Protein AF-0000000072890512 (afdb_homodimer)

Structure (mmCIF, N/CA/C/O backbone):
data_AF-0000000072890512-model_v1
#
loop_
_entity.id
_entity.type
_entity.pdbx_description
1 polymer EOG090X085T
#
loop_
_atom_site.group_PDB
_atom_site.id
_atom_site.type_symbol
_atom_site.label_atom_id
_atom_site.label_alt_id
_atom_site.label_comp_id
_atom_site.label_asym_id
_atom_site.label_entity_id
_atom_site.label_seq_id
_atom_site.pdbx_PDB_ins_code
_atom_site.Cartn_x
_atom_site.Cartn_y
_atom_site.Cartn_z
_atom_site.occupancy
_atom_site.B_iso_or_equiv
_atom_site.auth_seq_id
_atom_site.auth_comp_id
_atom_site.auth_asym_id
_atom_site.auth_atom_id
_atom_site.pdbx_PDB_model_num
ATOM 1 N N . MET A 1 1 ? 8.391 44.719 22.141 1 28.62 1 MET A N 1
ATOM 2 C CA . MET A 1 1 ? 7.797 43.406 21.891 1 28.62 1 MET A CA 1
ATOM 3 C C . MET A 1 1 ? 7.363 43.281 20.438 1 28.62 1 MET A C 1
ATOM 5 O O . MET A 1 1 ? 7.371 42.156 19.875 1 28.62 1 MET A O 1
ATOM 9 N N . LEU A 1 2 ? 6.91 44.281 19.875 1 37.56 2 LEU A N 1
ATOM 10 C CA . LEU A 1 2 ? 6.48 44.469 18.484 1 37.56 2 LEU A CA 1
ATOM 11 C C . LEU A 1 2 ? 7.68 44.438 17.547 1 37.56 2 LEU A C 1
ATOM 13 O O . LEU A 1 2 ? 7.535 44.156 16.359 1 37.56 2 LEU A O 1
ATOM 17 N N . LYS A 1 3 ? 8.727 45.094 17.844 1 46.22 3 LYS A N 1
ATOM 18 C CA . LYS A 1 3 ? 9.953 45.219 17.047 1 46.22 3 LYS A CA 1
ATOM 19 C C . LYS A 1 3 ? 10.586 43.844 16.812 1 46.22 3 LYS A C 1
ATOM 21 O O . LYS A 1 3 ? 11.336 43.656 15.844 1 46.22 3 LYS A O 1
ATOM 26 N N . LYS A 1 4 ? 10.516 42.875 17.703 1 45.88 4 LYS A N 1
ATOM 27 C CA . LYS A 1 4 ? 11.156 41.562 17.719 1 45.88 4 LYS A CA 1
ATOM 28 C C . LYS A 1 4 ? 10.383 40.562 16.844 1 45.88 4 LYS A C 1
ATOM 30 O O . LYS A 1 4 ? 10.945 39.562 16.375 1 45.88 4 LYS A O 1
ATOM 35 N N . VAL A 1 5 ? 9.133 40.656 16.656 1 45.19 5 VAL A N 1
ATOM 36 C CA . VAL A 1 5 ? 8.242 39.875 15.805 1 45.19 5 VAL A CA 1
ATOM 37 C C . VAL A 1 5 ? 8.5 40.219 14.336 1 45.19 5 VAL A C 1
ATOM 39 O O . VAL A 1 5 ? 8.508 39.344 13.477 1 45.19 5 VAL A O 1
ATOM 42 N N . GLY A 1 6 ? 8.672 41.469 14.008 1 45.41 6 GLY A N 1
ATOM 43 C CA . GLY A 1 6 ? 9.031 41.938 12.68 1 45.41 6 GLY A CA 1
ATOM 44 C C . GLY A 1 6 ? 10.336 41.312 12.172 1 45.41 6 GLY A C 1
ATOM 45 O O . GLY A 1 6 ? 10.461 41 10.992 1 45.41 6 GLY A O 1
ATOM 46 N N . ASP A 1 7 ? 11.227 41.25 13.086 1 51.03 7 ASP A N 1
ATOM 47 C CA . ASP A 1 7 ? 12.57 40.781 12.758 1 51.03 7 ASP A CA 1
ATOM 48 C C . ASP A 1 7 ? 12.562 39.312 12.438 1 51.03 7 ASP A C 1
ATOM 50 O O . ASP A 1 7 ? 13.25 38.844 11.516 1 51.03 7 ASP A O 1
ATOM 54 N N . ILE A 1 8 ? 11.742 38.594 13.141 1 49.69 8 ILE A N 1
ATOM 55 C CA . ILE A 1 8 ? 11.727 37.156 12.898 1 49.69 8 ILE A CA 1
ATOM 56 C C . ILE A 1 8 ? 11.047 36.875 11.562 1 49.69 8 ILE A C 1
ATOM 58 O O . ILE A 1 8 ? 11.469 35.969 10.82 1 49.69 8 ILE A O 1
ATOM 62 N N . ALA A 1 9 ? 9.984 37.625 11.352 1 51.22 9 ALA A N 1
ATOM 63 C CA . ALA A 1 9 ? 9.32 37.5 10.055 1 51.22 9 ALA A CA 1
ATOM 64 C C . ALA A 1 9 ? 10.266 37.875 8.914 1 51.22 9 ALA A C 1
ATOM 66 O O . ALA A 1 9 ? 10.289 37.188 7.879 1 51.22 9 ALA A O 1
ATOM 67 N N . TYR A 1 10 ? 10.938 38.938 9.141 1 48.09 10 TYR A N 1
ATOM 68 C CA . TYR A 1 10 ? 11.914 39.375 8.148 1 48.09 10 TYR A CA 1
ATOM 69 C C . TYR A 1 10 ? 12.992 38.312 7.941 1 48.09 10 TYR A C 1
ATOM 71 O O . TYR A 1 10 ? 13.367 38 6.805 1 48.09 10 TYR A O 1
ATOM 79 N N . LEU A 1 11 ? 13.484 37.719 8.953 1 51.34 11 LEU A N 1
ATOM 80 C CA . LEU A 1 11 ? 14.531 36.719 8.883 1 51.34 11 LEU A CA 1
ATOM 81 C C . LEU A 1 11 ? 14.016 35.438 8.211 1 51.34 11 LEU A C 1
ATOM 83 O O . LEU A 1 11 ? 14.727 34.812 7.418 1 51.34 11 LEU A O 1
ATOM 87 N N . ARG A 1 12 ? 12.812 35.219 8.508 1 55.56 12 ARG A N 1
ATOM 88 C CA . ARG A 1 12 ? 12.172 34.031 7.941 1 55.56 12 ARG A CA 1
ATOM 89 C C . ARG A 1 12 ? 12.008 34.156 6.43 1 55.56 12 ARG A C 1
ATOM 91 O O . ARG A 1 12 ? 12.266 33.219 5.691 1 55.56 12 ARG A O 1
ATOM 98 N N . THR A 1 13 ? 11.594 35.281 6.035 1 53.94 13 THR A N 1
ATOM 99 C CA . THR A 1 13 ? 11.414 35.562 4.617 1 53.94 13 THR A CA 1
ATOM 100 C C . THR A 1 13 ? 12.758 35.531 3.881 1 53.94 13 THR A C 1
ATOM 102 O O . THR A 1 13 ? 12.836 35 2.764 1 53.94 13 THR A O 1
ATOM 105 N N . GLU A 1 14 ? 13.719 35.969 4.598 1 53.22 14 GLU A N 1
ATOM 106 C CA . GLU A 1 14 ? 15.047 35.969 3.996 1 53.22 14 GLU A CA 1
ATOM 107 C C . GLU A 1 14 ? 15.586 34.562 3.811 1 53.22 14 GLU A C 1
ATOM 109 O O . GLU A 1 14 ? 16.203 34.25 2.789 1 53.22 14 GLU A O 1
ATOM 114 N N . MET A 1 15 ? 15.281 33.75 4.68 1 53.81 15 MET A N 1
ATOM 115 C CA . MET A 1 15 ? 15.773 32.375 4.602 1 53.81 15 MET A CA 1
ATOM 116 C C . MET A 1 15 ?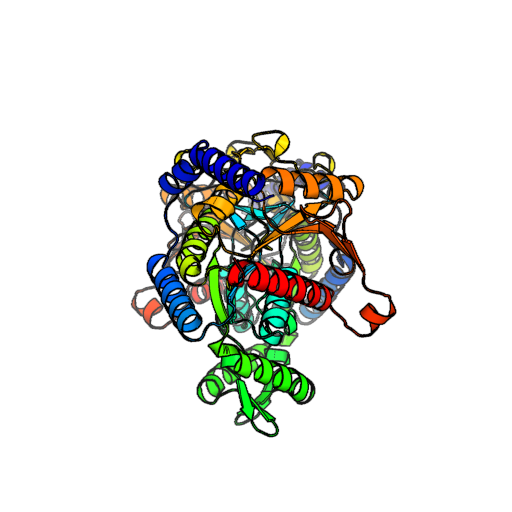 15.094 31.609 3.463 1 53.81 15 MET A C 1
ATOM 118 O O . MET A 1 15 ? 15.75 30.891 2.711 1 53.81 15 MET A O 1
ATOM 122 N N . ALA A 1 16 ? 13.844 31.734 3.377 1 54.09 16 ALA A N 1
ATOM 123 C CA . ALA A 1 16 ? 13.109 31.078 2.305 1 54.09 16 ALA A CA 1
ATOM 124 C C . ALA A 1 16 ? 13.492 31.641 0.942 1 54.09 16 ALA A C 1
ATOM 126 O O . ALA A 1 16 ? 13.5 30.922 -0.058 1 54.09 16 ALA A O 1
ATOM 127 N N . GLN A 1 17 ? 13.766 32.938 0.991 1 57.47 17 GLN A N 1
ATOM 128 C CA . GLN A 1 17 ? 14.148 33.594 -0.256 1 57.47 17 GLN A CA 1
ATOM 129 C C . GLN A 1 17 ? 15.57 33.219 -0.66 1 57.47 17 GLN A C 1
ATOM 131 O O . GLN A 1 17 ? 15.898 33.219 -1.848 1 57.47 17 GLN A O 1
ATOM 136 N N . GLU A 1 18 ? 16.297 32.781 0.351 1 59 18 GLU A N 1
ATOM 137 C CA . GLU A 1 18 ? 17.703 32.625 0.036 1 59 18 GLU A CA 1
ATOM 138 C C . GLU A 1 18 ? 18 31.203 -0.462 1 59 18 GLU A C 1
ATOM 140 O O . GLU A 1 18 ? 18.922 31 -1.259 1 59 18 GLU A O 1
ATOM 145 N N . ASP A 1 19 ? 17.156 30.281 -0.075 1 67.81 19 ASP A N 1
ATOM 146 C CA . ASP A 1 19 ? 17.5 28.953 -0.56 1 67.81 19 ASP A CA 1
ATOM 147 C C . ASP A 1 19 ? 16.672 28.594 -1.797 1 67.81 19 ASP A C 1
ATOM 149 O O . ASP A 1 19 ? 15.5 28.25 -1.688 1 67.81 19 ASP A O 1
ATOM 153 N N . PRO A 1 20 ? 17.266 28.797 -3.035 1 78.25 20 PRO A N 1
ATOM 154 C CA . PRO A 1 20 ? 16.547 28.562 -4.285 1 78.25 20 PRO A CA 1
ATOM 155 C C . PRO A 1 20 ? 16.297 27.078 -4.543 1 78.25 20 PRO A C 1
ATOM 157 O O . PRO A 1 20 ? 15.695 26.703 -5.555 1 78.25 20 PRO A O 1
ATOM 160 N N . SER A 1 21 ? 16.672 26.266 -3.576 1 84.38 21 SER A N 1
ATOM 161 C CA . SER A 1 21 ? 16.656 24.828 -3.842 1 84.38 21 SER A CA 1
ATOM 162 C C . SER A 1 21 ? 15.242 24.312 -4 1 84.38 21 SER A C 1
ATOM 164 O O . SER A 1 21 ? 14.984 23.438 -4.832 1 84.38 21 SER A O 1
ATOM 166 N N . TRP A 1 22 ? 14.352 24.891 -3.295 1 87.88 22 TRP A N 1
ATOM 167 C CA . TRP A 1 22 ? 12.984 24.375 -3.387 1 87.88 22 TRP A CA 1
ATOM 168 C C . TRP A 1 22 ? 12.352 24.75 -4.723 1 87.88 22 TRP A C 1
ATOM 170 O O . TRP A 1 22 ? 11.562 24 -5.281 1 87.88 22 TRP A O 1
ATOM 180 N N . LYS A 1 23 ? 12.727 25.875 -5.277 1 89.69 23 LYS A N 1
ATOM 181 C CA . LYS A 1 23 ? 12.227 26.281 -6.586 1 89.69 23 LYS A CA 1
ATOM 182 C C . LYS A 1 23 ? 12.75 25.344 -7.68 1 89.69 23 LYS A C 1
ATOM 184 O O . LYS A 1 23 ? 12.008 24.969 -8.594 1 89.69 23 LYS A O 1
ATOM 189 N N . ILE A 1 24 ? 14 25.047 -7.52 1 87.56 24 ILE A N 1
ATOM 190 C CA . ILE A 1 24 ? 14.641 24.156 -8.484 1 87.56 24 ILE A CA 1
ATOM 191 C C . ILE A 1 24 ? 13.945 22.797 -8.469 1 87.56 24 ILE A C 1
ATOM 193 O O . ILE A 1 24 ? 13.758 22.172 -9.523 1 87.56 24 ILE A O 1
ATOM 197 N N . PHE A 1 25 ? 13.523 22.344 -7.336 1 90.56 25 PHE A N 1
ATOM 198 C CA . PHE A 1 25 ? 12.82 21.078 -7.203 1 90.56 25 PHE A CA 1
ATOM 199 C C . PHE A 1 25 ? 11.562 21.062 -8.062 1 90.56 25 PHE A C 1
ATOM 201 O O . PHE A 1 25 ? 11.32 20.094 -8.797 1 90.56 25 PHE A O 1
ATOM 208 N N . PHE A 1 26 ? 10.812 22.141 -8.039 1 91.31 26 PHE A N 1
ATOM 209 C CA . PHE A 1 26 ? 9.539 22.188 -8.742 1 91.31 26 PHE A CA 1
ATOM 210 C C . PHE A 1 26 ? 9.75 22.359 -10.242 1 91.31 26 PHE A C 1
ATOM 212 O O . PHE A 1 26 ? 8.898 21.969 -11.047 1 91.31 26 PHE A O 1
ATOM 219 N N . GLU A 1 27 ? 10.883 22.922 -10.57 1 88.88 27 GLU A N 1
ATOM 220 C CA . GLU A 1 27 ? 11.227 23.031 -11.984 1 88.88 27 GLU A CA 1
ATOM 221 C C . GLU A 1 27 ? 11.625 21.688 -12.57 1 88.88 27 GLU A C 1
ATOM 223 O O . GLU A 1 27 ? 11.344 21.391 -13.734 1 88.88 27 GLU A O 1
ATOM 228 N N . GLU A 1 28 ? 12.203 20.906 -11.734 1 87.25 28 GLU A N 1
ATOM 229 C CA . GLU A 1 28 ? 12.797 19.656 -12.211 1 87.25 28 GLU A CA 1
ATOM 230 C C . GLU A 1 28 ? 11.805 18.5 -12.094 1 87.25 28 GLU A C 1
ATOM 232 O O . GLU A 1 28 ? 12.008 17.438 -12.695 1 87.25 28 GLU A O 1
ATOM 237 N N . ASN A 1 29 ? 10.828 18.641 -11.328 1 88.75 29 ASN A N 1
ATOM 238 C CA . ASN A 1 29 ? 9.852 17.578 -11.109 1 88.75 29 ASN A CA 1
ATOM 239 C C . ASN A 1 29 ? 8.469 17.984 -11.602 1 88.75 29 ASN A C 1
ATOM 241 O O . ASN A 1 29 ? 7.938 19.016 -11.203 1 88.75 29 ASN A O 1
ATOM 245 N N . PRO A 1 30 ? 7.949 17.188 -12.422 1 87.62 30 PRO A N 1
ATOM 246 C CA . PRO A 1 30 ? 6.684 17.562 -13.055 1 87.62 30 PRO A CA 1
ATOM 247 C C . PRO A 1 30 ? 5.508 17.531 -12.078 1 87.62 30 PRO A C 1
ATOM 249 O O . PRO A 1 30 ? 5.57 16.859 -11.047 1 87.62 30 PRO A O 1
ATOM 252 N N . LYS A 1 31 ? 4.434 18.219 -12.477 1 92.38 31 LYS A N 1
ATOM 253 C CA . LYS A 1 31 ? 3.172 18.219 -11.742 1 92.38 31 LYS A CA 1
ATOM 254 C C . LYS A 1 31 ? 2.518 16.828 -11.789 1 92.38 31 LYS A C 1
ATOM 256 O O . LYS A 1 31 ? 2.686 16.094 -12.758 1 92.38 31 LYS A O 1
ATOM 261 N N . PRO A 1 32 ? 1.845 16.562 -10.695 1 93.62 32 PRO A N 1
ATOM 262 C CA . PRO A 1 32 ? 1.118 15.281 -10.727 1 93.62 32 PRO A CA 1
ATOM 263 C C . PRO A 1 32 ? -0.076 15.305 -11.672 1 93.62 32 PRO A C 1
ATOM 265 O O . PRO A 1 32 ? -0.491 16.375 -12.125 1 93.62 32 PRO A O 1
ATOM 268 N N . ALA A 1 33 ? -0.542 14.086 -11.945 1 90.44 33 ALA A N 1
ATOM 269 C CA . ALA A 1 33 ? -1.762 13.953 -12.742 1 90.44 33 ALA A CA 1
ATOM 270 C C . ALA A 1 33 ? -2.936 14.656 -12.055 1 90.44 33 ALA A C 1
ATOM 272 O O . ALA A 1 33 ? -3.037 14.656 -10.828 1 90.44 33 ALA A O 1
ATOM 273 N N . HIS A 1 34 ? -3.816 15.328 -12.766 1 94 34 HIS A N 1
ATOM 274 C CA . HIS A 1 34 ? -5.039 15.977 -12.305 1 94 34 HIS A CA 1
ATOM 275 C C . HIS A 1 34 ? -4.727 17.125 -11.344 1 94 34 HIS A C 1
ATOM 277 O O . HIS A 1 34 ? -5.516 17.406 -10.445 1 94 34 HIS A O 1
ATOM 283 N N . PHE A 1 35 ? -3.508 17.641 -11.438 1 97.12 35 PHE A N 1
ATOM 284 C CA . PHE A 1 35 ? -3.059 18.719 -10.547 1 97.12 35 PHE A CA 1
ATOM 285 C C . PHE A 1 35 ? -4.023 19.891 -10.586 1 97.12 35 PHE A C 1
ATOM 287 O O . PHE A 1 35 ? -4.523 20.328 -9.547 1 97.12 35 PHE A O 1
ATOM 294 N N . ASP A 1 36 ? -4.352 20.312 -11.75 1 97.25 36 ASP A N 1
ATOM 295 C CA . ASP A 1 36 ? -5.168 21.516 -11.906 1 97.25 36 ASP A CA 1
ATOM 296 C C . ASP A 1 36 ? -6.59 21.281 -11.398 1 97.25 36 ASP A C 1
ATOM 298 O O . ASP A 1 36 ? -7.195 22.172 -10.797 1 97.25 36 ASP A O 1
ATOM 302 N N . GLU A 1 37 ? -7.062 20.156 -11.625 1 97.81 37 GLU A N 1
ATOM 303 C CA . GLU A 1 37 ? -8.391 19.797 -11.125 1 97.81 37 GLU A CA 1
ATOM 304 C C . GLU A 1 37 ? -8.422 19.812 -9.602 1 97.81 37 GLU A C 1
ATOM 306 O O . GLU A 1 37 ? -9.359 20.328 -8.992 1 97.81 37 GLU A O 1
ATOM 311 N N . ASN A 1 38 ? -7.461 19.219 -9.016 1 97.75 38 ASN A N 1
ATOM 312 C CA . ASN A 1 38 ? -7.367 19.172 -7.559 1 97.75 38 ASN A CA 1
ATOM 313 C C . ASN A 1 38 ? -7.219 20.562 -6.957 1 97.75 38 ASN A C 1
ATOM 315 O O . ASN A 1 38 ? -7.84 20.875 -5.938 1 97.75 38 ASN A O 1
ATOM 319 N N . VAL A 1 39 ? -6.43 21.391 -7.629 1 98.06 39 VAL A N 1
ATOM 320 C CA . VAL A 1 39 ? -6.207 22.75 -7.141 1 98.06 39 VAL A CA 1
ATOM 321 C C . VAL A 1 39 ? -7.516 23.531 -7.188 1 98.06 39 VAL A C 1
ATOM 323 O O . VAL A 1 39 ? -7.816 24.312 -6.27 1 98.06 39 VAL A O 1
ATOM 326 N N . LYS A 1 40 ? -8.258 23.297 -8.195 1 98.31 40 LYS A N 1
ATOM 327 C CA . LYS A 1 40 ? -9.547 23.969 -8.312 1 98.31 40 LYS A CA 1
ATOM 328 C C . LYS A 1 40 ? -10.492 23.531 -7.191 1 98.31 40 LYS A C 1
ATOM 330 O O . LYS A 1 40 ? -11.203 24.359 -6.621 1 98.31 40 LYS A O 1
ATOM 335 N N . LEU A 1 41 ? -10.5 22.328 -6.879 1 98.12 41 LEU A N 1
ATOM 336 C CA . LEU A 1 41 ? -11.32 21.812 -5.785 1 98.12 41 LEU A CA 1
ATOM 337 C C . LEU A 1 41 ? -10.938 22.469 -4.465 1 98.12 41 LEU A C 1
ATOM 339 O O . LEU A 1 41 ? -11.805 22.891 -3.697 1 98.12 41 LEU A O 1
ATOM 343 N N . VAL A 1 42 ? -9.656 22.578 -4.258 1 98.62 42 VAL A N 1
ATOM 344 C CA . VAL A 1 42 ? -9.148 23.188 -3.033 1 98.62 42 VAL A CA 1
ATOM 345 C C . VAL A 1 42 ? -9.547 24.656 -2.986 1 98.62 42 VAL A C 1
ATOM 347 O O . VAL A 1 42 ? -9.992 25.156 -1.951 1 98.62 42 VAL A O 1
ATOM 350 N N . GLN A 1 43 ? -9.367 25.281 -4.102 1 98.5 43 GLN A N 1
ATOM 351 C CA . GLN A 1 43 ? -9.711 26.703 -4.195 1 98.5 43 GLN A CA 1
ATOM 352 C C . GLN A 1 43 ? -11.18 26.922 -3.85 1 98.5 43 GLN A C 1
ATOM 354 O O . GLN A 1 43 ? -11.5 27.812 -3.055 1 98.5 43 GLN A O 1
ATOM 359 N N . ASP A 1 44 ? -12.039 26.156 -4.438 1 98.56 44 ASP A N 1
ATOM 360 C CA . ASP A 1 44 ? -13.469 26.281 -4.191 1 98.56 44 ASP A CA 1
ATOM 361 C C . ASP A 1 44 ? -13.805 26 -2.73 1 98.56 44 ASP A C 1
ATOM 363 O O . ASP A 1 44 ? -14.617 26.703 -2.123 1 98.56 44 ASP A O 1
ATOM 367 N N . PHE A 1 45 ? -13.219 25.078 -2.207 1 98.5 45 PHE A N 1
ATOM 368 C CA . PHE A 1 45 ? -13.43 24.672 -0.821 1 98.5 45 PHE A CA 1
ATOM 369 C C . PHE A 1 45 ? -13.031 25.797 0.134 1 98.5 45 PHE A C 1
ATOM 371 O O . PHE A 1 45 ? -13.773 26.125 1.057 1 98.5 45 PHE A O 1
ATOM 378 N N . CYS A 1 46 ? -11.883 26.359 -0.136 1 98.44 46 CYS A N 1
ATOM 379 C CA . CYS A 1 46 ? -11.359 27.422 0.717 1 98.44 46 CYS A CA 1
ATOM 380 C C . CYS A 1 46 ? -12.172 28.703 0.57 1 98.44 46 CYS A C 1
ATOM 382 O O . CYS A 1 46 ? -12.406 29.406 1.55 1 98.44 46 CYS A O 1
ATOM 384 N N . GLN A 1 47 ? -12.602 28.953 -0.625 1 98.19 47 GLN A N 1
ATOM 385 C CA . GLN A 1 47 ? -13.414 30.141 -0.859 1 98.19 47 GLN A CA 1
ATOM 386 C C . GLN A 1 47 ? -14.734 30.062 -0.094 1 98.19 47 GLN A C 1
ATOM 388 O O . GLN A 1 47 ? -15.148 31.031 0.543 1 98.19 47 GLN A O 1
ATOM 393 N N . GLN A 1 48 ? -15.336 28.969 -0.156 1 98 48 GLN A N 1
ATOM 394 C CA . GLN A 1 48 ? -16.594 28.766 0.556 1 98 48 GLN A CA 1
ATOM 395 C C . GLN A 1 48 ? -16.391 28.875 2.066 1 98 48 GLN A C 1
ATOM 397 O O . GLN A 1 48 ? -17.219 29.469 2.768 1 98 48 GLN A O 1
ATOM 402 N N . ALA A 1 49 ? -15.352 28.297 2.525 1 98.06 49 ALA A N 1
ATOM 403 C CA . ALA A 1 49 ? -15.047 28.359 3.953 1 98.06 49 ALA A CA 1
ATOM 404 C C . ALA A 1 49 ? -14.781 29.781 4.402 1 98.06 49 ALA A C 1
ATOM 406 O O . ALA A 1 49 ? -15.195 30.188 5.492 1 98.06 49 ALA A O 1
ATOM 407 N N . ALA A 1 50 ? -14.078 30.5 3.553 1 97.44 50 ALA A N 1
ATOM 408 C CA . ALA A 1 50 ? -13.758 31.875 3.871 1 97.44 50 ALA A CA 1
ATOM 409 C C . ALA A 1 50 ? -15.023 32.719 4.012 1 97.44 50 ALA A C 1
ATOM 411 O O . ALA A 1 50 ? -15.133 33.562 4.918 1 97.44 50 ALA A O 1
ATOM 412 N N . ILE A 1 51 ? -15.945 32.438 3.143 1 97.38 51 ILE A N 1
ATOM 413 C CA . ILE A 1 51 ? -17.203 33.188 3.16 1 97.38 51 ILE A CA 1
ATOM 414 C C . ILE A 1 51 ? -17.938 32.906 4.473 1 97.38 51 ILE A C 1
ATOM 416 O O . ILE A 1 51 ? -18.484 33.812 5.09 1 97.38 51 ILE A O 1
ATOM 420 N N . LYS A 1 52 ? -17.859 31.75 4.938 1 97.19 52 LYS A N 1
ATOM 421 C CA . LYS A 1 52 ? -18.578 31.328 6.133 1 97.19 52 LYS A CA 1
ATOM 422 C C . LYS A 1 52 ? -17.734 31.531 7.391 1 97.19 52 LYS A C 1
ATOM 424 O O . LYS A 1 52 ? -18.219 31.281 8.5 1 97.19 52 LYS A O 1
ATOM 429 N N . LYS A 1 53 ? -16.453 31.906 7.238 1 96.25 53 LYS A N 1
ATOM 430 C CA . LYS A 1 53 ? -15.508 32.094 8.328 1 96.25 53 LYS A CA 1
ATOM 431 C C . LYS A 1 53 ? -15.32 30.781 9.109 1 96.25 53 LYS A C 1
ATOM 433 O O . LYS A 1 53 ? -15.32 30.781 10.336 1 96.25 53 LYS A O 1
ATOM 438 N N . ASN A 1 54 ? -15.297 29.719 8.336 1 97.5 54 ASN A N 1
ATOM 439 C CA . ASN A 1 54 ? -15.023 28.406 8.914 1 97.5 54 ASN A CA 1
ATOM 440 C C . ASN A 1 54 ? -13.523 28.172 9.07 1 97.5 54 ASN A C 1
ATOM 442 O O . ASN A 1 54 ? -12.727 28.609 8.25 1 97.5 54 ASN A O 1
ATOM 446 N N . ARG A 1 55 ? -13.203 27.453 10.133 1 98.12 55 ARG A N 1
ATOM 447 C CA . ARG A 1 55 ? -11.836 26.969 10.266 1 98.12 55 ARG A CA 1
ATOM 448 C C . ARG A 1 55 ? -11.586 25.766 9.359 1 98.12 55 ARG A C 1
ATOM 450 O O . ARG A 1 55 ? -12.445 24.891 9.227 1 98.12 55 ARG A O 1
ATOM 457 N N . VAL A 1 56 ? -10.453 25.781 8.688 1 98.69 56 VAL A N 1
ATOM 458 C CA . VAL A 1 56 ? -10.109 24.688 7.789 1 98.69 56 VAL A CA 1
ATOM 459 C C . VAL A 1 56 ? -8.758 24.094 8.18 1 98.69 56 VAL A C 1
ATOM 461 O O . VAL A 1 56 ? -7.785 24.828 8.367 1 98.69 56 VAL A O 1
ATOM 464 N N . ALA A 1 57 ? -8.742 22.812 8.375 1 98.88 57 ALA A N 1
ATOM 465 C CA . ALA A 1 57 ? -7.492 22.094 8.648 1 98.88 57 ALA A CA 1
ATOM 466 C C . ALA A 1 57 ? -7.016 21.328 7.418 1 98.88 57 ALA A C 1
ATOM 468 O O . ALA A 1 57 ? -7.75 20.516 6.867 1 98.88 57 ALA A O 1
ATOM 469 N N . LEU A 1 58 ? -5.84 21.625 6.953 1 98.88 58 LEU A N 1
ATOM 470 C CA . LEU A 1 58 ? -5.133 20.734 6.039 1 98.88 58 LEU A CA 1
ATOM 471 C C . LEU A 1 58 ? -4.398 19.641 6.809 1 98.88 58 LEU A C 1
ATOM 473 O O . LEU A 1 58 ? -3.543 19.938 7.645 1 98.88 58 LEU A O 1
ATOM 477 N N . ILE A 1 59 ? -4.762 18.453 6.555 1 98.88 59 ILE A N 1
ATOM 478 C CA . ILE A 1 59 ? -4.098 17.328 7.18 1 98.88 59 ILE A CA 1
ATOM 479 C C . ILE A 1 59 ? -3.379 16.5 6.117 1 98.88 59 ILE A C 1
ATOM 481 O O . ILE A 1 59 ? -4.012 15.977 5.195 1 98.88 59 ILE A O 1
ATOM 485 N N . THR A 1 60 ? -2.076 16.438 6.199 1 98.69 60 THR A N 1
ATOM 486 C CA . THR A 1 60 ? -1.345 15.531 5.324 1 98.69 60 THR A CA 1
ATOM 487 C C . THR A 1 60 ? -1.146 14.172 6.004 1 98.69 60 THR A C 1
ATOM 489 O O . THR A 1 60 ? -0.935 14.109 7.215 1 98.69 60 THR A O 1
ATOM 492 N N . SER A 1 61 ? -1.271 13.109 5.227 1 98.62 61 SER A N 1
ATOM 493 C CA . SER A 1 61 ? -1.292 11.781 5.84 1 98.62 61 SER A CA 1
ATOM 494 C C . SER A 1 61 ? -0.722 10.727 4.895 1 98.62 61 SER A C 1
ATOM 496 O O . SER A 1 61 ? -0.848 10.844 3.676 1 98.62 61 SER A O 1
ATOM 498 N N . GLY A 1 62 ? -0.131 9.711 5.535 1 97.25 62 GLY A N 1
ATOM 499 C CA . GLY A 1 62 ? 0.461 8.648 4.742 1 97.25 62 GLY A CA 1
ATOM 500 C C . GLY A 1 62 ? 1.919 8.891 4.402 1 97.25 62 GLY A C 1
ATOM 501 O O . GLY A 1 62 ? 2.498 9.898 4.828 1 97.25 62 GLY A O 1
ATOM 502 N N . GLY A 1 63 ? 2.496 7.996 3.67 1 96.06 63 GLY A N 1
ATOM 503 C CA . GLY A 1 63 ? 3.891 8.125 3.283 1 96.06 63 GLY A CA 1
ATOM 504 C C . GLY A 1 63 ? 4.074 8.602 1.856 1 96.06 63 GLY A C 1
ATOM 505 O O . GLY A 1 63 ? 3.104 8.719 1.104 1 96.06 63 GLY A O 1
ATOM 506 N N . THR A 1 64 ? 5.289 8.945 1.523 1 96.5 64 THR A N 1
ATOM 507 C CA . THR A 1 64 ? 5.629 9.32 0.157 1 96.5 64 THR A CA 1
ATOM 508 C C . THR A 1 64 ? 6.59 8.312 -0.462 1 96.5 64 THR A C 1
ATOM 510 O O . THR A 1 64 ? 7.414 7.723 0.24 1 96.5 64 THR A O 1
ATOM 513 N N . THR A 1 65 ? 6.453 8.148 -1.712 1 94.62 65 THR A N 1
ATOM 514 C CA . THR A 1 65 ? 7.355 7.25 -2.426 1 94.62 65 THR A CA 1
ATOM 515 C C . THR A 1 65 ? 8.305 8.039 -3.322 1 94.62 65 THR A C 1
ATOM 517 O O . THR A 1 65 ? 8 9.164 -3.725 1 94.62 65 THR A O 1
ATOM 520 N N . VAL A 1 66 ? 9.414 7.484 -3.553 1 93.31 66 VAL A N 1
ATOM 521 C CA . VAL A 1 66 ? 10.414 8.031 -4.465 1 93.31 66 VAL A CA 1
ATOM 522 C C . VAL A 1 66 ? 10.758 6.996 -5.531 1 93.31 66 VAL A C 1
ATOM 524 O O . VAL A 1 66 ? 11.43 6 -5.246 1 93.31 66 VAL A O 1
ATOM 527 N N . PRO A 1 67 ? 10.336 7.25 -6.73 1 90.44 67 PRO A N 1
ATOM 528 C CA . PRO A 1 67 ? 10.664 6.297 -7.797 1 90.44 67 PRO A CA 1
ATOM 529 C C . PRO A 1 67 ? 12.172 6.172 -8.031 1 90.44 67 PRO A C 1
ATOM 531 O O . PRO A 1 67 ? 12.898 7.16 -7.93 1 90.44 67 PRO A O 1
ATOM 534 N N . LEU A 1 68 ? 12.586 4.977 -8.352 1 88.25 68 LEU A N 1
ATOM 535 C CA . LEU A 1 68 ? 13.992 4.738 -8.664 1 88.25 68 LEU A CA 1
ATOM 536 C C . LEU A 1 68 ? 14.227 4.75 -10.172 1 88.25 68 LEU A C 1
ATOM 538 O O . LEU A 1 68 ? 15.359 4.859 -10.625 1 88.25 68 LEU A O 1
ATOM 542 N N . GLU A 1 69 ? 13.141 4.539 -10.891 1 85.81 69 GLU A N 1
ATOM 543 C CA . GLU A 1 69 ? 13.148 4.57 -12.352 1 85.81 69 GLU A CA 1
ATOM 544 C C . GLU A 1 69 ? 12 5.426 -12.891 1 85.81 69 GLU A C 1
ATOM 546 O O . GLU A 1 69 ? 10.984 5.602 -12.211 1 85.81 69 GLU A O 1
ATOM 551 N N . GLN A 1 70 ? 12.266 5.879 -14.133 1 79.19 70 GLN A N 1
ATOM 552 C CA . GLN A 1 70 ? 11.195 6.656 -14.742 1 79.19 70 GLN A CA 1
ATOM 553 C C . GLN A 1 70 ? 9.961 5.797 -14.992 1 79.19 70 GLN A C 1
ATOM 555 O O . GLN A 1 70 ? 8.844 6.188 -14.664 1 79.19 70 GLN A O 1
ATOM 560 N N . ASN A 1 71 ? 10.219 4.676 -15.711 1 78.75 71 ASN A N 1
ATOM 561 C CA . ASN A 1 71 ? 9.188 3.643 -15.734 1 78.75 71 ASN A CA 1
ATOM 562 C C . ASN A 1 71 ? 9.219 2.787 -14.477 1 78.75 71 ASN A C 1
ATOM 564 O O . ASN A 1 71 ? 9.93 1.777 -14.422 1 78.75 71 ASN A O 1
ATOM 568 N N . THR A 1 72 ? 8.477 3.289 -13.523 1 79.88 72 THR A N 1
ATOM 569 C CA . THR A 1 72 ? 8.711 2.914 -12.133 1 79.88 72 THR A CA 1
ATOM 570 C C . THR A 1 72 ? 8.328 1.454 -11.898 1 79.88 72 THR A C 1
ATOM 572 O O . THR A 1 72 ? 7.152 1.093 -11.984 1 79.88 72 THR A O 1
ATOM 575 N N . VAL A 1 73 ? 9.312 0.751 -11.648 1 84.88 73 VAL A N 1
ATOM 576 C CA . VAL A 1 73 ? 9.156 -0.629 -11.195 1 84.88 73 VAL A CA 1
ATOM 577 C C . VAL A 1 73 ? 9.531 -0.739 -9.719 1 84.88 73 VAL A C 1
ATOM 579 O O . VAL A 1 73 ? 8.938 -1.525 -8.984 1 84.88 73 VAL A O 1
ATOM 582 N N . ARG A 1 74 ? 10.422 0.129 -9.383 1 88.06 74 ARG A N 1
ATOM 583 C CA . ARG A 1 74 ? 10.875 0.146 -7.996 1 88.06 74 ARG A CA 1
ATOM 584 C C . ARG A 1 74 ? 10.797 1.551 -7.41 1 88.06 74 ARG A C 1
ATOM 586 O O . ARG A 1 74 ? 10.977 2.539 -8.125 1 88.06 74 ARG A O 1
ATOM 593 N N . PHE A 1 75 ? 10.57 1.609 -6.129 1 91.94 75 PHE A N 1
ATOM 594 C CA . PHE A 1 75 ? 10.594 2.896 -5.441 1 91.94 75 PHE A CA 1
ATOM 595 C C . PHE A 1 75 ? 10.977 2.721 -3.977 1 91.94 75 PHE A C 1
ATOM 597 O O . PHE A 1 75 ? 10.883 1.617 -3.434 1 91.94 75 PHE A O 1
ATOM 604 N N . ILE A 1 76 ? 11.438 3.773 -3.412 1 91.19 76 ILE A N 1
ATOM 605 C CA . ILE A 1 76 ? 11.641 3.844 -1.971 1 91.19 76 ILE A CA 1
ATOM 606 C C . ILE A 1 76 ? 10.398 4.41 -1.297 1 91.19 76 ILE A C 1
ATOM 608 O O . ILE A 1 76 ? 9.82 5.395 -1.771 1 91.19 76 ILE A O 1
ATOM 612 N N . ASP A 1 77 ? 10.031 3.742 -0.32 1 92.69 77 ASP A N 1
ATOM 613 C CA . ASP A 1 77 ? 8.805 4.141 0.366 1 92.69 77 ASP A CA 1
ATOM 614 C C . ASP A 1 77 ? 9.078 4.477 1.83 1 92.69 77 ASP A C 1
ATOM 616 O O . ASP A 1 77 ? 9.805 3.75 2.514 1 92.69 77 ASP A O 1
ATOM 620 N N . ASN A 1 78 ? 8.578 5.605 2.25 1 91.62 78 ASN A N 1
ATOM 621 C CA . ASN A 1 78 ? 8.484 5.91 3.674 1 91.62 78 ASN A CA 1
ATOM 622 C C . ASN A 1 78 ? 7.188 5.371 4.277 1 91.62 78 ASN A C 1
ATOM 624 O O . ASN A 1 78 ? 6.105 5.871 3.973 1 91.62 78 ASN A O 1
ATOM 628 N N . PHE A 1 79 ? 7.438 4.535 5.172 1 86.56 79 PHE A N 1
ATOM 629 C CA . PHE A 1 79 ? 6.273 3.799 5.656 1 86.56 79 PHE A CA 1
ATOM 630 C C . PHE A 1 79 ? 5.41 4.68 6.555 1 86.56 79 PHE A C 1
ATOM 632 O O . PHE A 1 79 ? 5.914 5.301 7.492 1 86.56 79 PHE A O 1
ATOM 639 N N . SER A 1 80 ? 4.117 4.652 6.234 1 93.25 80 SER A N 1
ATOM 640 C CA . SER A 1 80 ? 3.064 5.195 7.082 1 93.25 80 SER A CA 1
ATOM 641 C C . SER A 1 80 ? 1.7 4.637 6.699 1 93.25 80 SER A C 1
ATOM 643 O O . SER A 1 80 ? 1.271 4.77 5.551 1 93.25 80 SER A O 1
ATOM 645 N N . ALA A 1 81 ? 1.104 4.055 7.652 1 92.5 81 ALA A N 1
ATOM 646 C CA . ALA A 1 81 ? -0.245 3.562 7.391 1 92.5 81 ALA A CA 1
ATOM 647 C C . ALA A 1 81 ? -1.245 4.711 7.32 1 92.5 81 ALA A C 1
ATOM 649 O O . ALA A 1 81 ? -2.354 4.547 6.805 1 92.5 81 ALA A O 1
ATOM 650 N N . GLY A 1 82 ? -0.864 5.855 7.84 1 96.12 82 GLY A N 1
ATOM 651 C CA . GLY A 1 82 ? -1.763 6.996 7.84 1 96.12 82 GLY A CA 1
ATOM 652 C C . GLY A 1 82 ? -2.713 7.012 9.023 1 96.12 82 GLY A C 1
ATOM 653 O O . GLY A 1 82 ? -3.785 7.613 8.953 1 96.12 82 GLY A O 1
ATOM 654 N N . THR A 1 83 ? -2.312 6.332 10.102 1 95.94 83 THR A N 1
ATOM 655 C CA . THR A 1 83 ? -3.178 6.23 11.266 1 95.94 83 THR A CA 1
ATOM 656 C C . THR A 1 83 ? -3.336 7.59 11.945 1 95.94 83 THR A C 1
ATOM 658 O O . THR A 1 83 ? -4.457 8.047 12.172 1 95.94 83 THR A O 1
ATOM 661 N N . ARG A 1 84 ? -2.279 8.234 12.188 1 96.88 84 ARG A N 1
ATOM 662 C CA . ARG A 1 84 ? -2.307 9.547 12.828 1 96.88 84 ARG A CA 1
ATOM 663 C C . ARG A 1 84 ? -3.125 10.539 12.016 1 96.88 84 ARG A C 1
ATOM 665 O O . ARG A 1 84 ? -3.984 11.242 12.555 1 96.88 84 ARG A O 1
ATOM 672 N N . GLY A 1 85 ? -2.863 10.609 10.773 1 98.25 85 GLY A N 1
ATOM 673 C CA . GLY A 1 85 ? -3.561 11.555 9.914 1 98.25 85 GLY A CA 1
ATOM 674 C C . GLY A 1 85 ? -5.047 11.273 9.797 1 98.25 85 GLY A C 1
ATOM 675 O O . GLY A 1 85 ? -5.871 12.18 9.961 1 98.25 85 GLY A O 1
ATOM 676 N N . SER A 1 86 ? -5.434 10.023 9.586 1 98.38 86 SER A N 1
ATOM 677 C CA . SER A 1 86 ? -6.832 9.664 9.375 1 98.38 86 SER A CA 1
ATOM 678 C C . SER A 1 86 ? -7.652 9.859 10.648 1 98.38 86 SER A C 1
ATOM 680 O O . SER A 1 86 ? -8.766 10.383 10.602 1 98.38 86 SER A O 1
ATOM 682 N N . ALA A 1 87 ? -7.094 9.492 11.766 1 98.25 87 ALA A N 1
ATOM 683 C CA . ALA A 1 87 ? -7.773 9.688 13.039 1 98.25 87 ALA A CA 1
ATOM 684 C C . ALA A 1 87 ? -7.934 11.18 13.352 1 98.25 87 ALA A C 1
ATOM 686 O O . ALA A 1 87 ? -9.008 11.617 13.766 1 98.25 87 ALA A O 1
ATOM 687 N N . SER A 1 88 ? -6.895 11.906 13.117 1 98.75 88 SER A N 1
ATOM 688 C CA . SER A 1 88 ? -6.93 13.336 13.406 1 98.75 88 SER A CA 1
ATOM 689 C C . SER A 1 88 ? -7.973 14.047 12.547 1 98.75 88 SER A C 1
ATOM 691 O O . SER A 1 88 ? -8.625 14.984 13 1 98.75 88 SER A O 1
ATOM 693 N N . ALA A 1 89 ? -8.086 13.578 11.312 1 98.81 89 ALA A N 1
ATOM 694 C CA . ALA A 1 89 ? -9.102 14.156 10.438 1 98.81 89 ALA A CA 1
ATOM 695 C C . ALA A 1 89 ? -10.492 14.023 11.055 1 98.81 89 ALA A C 1
ATOM 697 O O . ALA A 1 89 ? -11.273 14.977 11.047 1 98.81 89 ALA A O 1
ATOM 698 N N . GLU A 1 90 ? -10.766 12.891 11.617 1 98.5 90 GLU A N 1
ATOM 699 C CA . GLU A 1 90 ? -12.055 12.664 12.258 1 98.5 90 GLU A CA 1
ATOM 700 C C . GLU A 1 90 ? -12.258 13.594 13.453 1 98.5 90 GLU A C 1
ATOM 702 O O . GLU A 1 90 ? -13.312 14.203 13.602 1 98.5 90 GLU A O 1
ATOM 707 N N . TYR A 1 91 ? -11.258 13.719 14.211 1 98.56 91 TYR A N 1
ATOM 708 C CA . TYR A 1 91 ? -11.383 14.516 15.422 1 98.56 91 TYR A CA 1
ATOM 709 C C . TYR A 1 91 ? -11.438 16 15.102 1 98.56 91 TYR A C 1
ATOM 711 O O . TYR A 1 91 ? -12.117 16.766 15.789 1 98.56 91 TYR A O 1
ATOM 719 N N . PHE A 1 92 ? -10.734 16.5 14.055 1 98.75 92 PHE A N 1
ATOM 720 C CA . PHE A 1 92 ? -10.875 17.875 13.617 1 98.75 92 PHE A CA 1
ATOM 721 C C . PHE A 1 92 ? -12.297 18.156 13.141 1 98.75 92 PHE A C 1
ATOM 723 O O . PHE A 1 92 ? -12.883 19.188 13.469 1 98.75 92 PHE A O 1
ATOM 730 N N . LEU A 1 93 ? -12.812 17.172 12.367 1 98.56 93 LEU A N 1
ATOM 731 C CA . LEU A 1 93 ? -14.188 17.312 11.898 1 98.56 93 LEU A CA 1
ATOM 732 C C . LEU A 1 93 ? -15.156 17.406 13.078 1 98.56 93 LEU A C 1
ATOM 734 O O . LEU A 1 93 ? -16.047 18.266 13.086 1 98.56 93 LEU A O 1
ATOM 738 N N . GLU A 1 94 ? -14.969 16.594 14.023 1 97.38 94 GLU A N 1
ATOM 739 C CA . GLU A 1 94 ? -15.805 16.594 15.219 1 97.38 94 GLU A CA 1
ATOM 740 C C . GLU A 1 94 ? -15.664 17.891 16 1 97.38 94 GLU A C 1
ATOM 742 O O . GLU A 1 94 ? -16.609 18.344 16.656 1 97.38 94 GLU A O 1
ATOM 747 N N . ALA A 1 95 ? -14.508 18.469 15.898 1 97.88 95 ALA A N 1
ATOM 748 C CA . ALA A 1 95 ? -14.234 19.719 16.594 1 97.88 95 ALA A CA 1
ATOM 749 C C . ALA A 1 95 ? -14.766 20.922 15.82 1 97.88 95 ALA A C 1
ATOM 751 O O . ALA A 1 95 ? -14.586 22.062 16.234 1 97.88 95 ALA A O 1
ATOM 752 N N . GLY A 1 96 ? -15.336 20.688 14.664 1 97.38 96 GLY A N 1
ATOM 753 C CA . GLY A 1 96 ? -16.016 21.75 13.93 1 97.38 96 GLY A CA 1
ATOM 754 C C . GLY A 1 96 ? -15.203 22.297 12.781 1 97.38 96 GLY A C 1
ATOM 755 O O . GLY A 1 96 ? -15.594 23.281 12.141 1 97.38 96 GLY A O 1
ATOM 756 N N . TYR A 1 97 ? -14.055 21.719 12.523 1 98.69 97 TYR A N 1
ATOM 757 C CA . TYR A 1 97 ? -13.242 22.141 11.383 1 98.69 97 TYR A CA 1
ATOM 758 C C . TYR A 1 97 ? -13.773 21.547 10.086 1 98.69 97 TYR A C 1
ATOM 760 O O . TYR A 1 97 ? -14.352 20.453 10.086 1 98.69 97 TYR A O 1
ATOM 768 N N . GLN A 1 98 ? -13.648 22.25 9.008 1 98.81 98 GLN A N 1
ATOM 769 C CA . GLN A 1 98 ? -13.578 21.578 7.719 1 98.81 98 GLN A CA 1
ATOM 770 C C . GLN A 1 98 ? -12.172 21.031 7.465 1 98.81 98 GLN A C 1
ATOM 772 O O . GLN A 1 98 ? -11.195 21.547 8.008 1 98.81 98 GLN A O 1
ATOM 777 N N . VAL A 1 99 ? -12.141 19.953 6.656 1 98.88 99 VAL A N 1
ATOM 778 C CA . VAL A 1 99 ? -10.852 19.281 6.547 1 98.88 99 VAL A CA 1
ATOM 779 C C . VAL A 1 99 ? -10.508 19.047 5.074 1 98.88 99 VAL A C 1
ATOM 781 O O . VAL A 1 99 ? -11.344 18.562 4.305 1 98.88 99 VAL A O 1
ATOM 784 N N . ILE A 1 100 ? -9.375 19.5 4.668 1 98.88 100 ILE A N 1
ATOM 785 C CA . ILE A 1 100 ? -8.719 19.031 3.457 1 98.88 100 ILE A CA 1
ATOM 786 C C . ILE A 1 100 ? -7.734 17.906 3.803 1 98.88 100 ILE A C 1
ATOM 788 O O . ILE A 1 100 ? -6.715 18.156 4.453 1 98.88 100 ILE A O 1
ATOM 792 N N . PHE A 1 101 ? -8.094 16.719 3.416 1 98.81 101 PHE A N 1
ATOM 793 C CA . PHE A 1 101 ? -7.289 15.539 3.723 1 98.81 101 PHE A CA 1
ATOM 794 C C . PHE A 1 101 ? -6.398 15.172 2.541 1 98.81 101 PHE A C 1
ATOM 796 O O . PHE A 1 101 ? -6.848 14.508 1.604 1 98.81 101 PHE A O 1
ATOM 803 N N . LEU A 1 102 ? -5.16 15.625 2.559 1 98.75 102 LEU A N 1
ATOM 804 C CA . LEU A 1 102 ? -4.141 15.312 1.567 1 98.75 102 LEU A CA 1
ATOM 805 C C . LEU A 1 102 ? -3.389 14.039 1.947 1 98.75 102 LEU A C 1
ATOM 807 O O . LEU A 1 102 ? -2.566 14.047 2.865 1 98.75 102 LEU A O 1
ATOM 811 N N . HIS A 1 103 ? -3.691 12.945 1.183 1 98.44 103 HIS A N 1
ATOM 812 C CA . HIS A 1 103 ? -3.244 11.664 1.725 1 98.44 103 HIS A CA 1
ATOM 813 C C . HIS A 1 103 ? -2.67 10.773 0.63 1 98.44 103 HIS A C 1
ATOM 815 O O . HIS A 1 103 ? -3.006 10.93 -0.546 1 98.44 103 HIS A O 1
ATOM 821 N N . ARG A 1 104 ? -1.777 9.859 1.067 1 97.25 104 ARG A N 1
ATOM 822 C CA . ARG A 1 104 ? -1.231 8.836 0.183 1 97.25 104 ARG A CA 1
ATOM 823 C C . ARG A 1 104 ? -2.33 7.906 -0.32 1 97.25 104 ARG A C 1
ATOM 825 O O . ARG A 1 104 ? -3.176 7.461 0.458 1 97.25 104 ARG A O 1
ATOM 832 N N . SER A 1 105 ? -2.236 7.617 -1.574 1 93 105 SER A N 1
ATOM 833 C CA . SER A 1 105 ? -3.164 6.641 -2.135 1 93 105 SER A CA 1
ATOM 834 C C . SER A 1 105 ? -3.074 5.309 -1.4 1 93 105 SER A C 1
ATOM 836 O O . SER A 1 105 ? -1.978 4.84 -1.084 1 93 105 SER A O 1
ATOM 838 N N . LYS A 1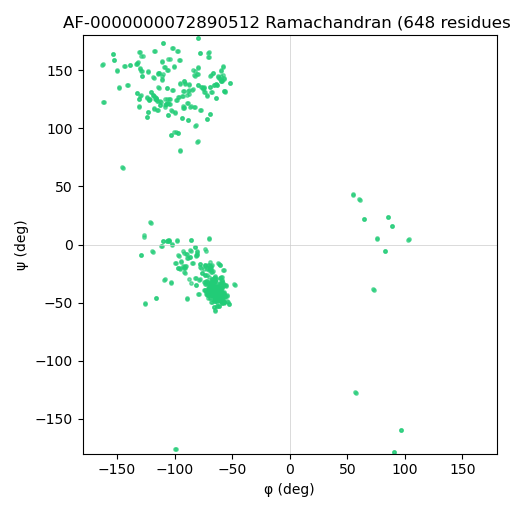 106 ? -4.242 4.746 -1.021 1 88.06 106 LYS A N 1
ATOM 839 C CA . LYS A 1 106 ? -4.41 3.43 -0.416 1 88.06 106 LYS A CA 1
ATOM 840 C C . LYS A 1 106 ? -4 3.443 1.053 1 88.06 106 LYS A C 1
ATOM 842 O O . LYS A 1 106 ? -3.816 2.387 1.661 1 88.06 106 LYS A O 1
ATOM 847 N N . SER A 1 107 ? -3.656 4.66 1.584 1 94.06 107 SER A N 1
ATOM 848 C CA . SER A 1 107 ? -3.471 4.754 3.029 1 94.06 107 SER A CA 1
ATOM 849 C C . SER A 1 107 ? -4.809 4.863 3.752 1 94.06 107 SER A C 1
ATOM 851 O O . SER A 1 107 ? -5.863 4.887 3.115 1 94.06 107 SER A O 1
ATOM 853 N N . LEU A 1 108 ? -4.727 4.898 5.039 1 95.62 108 LEU A N 1
ATOM 854 C CA . LEU A 1 108 ? -5.945 4.941 5.836 1 95.62 108 LEU A CA 1
ATOM 855 C C . LEU A 1 108 ? -6.699 6.246 5.609 1 95.62 108 LEU A C 1
ATOM 857 O O . LEU A 1 108 ? -6.086 7.312 5.504 1 95.62 108 LEU A O 1
ATOM 861 N N . GLU A 1 109 ? -7.996 6.105 5.477 1 95.69 109 GLU A N 1
ATOM 862 C CA . GLU A 1 109 ? -8.883 7.25 5.297 1 95.69 109 GLU A CA 1
ATOM 863 C C . GLU A 1 109 ? -9.805 7.43 6.5 1 95.69 109 GLU A C 1
ATOM 865 O O . GLU A 1 109 ? -10.141 6.461 7.18 1 95.69 109 GLU A O 1
ATOM 870 N N . PRO A 1 110 ? -10.148 8.711 6.781 1 97.12 110 PRO A N 1
ATOM 871 C CA . PRO A 1 110 ? -11.094 8.914 7.887 1 97.12 110 PRO A CA 1
ATOM 872 C C . PRO A 1 110 ? -12.352 8.062 7.75 1 97.12 110 PRO A C 1
ATOM 874 O O . PRO A 1 110 ? -12.859 7.879 6.641 1 97.12 110 PRO A O 1
ATOM 877 N N . TYR A 1 111 ? -12.812 7.496 8.914 1 94.69 111 TYR A N 1
ATOM 878 C CA . TYR A 1 111 ? -14 6.66 9.055 1 94.69 111 TYR A CA 1
ATOM 879 C C . TYR A 1 111 ? -13.773 5.285 8.445 1 94.69 111 TYR A C 1
ATOM 881 O O . TYR A 1 111 ? -14.07 4.266 9.07 1 94.69 111 TYR A O 1
ATOM 889 N N . PHE A 1 112 ? -13.094 5.234 7.352 1 91.31 112 PHE A N 1
ATOM 890 C CA . PHE A 1 112 ? -12.82 3.953 6.707 1 91.31 112 PHE A CA 1
ATOM 891 C C . PHE A 1 112 ? -11.758 3.176 7.48 1 91.31 112 PHE A C 1
ATOM 893 O O . PHE A 1 112 ? -11.711 1.946 7.406 1 91.31 112 PHE A O 1
ATOM 900 N N . ARG A 1 113 ? -10.953 3.891 8.164 1 93.94 113 ARG A N 1
ATOM 901 C CA . ARG A 1 113 ? -9.883 3.277 8.945 1 93.94 113 ARG A CA 1
ATOM 902 C C . ARG A 1 113 ? -10.445 2.279 9.953 1 93.94 113 ARG A C 1
ATOM 904 O O . ARG A 1 113 ? -9.742 1.361 10.383 1 93.94 113 ARG A O 1
ATOM 911 N N . HIS A 1 114 ? -11.688 2.406 10.305 1 93.31 114 HIS A N 1
ATOM 912 C CA . HIS A 1 114 ? -12.305 1.553 11.312 1 93.31 114 HIS A CA 1
ATOM 913 C C . HIS A 1 114 ? -12.719 0.209 10.719 1 93.31 114 HIS A C 1
ATOM 915 O O . HIS A 1 114 ? -13.055 -0.721 11.453 1 93.31 114 HIS A O 1
ATOM 921 N N . LEU A 1 115 ? -12.617 0.118 9.43 1 88.12 115 LEU A N 1
ATOM 922 C CA . LEU A 1 115 ? -13.047 -1.101 8.75 1 88.12 115 LEU A CA 1
ATOM 923 C C . LEU A 1 115 ? -11.844 -1.859 8.195 1 88.12 115 LEU A C 1
ATOM 925 O O . LEU A 1 115 ? -12.008 -2.855 7.484 1 88.12 115 LEU A O 1
ATOM 929 N N . VAL A 1 116 ? -10.734 -1.361 8.453 1 82.25 116 VAL A N 1
ATOM 930 C CA . VAL A 1 116 ? -9.523 -1.992 7.941 1 82.25 116 VAL A CA 1
ATOM 931 C C . VAL A 1 116 ? -9.43 -3.428 8.453 1 82.25 116 VAL A C 1
ATOM 933 O O . VAL A 1 116 ? -9.664 -3.686 9.641 1 82.25 116 VAL A O 1
ATOM 936 N N . GLY A 1 117 ? -8.969 -4.348 7.609 1 74.56 117 GLY A N 1
ATOM 937 C CA . GLY A 1 117 ? -8.836 -5.746 7.992 1 74.56 117 GLY A CA 1
ATOM 938 C C . GLY A 1 117 ? -10.133 -6.52 7.875 1 74.56 117 GLY A C 1
ATOM 939 O O . GLY A 1 117 ? -10.156 -7.738 8.047 1 74.56 117 GLY A O 1
ATOM 940 N N . ARG A 1 118 ? -11.227 -5.754 7.539 1 79.06 118 ARG A N 1
ATOM 941 C CA . ARG A 1 118 ? -12.516 -6.422 7.402 1 79.06 118 ARG A CA 1
ATOM 942 C C . ARG A 1 118 ? -12.797 -6.781 5.949 1 79.06 118 ARG A C 1
ATOM 944 O O . ARG A 1 118 ? -12.422 -6.039 5.039 1 79.06 118 ARG A O 1
ATOM 951 N N . ASN A 1 119 ? -13.289 -7.914 5.77 1 77 119 ASN A N 1
ATOM 952 C CA . ASN A 1 119 ? -13.719 -8.383 4.457 1 77 119 ASN A CA 1
ATOM 953 C C . ASN A 1 119 ? -15.195 -8.078 4.211 1 77 119 ASN A C 1
ATOM 955 O O . ASN A 1 119 ? -16.062 -8.555 4.945 1 77 119 ASN A O 1
ATOM 959 N N . ILE A 1 120 ? -15.477 -7.309 3.225 1 82.62 120 ILE A N 1
ATOM 960 C CA . ILE A 1 120 ? -16.844 -6.887 2.941 1 82.62 120 ILE A CA 1
ATOM 961 C C . ILE A 1 120 ? -17.734 -8.109 2.768 1 82.62 120 ILE A C 1
ATOM 963 O O . ILE A 1 120 ? -18.906 -8.102 3.164 1 82.62 120 ILE A O 1
ATOM 967 N N . PHE A 1 121 ? -17.156 -9.133 2.199 1 84 121 PHE A N 1
ATOM 968 C CA . PHE A 1 121 ? -17.953 -10.328 1.928 1 84 121 PHE A CA 1
ATOM 969 C C . PHE A 1 121 ? -18.328 -11.039 3.225 1 84 121 PHE A C 1
ATOM 971 O O . PHE A 1 121 ? -19.297 -11.781 3.271 1 84 121 PHE A O 1
ATOM 978 N N . ASP A 1 122 ? -17.531 -10.711 4.203 1 82.81 122 ASP A N 1
ATOM 979 C CA . ASP A 1 122 ? -17.859 -11.242 5.52 1 82.81 122 ASP A CA 1
ATOM 980 C C . ASP A 1 122 ? -18.875 -10.352 6.238 1 82.81 122 ASP A C 1
ATOM 982 O O . ASP A 1 122 ? -19.484 -10.773 7.227 1 82.81 122 ASP A O 1
ATOM 986 N N . MET A 1 123 ? -19 -9.164 5.703 1 85.81 123 MET A N 1
ATOM 987 C CA . MET A 1 123 ? -19.859 -8.195 6.375 1 85.81 123 MET A CA 1
ATOM 988 C C . MET A 1 123 ? -21.266 -8.219 5.785 1 85.81 123 MET A C 1
ATOM 990 O O . MET A 1 123 ? -22.203 -7.691 6.387 1 85.81 123 MET A O 1
ATOM 994 N N . ILE A 1 124 ? -21.312 -8.859 4.605 1 85.88 124 ILE A N 1
ATOM 995 C CA . ILE A 1 124 ? -22.625 -8.836 3.943 1 85.88 124 ILE A CA 1
ATOM 996 C C . ILE A 1 124 ? -23.219 -10.242 3.951 1 85.88 124 ILE A C 1
ATOM 998 O O . ILE A 1 124 ? -22.516 -11.227 4.184 1 85.88 124 ILE A O 1
ATOM 1002 N N . GLU A 1 125 ? -24.453 -10.305 3.83 1 86.88 125 GLU A N 1
ATOM 1003 C CA . GLU A 1 125 ? -25.234 -11.523 3.705 1 86.88 125 GLU A CA 1
ATOM 1004 C C . GLU A 1 125 ? -26.047 -11.531 2.416 1 86.88 125 GLU A C 1
ATOM 1006 O O . GLU A 1 125 ? -26.75 -10.562 2.117 1 86.88 125 GLU A O 1
ATOM 1011 N N . VAL A 1 126 ? -25.797 -12.602 1.713 1 85.94 126 VAL A N 1
ATOM 1012 C CA . VAL A 1 126 ? -26.547 -12.719 0.463 1 85.94 126 VAL A CA 1
ATOM 1013 C C . VAL A 1 126 ? -27.844 -13.492 0.703 1 85.94 126 VAL A C 1
ATOM 1015 O O . VAL A 1 126 ? -27.812 -14.648 1.136 1 85.94 126 VAL A O 1
ATOM 1018 N N . LEU A 1 127 ? -28.844 -12.867 0.501 1 83.12 127 LEU A N 1
ATOM 1019 C CA . LEU A 1 127 ? -30.188 -13.445 0.585 1 83.12 127 LEU A CA 1
ATOM 1020 C C . LEU A 1 127 ? -30.766 -13.68 -0.807 1 83.12 127 LEU A C 1
ATOM 1022 O O . LEU A 1 127 ? -30.219 -13.188 -1.8 1 83.12 127 LEU A O 1
ATOM 1026 N N . PRO A 1 128 ? -31.75 -14.539 -0.907 1 80.69 128 PRO A N 1
ATOM 1027 C CA . PRO A 1 128 ? -32.312 -14.898 -2.215 1 80.69 128 PRO A CA 1
ATOM 1028 C C . PRO A 1 128 ? -32.625 -13.672 -3.076 1 80.69 128 PRO A C 1
ATOM 1030 O O . PRO A 1 128 ? -32.375 -13.688 -4.285 1 80.69 128 PRO A O 1
ATOM 1033 N N . ASP A 1 129 ? -33.031 -12.594 -2.445 1 80.06 129 ASP A N 1
ATOM 1034 C CA . ASP A 1 129 ? -33.469 -11.477 -3.293 1 80.06 129 ASP A CA 1
ATOM 1035 C C . ASP A 1 129 ? -32.719 -10.195 -2.908 1 80.06 129 ASP A C 1
ATOM 1037 O O . ASP A 1 129 ? -33.125 -9.102 -3.338 1 80.06 129 ASP A O 1
ATOM 1041 N N . SER A 1 130 ? -31.812 -10.383 -2.053 1 83.94 130 SER A N 1
ATOM 1042 C CA . SER A 1 130 ? -31.172 -9.141 -1.633 1 83.94 130 SER A CA 1
ATOM 1043 C C . SER A 1 130 ? -29.844 -9.398 -0.951 1 83.94 130 SER A C 1
ATOM 1045 O O . SER A 1 130 ? -29.562 -10.523 -0.518 1 83.94 130 SER A O 1
ATOM 1047 N N . VAL A 1 131 ? -29.016 -8.383 -1.031 1 87.62 131 VAL A N 1
ATOM 1048 C CA . VAL A 1 131 ? -27.781 -8.391 -0.255 1 87.62 131 VAL A CA 1
ATOM 1049 C C . VAL A 1 131 ? -27.906 -7.402 0.906 1 87.62 131 VAL A C 1
ATOM 1051 O O . VAL A 1 131 ? -28.281 -6.242 0.709 1 87.62 131 VAL A O 1
ATOM 1054 N N . THR A 1 132 ? -27.688 -7.848 2.088 1 86.81 132 THR A N 1
ATOM 1055 C CA . THR A 1 132 ? -27.797 -7 3.268 1 86.81 132 THR A CA 1
ATOM 1056 C C . THR A 1 132 ? -26.531 -7.09 4.117 1 86.81 132 THR A C 1
ATOM 1058 O O . THR A 1 132 ? -25.656 -7.91 3.848 1 86.81 132 THR A O 1
ATOM 1061 N N . VAL A 1 133 ? -26.438 -6.078 4.965 1 88.81 133 VAL A N 1
ATOM 1062 C CA . VAL A 1 133 ? -25.359 -6.152 5.938 1 88.81 133 VAL A CA 1
ATOM 1063 C C . VAL A 1 133 ? -25.719 -7.156 7.035 1 88.81 133 VAL A C 1
ATOM 1065 O O . VAL A 1 133 ? -26.844 -7.188 7.508 1 88.81 133 VAL A O 1
ATOM 1068 N N . GLY A 1 134 ? -24.766 -7.969 7.34 1 88.25 134 GLY A N 1
ATOM 1069 C CA . GLY A 1 134 ? -25 -8.953 8.383 1 88.25 134 GLY A CA 1
ATOM 1070 C C . GLY A 1 134 ? -25.391 -8.336 9.711 1 88.25 134 GLY A C 1
ATOM 1071 O O . GLY A 1 134 ? -24.953 -7.238 10.047 1 88.25 134 GLY A O 1
ATOM 1072 N N . LYS A 1 135 ? -26.141 -9.078 10.523 1 86.25 135 LYS A N 1
ATOM 1073 C CA . LYS A 1 135 ? -26.703 -8.602 11.789 1 86.25 135 LYS A CA 1
ATOM 1074 C C . LYS A 1 135 ? -25.594 -8.148 12.734 1 86.25 135 LYS A C 1
ATOM 1076 O O . LYS A 1 135 ? -25.719 -7.125 13.414 1 86.25 135 LYS A O 1
ATOM 1081 N N . LYS A 1 136 ? -24.516 -8.852 12.695 1 88.12 136 LYS A N 1
ATOM 1082 C CA . LYS A 1 136 ? -23.406 -8.594 13.617 1 88.12 136 LYS A CA 1
ATOM 1083 C C . LYS A 1 136 ? -22.719 -7.266 13.297 1 88.12 136 LYS A C 1
ATOM 1085 O O . LYS A 1 136 ? -22.047 -6.688 14.148 1 88.12 136 LYS A O 1
ATOM 1090 N N . HIS A 1 137 ? -22.922 -6.789 12.039 1 88.75 137 HIS A N 1
ATOM 1091 C CA . HIS A 1 137 ? -22.188 -5.609 11.602 1 88.75 137 HIS A CA 1
ATOM 1092 C C . HIS A 1 137 ? -23.109 -4.41 11.43 1 88.75 137 HIS A C 1
ATOM 1094 O O . HIS A 1 137 ? -22.656 -3.303 11.141 1 88.75 137 HIS A O 1
ATOM 1100 N N . GLN A 1 138 ? -24.359 -4.578 11.656 1 89.5 138 GLN A N 1
ATOM 1101 C CA . GLN A 1 138 ? -25.375 -3.549 11.414 1 89.5 138 GLN A CA 1
ATOM 1102 C C . GLN A 1 138 ? -25.109 -2.312 12.273 1 89.5 138 GLN A C 1
ATOM 1104 O O . GLN A 1 138 ? -25.016 -1.197 11.758 1 89.5 138 GLN A O 1
ATOM 1109 N N . ALA A 1 139 ? -24.969 -2.529 13.539 1 87.88 139 ALA A N 1
ATOM 1110 C CA . ALA A 1 139 ? -24.844 -1.406 14.461 1 87.88 139 ALA A CA 1
ATOM 1111 C C . ALA A 1 139 ? -23.578 -0.605 14.18 1 87.88 139 ALA A C 1
ATOM 1113 O O . ALA A 1 139 ? -23.625 0.618 14.031 1 87.88 139 ALA A O 1
ATOM 1114 N N . GLU A 1 140 ? -22.516 -1.255 14.062 1 87.88 140 GLU A N 1
ATOM 1115 C CA . GLU A 1 140 ? -21.234 -0.6 13.867 1 87.88 140 GLU A CA 1
ATOM 1116 C C . GLU A 1 140 ? -21.172 0.13 12.531 1 87.88 140 GLU A C 1
ATOM 1118 O O . GLU A 1 140 ? -20.797 1.299 12.469 1 87.88 140 GLU A O 1
ATOM 1123 N N . LEU A 1 141 ? -21.562 -0.546 11.508 1 88.75 141 LEU A N 1
ATOM 1124 C CA . LEU A 1 141 ? -21.516 0.046 10.18 1 88.75 141 LEU A CA 1
ATOM 1125 C C . LEU A 1 141 ? -22.5 1.197 10.062 1 88.75 141 LEU A C 1
ATOM 1127 O O . LEU A 1 141 ? -22.234 2.189 9.383 1 88.75 141 LEU A O 1
ATOM 1131 N N . GLY A 1 142 ? -23.625 1.001 10.734 1 88.75 142 GLY A N 1
ATOM 1132 C CA . GLY A 1 142 ? -24.609 2.068 10.734 1 88.75 142 GLY A CA 1
ATOM 1133 C C . GLY A 1 142 ? -24.109 3.346 11.375 1 88.75 142 GLY A C 1
ATOM 1134 O O . GLY A 1 142 ? -24.266 4.434 10.812 1 88.75 142 GLY A O 1
ATOM 1135 N N . LYS A 1 143 ? -23.516 3.195 12.5 1 90.75 143 LYS A N 1
ATOM 1136 C CA . LYS A 1 143 ? -22.984 4.348 13.227 1 90.75 143 LYS A CA 1
ATOM 1137 C C . LYS A 1 143 ? -21.875 5.031 12.43 1 90.75 143 LYS A C 1
ATOM 1139 O O . LYS A 1 143 ? -21.844 6.258 12.328 1 90.75 143 LYS A O 1
ATOM 1144 N N . LEU A 1 144 ? -21.047 4.266 11.898 1 91.81 144 LEU A N 1
ATOM 1145 C CA . LEU A 1 144 ? -19.922 4.789 11.125 1 91.81 144 LEU A CA 1
ATOM 1146 C C . LEU A 1 144 ? -20.406 5.496 9.859 1 91.81 144 LEU A C 1
ATOM 1148 O O . LEU A 1 144 ? -19.922 6.578 9.523 1 91.81 144 LEU A O 1
ATOM 1152 N N . ALA A 1 145 ? -21.328 4.906 9.234 1 89.75 145 ALA A N 1
ATOM 1153 C CA . ALA A 1 145 ? -21.891 5.484 8.016 1 89.75 145 ALA A CA 1
ATOM 1154 C C . ALA A 1 145 ? -22.562 6.816 8.305 1 89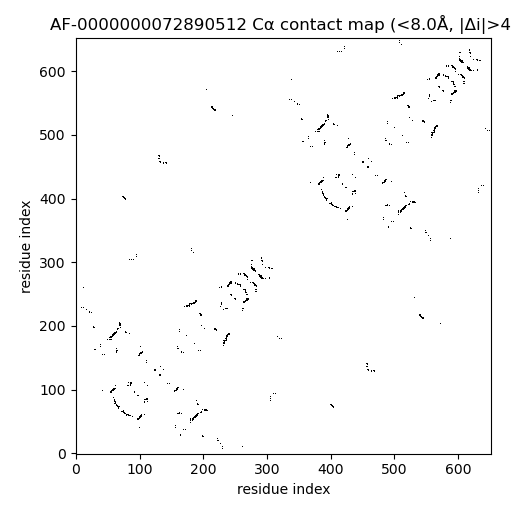.75 145 ALA A C 1
ATOM 1156 O O . ALA A 1 145 ? -22.469 7.762 7.516 1 89.75 145 ALA A O 1
ATOM 1157 N N . GLU A 1 146 ? -23.25 6.883 9.344 1 90.44 146 GLU A N 1
ATOM 1158 C CA . GLU A 1 146 ? -23.922 8.117 9.742 1 90.44 146 GLU A CA 1
ATOM 1159 C C . GLU A 1 146 ? -22.922 9.227 10.023 1 90.44 146 GLU A C 1
ATOM 1161 O O . GLU A 1 146 ? -23.109 10.367 9.594 1 90.44 146 GLU A O 1
ATOM 1166 N N . LYS A 1 147 ? -21.938 8.875 10.766 1 92.06 147 LYS A N 1
ATOM 1167 C CA . LYS A 1 147 ? -20.891 9.852 11.062 1 92.06 147 LYS A CA 1
ATOM 1168 C C . LYS A 1 147 ? -20.234 10.367 9.781 1 92.06 147 LYS A C 1
ATOM 1170 O O . LYS A 1 147 ? -20.047 11.578 9.625 1 92.06 147 LYS A O 1
ATOM 1175 N N . PHE A 1 148 ? -20 9.508 8.883 1 92.56 148 PHE A N 1
ATOM 1176 C CA . PHE A 1 148 ? -19.375 9.883 7.617 1 92.56 148 PHE A CA 1
ATOM 1177 C C . PHE A 1 148 ? -20.297 10.797 6.812 1 92.56 148 PHE A C 1
ATOM 1179 O O . PHE A 1 148 ? -19.859 11.828 6.293 1 92.56 148 PHE A O 1
ATOM 1186 N N . GLN A 1 149 ? -21.484 10.391 6.758 1 88.88 149 GLN A N 1
ATOM 1187 C CA . GLN A 1 149 ? -22.438 11.156 5.965 1 88.88 149 GLN A CA 1
ATOM 1188 C C . GLN A 1 149 ? -22.594 12.57 6.512 1 88.88 149 GLN A C 1
ATOM 1190 O O . GLN A 1 149 ? -22.719 13.531 5.746 1 88.88 149 GLN A O 1
ATOM 1195 N N . ARG A 1 150 ? -22.562 12.641 7.785 1 92.38 150 ARG A N 1
ATOM 1196 C CA . ARG A 1 150 ? -22.734 13.938 8.438 1 92.38 150 ARG A CA 1
ATOM 1197 C C . ARG A 1 150 ? -21.578 14.867 8.109 1 92.38 150 ARG A C 1
ATOM 1199 O O . ARG A 1 150 ? -21.734 16.094 8.055 1 92.38 150 ARG A O 1
ATOM 1206 N N . GLN A 1 151 ? -20.391 14.289 7.855 1 95.19 151 GLN A N 1
ATOM 1207 C CA . GLN A 1 151 ? -19.188 15.102 7.703 1 95.19 151 GLN A CA 1
ATOM 1208 C C . GLN A 1 151 ? -18.75 15.164 6.242 1 95.19 151 GLN A C 1
ATOM 1210 O O . GLN A 1 151 ? -17.75 15.797 5.918 1 95.19 151 GLN A O 1
ATOM 1215 N N . ARG A 1 152 ? -19.484 14.586 5.367 1 91.5 152 ARG A N 1
ATOM 1216 C CA . ARG A 1 152 ? -19.094 14.414 3.975 1 91.5 152 ARG A CA 1
ATOM 1217 C C . ARG A 1 152 ? -18.828 15.766 3.311 1 91.5 152 ARG A C 1
ATOM 1219 O O . ARG A 1 152 ? -17.859 15.93 2.584 1 91.5 152 ARG A O 1
ATOM 1226 N N . CYS A 1 153 ? -19.625 16.75 3.582 1 94.69 153 CYS A N 1
ATOM 1227 C CA . CYS A 1 153 ? -19.516 18.047 2.936 1 94.69 153 CYS A CA 1
ATOM 1228 C C . CYS A 1 153 ? -18.375 18.859 3.537 1 94.69 153 CYS A C 1
ATOM 1230 O O . CYS A 1 153 ? -17.938 19.859 2.953 1 94.69 153 CYS A O 1
ATOM 1232 N N . ASN A 1 154 ? -17.891 18.484 4.688 1 97.94 154 ASN A N 1
ATOM 1233 C CA . ASN A 1 154 ? -16.812 19.203 5.375 1 97.94 154 ASN A CA 1
ATOM 1234 C C . ASN A 1 154 ? -15.461 18.547 5.129 1 97.94 154 ASN A C 1
ATOM 1236 O O . ASN A 1 154 ? -14.445 19 5.676 1 97.94 154 ASN A O 1
ATOM 1240 N N . LEU A 1 155 ? -15.469 17.516 4.305 1 98.12 155 LEU A N 1
ATOM 1241 C CA . LEU A 1 155 ? -14.25 16.734 4.09 1 98.12 155 LEU A CA 1
ATOM 1242 C C . LEU A 1 155 ? -13.891 16.703 2.607 1 98.12 155 LEU A C 1
ATOM 1244 O O . LEU A 1 155 ? -14.672 16.203 1.79 1 98.12 155 LEU A O 1
ATOM 1248 N N . LEU A 1 156 ? -12.797 17.297 2.238 1 98.5 156 LEU A N 1
ATOM 1249 C CA . LEU A 1 156 ? -12.258 17.203 0.887 1 98.5 156 LEU A CA 1
ATOM 1250 C C . LEU A 1 156 ? -11.031 16.297 0.849 1 98.5 156 LEU A C 1
ATOM 1252 O O . LEU A 1 156 ? -10.055 16.531 1.559 1 98.5 156 LEU A O 1
ATOM 1256 N N . MET A 1 157 ? -11.102 15.281 0.066 1 97.25 157 MET A N 1
ATOM 1257 C CA . MET A 1 157 ? -10.031 14.297 -0.015 1 97.25 157 MET A CA 1
ATOM 1258 C C . MET A 1 157 ? -9.211 14.477 -1.29 1 97.25 157 MET A C 1
ATOM 1260 O O . MET A 1 157 ? -9.766 14.508 -2.389 1 97.25 157 MET A O 1
ATOM 1264 N N . ILE A 1 158 ? -7.93 14.633 -1.189 1 98.12 158 ILE A N 1
ATOM 1265 C CA . ILE A 1 158 ? -7 14.719 -2.309 1 98.12 158 ILE A CA 1
ATOM 1266 C C . ILE A 1 158 ? -5.848 13.734 -2.102 1 98.12 158 ILE A C 1
ATOM 1268 O O . ILE A 1 158 ? -5.215 13.727 -1.043 1 98.12 158 ILE A O 1
ATOM 1272 N N . SER A 1 159 ? -5.594 12.93 -3.088 1 96.94 159 SER A N 1
ATOM 1273 C CA . SER A 1 159 ? -4.594 11.883 -2.895 1 96.94 159 SER A CA 1
ATOM 1274 C C . SER A 1 159 ? -3.301 12.211 -3.635 1 96.94 159 SER A C 1
ATOM 1276 O O . SER A 1 159 ? -3.311 12.961 -4.613 1 96.94 159 SER A O 1
ATOM 1278 N N . PHE A 1 160 ? -2.172 11.75 -3.133 1 97.06 160 PHE A N 1
ATOM 1279 C CA . PHE A 1 160 ? -0.856 11.766 -3.758 1 97.06 160 PHE A CA 1
ATOM 1280 C C . PHE A 1 160 ? -0.207 10.391 -3.686 1 97.06 160 PHE A C 1
ATOM 1282 O O . PHE A 1 160 ? -0.701 9.5 -2.986 1 97.06 160 PHE A O 1
ATOM 1289 N N . ASN A 1 161 ? 0.816 10.203 -4.438 1 94 161 ASN A N 1
ATOM 1290 C CA . ASN A 1 161 ? 1.565 8.953 -4.352 1 94 161 ASN A CA 1
ATOM 1291 C C . ASN A 1 161 ? 3.049 9.211 -4.098 1 94 161 ASN A C 1
ATOM 1293 O O . ASN A 1 161 ? 3.604 8.734 -3.105 1 94 161 ASN A O 1
ATOM 1297 N N . THR A 1 162 ? 3.605 10.062 -4.902 1 95 162 THR A N 1
ATOM 1298 C CA . THR A 1 162 ? 5.047 10.266 -4.824 1 95 162 THR A CA 1
ATOM 1299 C C . THR A 1 162 ? 5.371 11.5 -3.98 1 95 162 THR A C 1
ATOM 1301 O O . THR A 1 162 ? 4.492 12.312 -3.699 1 95 162 THR A O 1
ATOM 1304 N N . LEU A 1 163 ? 6.625 11.602 -3.633 1 95.75 163 LEU A N 1
ATOM 1305 C CA . LEU A 1 163 ? 7.137 12.797 -2.975 1 95.75 163 LEU A CA 1
ATOM 1306 C C . LEU A 1 163 ? 6.828 14.039 -3.797 1 95.75 163 LEU A C 1
ATOM 1308 O O . LEU A 1 163 ? 6.371 15.047 -3.254 1 95.75 163 LEU A O 1
ATOM 1312 N N . SER A 1 164 ? 7.023 13.953 -5.086 1 94.38 164 SER A N 1
ATOM 1313 C CA . SER A 1 164 ? 6.77 15.086 -5.965 1 94.38 164 SER A CA 1
ATOM 1314 C C . SER A 1 164 ? 5.293 15.469 -5.957 1 94.38 164 SER A C 1
ATOM 1316 O O . SER A 1 164 ? 4.953 16.641 -5.848 1 94.38 164 SER A O 1
ATOM 1318 N N . ASP A 1 165 ? 4.406 14.438 -6.059 1 96.75 165 ASP A N 1
ATOM 1319 C CA . ASP A 1 165 ? 2.973 14.695 -5.957 1 96.75 165 ASP A CA 1
ATOM 1320 C C . ASP A 1 165 ? 2.645 15.477 -4.684 1 96.75 165 ASP A C 1
ATOM 1322 O O . ASP A 1 165 ? 1.948 16.484 -4.738 1 96.75 165 ASP A O 1
ATOM 1326 N N . TYR A 1 166 ? 3.154 14.945 -3.654 1 97.62 166 TYR A N 1
ATOM 1327 C CA . TYR A 1 166 ? 2.883 15.492 -2.33 1 97.62 166 TYR A CA 1
ATOM 1328 C C . TYR A 1 166 ? 3.297 16.953 -2.254 1 97.62 166 TYR A C 1
ATOM 1330 O O . TYR A 1 166 ? 2.516 17.812 -1.822 1 97.62 166 TYR A O 1
ATOM 1338 N N . LEU A 1 167 ? 4.488 17.281 -2.662 1 97.38 167 LEU A N 1
ATOM 1339 C CA . LEU A 1 167 ? 5.027 18.625 -2.506 1 97.38 167 LEU A CA 1
ATOM 1340 C C . LEU A 1 167 ? 4.297 19.609 -3.412 1 97.38 167 LEU A C 1
ATOM 1342 O O . LEU A 1 167 ? 4.027 20.75 -3.01 1 97.38 167 LEU A O 1
ATOM 1346 N N . TRP A 1 168 ? 3.988 19.219 -4.582 1 97.5 168 TRP A N 1
ATOM 1347 C CA . TRP A 1 168 ? 3.205 20.062 -5.484 1 97.5 168 TRP A CA 1
ATOM 1348 C C . TRP A 1 168 ? 1.849 20.391 -4.871 1 97.5 168 TRP A C 1
ATOM 1350 O O . TRP A 1 168 ? 1.444 21.562 -4.848 1 97.5 168 TRP A O 1
ATOM 1360 N N . LEU A 1 169 ? 1.217 19.391 -4.414 1 98.44 169 LEU A N 1
ATOM 1361 C CA . LEU A 1 169 ? -0.126 19.578 -3.875 1 98.44 169 LEU A CA 1
ATOM 1362 C C . LEU A 1 169 ? -0.084 20.344 -2.559 1 98.44 169 LEU A C 1
ATOM 1364 O O . LEU A 1 169 ? -0.972 21.156 -2.277 1 98.44 169 LEU A O 1
ATOM 1368 N N . LEU A 1 170 ? 0.895 20.047 -1.744 1 98.31 170 LEU A N 1
ATOM 1369 C CA . LEU A 1 170 ? 1.064 20.781 -0.496 1 98.31 170 LEU A CA 1
ATOM 1370 C C . LEU A 1 170 ? 1.229 22.281 -0.762 1 98.31 170 LEU A C 1
ATOM 1372 O O . LEU A 1 170 ? 0.539 23.094 -0.155 1 98.31 170 LEU A O 1
ATOM 1376 N N . ARG A 1 171 ? 2.115 22.641 -1.678 1 97.62 171 ARG A N 1
ATOM 1377 C CA . ARG A 1 171 ? 2.361 24.031 -2.029 1 97.62 171 ARG A CA 1
ATOM 1378 C C . ARG A 1 171 ? 1.085 24.703 -2.521 1 97.62 171 ARG A C 1
ATOM 1380 O O . ARG A 1 171 ? 0.709 25.766 -2.025 1 97.62 171 ARG A O 1
ATOM 1387 N N . ALA A 1 172 ? 0.467 24.047 -3.434 1 98.31 172 ALA A N 1
ATOM 1388 C CA . ALA A 1 172 ? -0.735 24.641 -4.027 1 98.31 172 ALA A CA 1
ATOM 1389 C C . ALA A 1 172 ? -1.837 24.797 -2.982 1 98.31 172 ALA A C 1
ATOM 1391 O O . ALA A 1 172 ? -2.494 25.844 -2.92 1 98.31 172 ALA A O 1
ATOM 1392 N N . THR A 1 173 ? -2.045 23.781 -2.156 1 98.56 173 THR A N 1
ATOM 1393 C CA . THR A 1 173 ? -3.092 23.828 -1.144 1 98.56 173 THR A CA 1
ATOM 1394 C C . THR A 1 173 ? -2.809 24.922 -0.115 1 98.56 173 THR A C 1
ATOM 1396 O O . THR A 1 173 ? -3.699 25.703 0.23 1 98.56 173 THR A O 1
ATOM 1399 N N . ALA A 1 174 ? -1.593 24.938 0.345 1 98 174 ALA A N 1
ATOM 1400 C CA . ALA A 1 174 ? -1.196 25.969 1.306 1 98 174 ALA A CA 1
ATOM 1401 C C . ALA A 1 174 ? -1.451 27.375 0.751 1 98 174 ALA A C 1
ATOM 1403 O O . ALA A 1 174 ? -1.988 28.234 1.449 1 98 174 ALA A O 1
ATOM 1404 N N . GLN A 1 175 ? -1.093 27.562 -0.486 1 97.94 175 GLN A N 1
ATOM 1405 C CA . GLN A 1 175 ? -1.273 28.859 -1.117 1 97.94 175 GLN A CA 1
ATOM 1406 C C . GLN A 1 175 ? -2.752 29.219 -1.232 1 97.94 175 GLN A C 1
ATOM 1408 O O . GLN A 1 175 ? -3.143 30.359 -0.986 1 97.94 175 GLN A O 1
ATOM 1413 N N . LYS A 1 176 ? -3.553 28.234 -1.604 1 98.44 176 LYS A N 1
ATOM 1414 C CA . LYS A 1 176 ? -4.984 28.5 -1.73 1 98.44 176 LYS A CA 1
ATOM 1415 C C . LYS A 1 176 ? -5.617 28.75 -0.367 1 98.44 176 LYS A C 1
ATOM 1417 O O . LYS A 1 176 ? -6.617 29.469 -0.265 1 98.44 176 LYS A O 1
ATOM 1422 N N . MET A 1 177 ? -5.039 28.281 0.679 1 98.25 177 MET A N 1
ATOM 1423 C CA . MET A 1 177 ? -5.586 28.438 2.025 1 98.25 177 MET A CA 1
ATOM 1424 C C . MET A 1 177 ? -5.258 29.812 2.59 1 98.25 177 MET A C 1
ATOM 1426 O O . MET A 1 177 ? -5.77 30.203 3.645 1 98.25 177 MET A O 1
ATOM 1430 N N . GLN A 1 178 ? -4.469 30.578 1.882 1 97.31 178 GLN A N 1
ATOM 1431 C CA . GLN A 1 178 ? -4.102 31.906 2.355 1 97.31 178 GLN A CA 1
ATOM 1432 C C . GLN A 1 178 ? -5.336 32.781 2.574 1 97.31 178 GLN A C 1
ATOM 1434 O O . GLN A 1 178 ? -5.352 33.625 3.467 1 97.31 178 GLN A O 1
ATOM 1439 N N . ILE A 1 179 ? -6.32 32.531 1.794 1 97.56 179 ILE A N 1
ATOM 1440 C CA . ILE A 1 179 ? -7.539 33.312 1.866 1 97.56 179 ILE A CA 1
ATOM 1441 C C . ILE A 1 179 ? -8.172 33.156 3.246 1 97.56 179 ILE A C 1
ATOM 1443 O O . ILE A 1 179 ? -8.961 34.031 3.67 1 97.56 179 ILE A O 1
ATOM 1447 N N . LEU A 1 180 ? -7.797 32.156 4.012 1 97.62 180 LEU A N 1
ATOM 1448 C CA . LEU A 1 180 ? -8.391 31.875 5.312 1 97.62 180 LEU A CA 1
ATOM 1449 C C . LEU A 1 180 ? -7.625 32.594 6.43 1 97.62 180 LEU A C 1
ATOM 1451 O O . LEU A 1 180 ? -8.125 32.688 7.551 1 97.62 180 LEU A O 1
ATOM 1455 N N . GLY A 1 181 ? -6.387 32.969 6.109 1 95.56 181 GLY A N 1
ATOM 1456 C CA . GLY A 1 181 ? -5.562 33.594 7.121 1 95.56 181 GLY A CA 1
ATOM 1457 C C . GLY A 1 181 ? -5.391 32.75 8.367 1 95.56 181 GLY A C 1
ATOM 1458 O O . GLY A 1 181 ? -5.023 31.578 8.281 1 95.56 181 GLY A O 1
ATOM 1459 N N . PRO A 1 182 ? -5.695 33.375 9.531 1 96.38 182 PRO A N 1
ATOM 1460 C CA . PRO A 1 182 ? -5.469 32.656 10.797 1 96.38 182 PRO A CA 1
ATOM 1461 C C . PRO A 1 182 ? -6.496 31.562 11.047 1 96.38 182 PRO A C 1
ATOM 1463 O O . PRO A 1 182 ? -6.387 30.828 12.031 1 96.38 182 PRO A O 1
ATOM 1466 N N . LEU A 1 183 ? -7.465 31.438 10.195 1 97.69 183 LEU A N 1
ATOM 1467 C CA . LEU A 1 183 ? -8.445 30.359 10.312 1 97.69 183 LEU A CA 1
ATOM 1468 C C . LEU A 1 183 ? -7.91 29.062 9.727 1 97.69 183 LEU A C 1
ATOM 1470 O O . LEU A 1 183 ? -8.492 28 9.93 1 97.69 183 LEU A O 1
ATOM 1474 N N . ALA A 1 184 ? -6.789 29.172 9.07 1 98.25 184 ALA A N 1
ATOM 1475 C CA . ALA A 1 184 ? -6.156 28.016 8.453 1 98.25 184 ALA A CA 1
ATOM 1476 C C . ALA A 1 184 ? -5.223 27.312 9.43 1 98.25 184 ALA A C 1
ATOM 1478 O O . ALA A 1 184 ? -4.457 27.953 10.148 1 98.25 184 ALA A O 1
ATOM 1479 N N . LEU A 1 185 ? -5.359 26.031 9.508 1 98.44 185 LEU A N 1
ATOM 1480 C CA . LEU A 1 185 ? -4.473 25.172 10.281 1 98.44 185 LEU A CA 1
ATOM 1481 C C . LEU A 1 185 ? -3.83 24.109 9.406 1 98.44 185 LEU A C 1
ATOM 1483 O O . LEU A 1 185 ? -4.523 23.438 8.641 1 98.44 185 LEU A O 1
ATOM 1487 N N . LEU A 1 186 ? -2.531 24.031 9.383 1 98.44 186 LEU A N 1
ATOM 1488 C CA . LEU A 1 186 ? -1.809 23 8.648 1 98.44 186 LEU A CA 1
ATOM 1489 C C . LEU A 1 186 ? -1.24 21.953 9.602 1 98.44 186 LEU A C 1
ATOM 1491 O O . LEU A 1 186 ? -0.398 22.266 10.445 1 98.44 186 LEU A O 1
ATOM 1495 N N . TYR A 1 187 ? -1.791 20.766 9.531 1 98.44 187 TYR A N 1
ATOM 1496 C CA . TYR A 1 187 ? -1.408 19.594 10.297 1 98.44 187 TYR A CA 1
ATOM 1497 C C . TYR A 1 187 ? -0.608 18.625 9.438 1 98.44 187 TYR A C 1
ATOM 1499 O O . TYR A 1 187 ? -1.182 17.766 8.75 1 98.44 187 TYR A O 1
ATOM 1507 N N . LEU A 1 188 ? 0.743 18.703 9.469 1 97.69 188 LEU A N 1
ATOM 1508 C CA . LEU A 1 188 ? 1.616 18.031 8.508 1 97.69 188 LEU A CA 1
ATOM 1509 C C . LEU A 1 188 ? 2.098 16.703 9.055 1 97.69 188 LEU A C 1
ATOM 1511 O O . LEU A 1 188 ? 3.27 16.547 9.406 1 97.69 188 LEU A O 1
ATOM 1515 N N . ALA A 1 189 ? 1.245 15.672 8.945 1 97.31 189 ALA A N 1
ATOM 1516 C CA . ALA A 1 189 ? 1.49 14.391 9.602 1 97.31 189 ALA A CA 1
ATOM 1517 C C . ALA A 1 189 ? 2 13.352 8.609 1 97.31 189 ALA A C 1
ATOM 1519 O O . ALA A 1 189 ? 2.285 12.211 8.992 1 97.31 189 ALA A O 1
ATOM 1520 N N . ALA A 1 190 ? 2.16 13.664 7.359 1 97.19 190 ALA A N 1
ATOM 1521 C CA . ALA A 1 190 ? 2.637 12.695 6.371 1 97.19 190 ALA A CA 1
ATOM 1522 C C . ALA A 1 190 ? 4.094 12.328 6.625 1 97.19 190 ALA A C 1
ATOM 1524 O O . ALA A 1 190 ? 4.883 13.156 7.074 1 97.19 190 ALA A O 1
ATOM 1525 N N . ALA A 1 191 ? 4.422 11.086 6.344 1 95.12 191 ALA A N 1
ATOM 1526 C CA . ALA A 1 191 ? 5.812 10.648 6.324 1 95.12 191 ALA A CA 1
ATOM 1527 C C . ALA A 1 191 ? 6.48 11 4.996 1 95.12 191 ALA A C 1
ATOM 1529 O O . ALA A 1 191 ? 6.301 10.297 4 1 95.12 191 ALA A O 1
ATOM 1530 N N . VAL A 1 192 ? 7.254 12.031 5.043 1 94.31 192 VAL A N 1
ATOM 1531 C CA . VAL A 1 192 ? 7.824 12.586 3.82 1 94.31 192 VAL A CA 1
ATOM 1532 C C . VAL A 1 192 ? 9.281 12.148 3.678 1 94.31 192 VAL A C 1
ATOM 1534 O O . VAL A 1 192 ? 10.055 12.234 4.629 1 94.31 192 VAL A O 1
ATOM 1537 N N . SER A 1 193 ? 9.562 11.719 2.502 1 92.69 193 SER A N 1
ATOM 1538 C CA . SER A 1 193 ? 10.938 11.297 2.252 1 92.69 193 SER A CA 1
ATOM 1539 C C . SER A 1 193 ? 11.906 12.469 2.393 1 92.69 193 SER A C 1
ATOM 1541 O O . SER A 1 193 ? 11.625 13.578 1.933 1 92.69 193 SER A O 1
ATOM 1543 N N . ASP A 1 194 ? 13.039 12.156 3.041 1 89 194 ASP A N 1
ATOM 1544 C CA . ASP A 1 194 ? 14.094 13.148 3.162 1 89 194 ASP A CA 1
ATOM 1545 C C . ASP A 1 194 ? 15.016 13.125 1.947 1 89 194 ASP A C 1
ATOM 1547 O O . ASP A 1 194 ? 15.836 14.023 1.763 1 89 194 ASP A O 1
ATOM 1551 N N . PHE A 1 195 ? 14.836 12.047 1.1 1 88.81 195 PHE A N 1
ATOM 1552 C CA . PHE A 1 195 ? 15.727 11.852 -0.038 1 88.81 195 PHE A CA 1
ATOM 1553 C C . PHE A 1 195 ? 14.93 11.625 -1.317 1 88.81 195 PHE A C 1
ATOM 1555 O O . PHE A 1 195 ? 13.781 11.18 -1.271 1 88.81 195 PHE A O 1
ATOM 1562 N N . TYR A 1 196 ? 15.516 12 -2.373 1 86.5 196 TYR A N 1
ATOM 1563 C CA . TYR A 1 196 ? 14.883 11.734 -3.66 1 86.5 196 TYR A CA 1
ATOM 1564 C C . TYR A 1 196 ? 15.922 11.633 -4.77 1 86.5 196 TYR A C 1
ATOM 1566 O O . TYR A 1 196 ? 17.109 11.867 -4.539 1 86.5 196 TYR A O 1
ATOM 1574 N N . ILE A 1 197 ? 15.562 11.109 -5.879 1 84.38 197 ILE A N 1
ATOM 1575 C CA . ILE A 1 197 ? 16.391 11.086 -7.086 1 84.38 197 ILE A CA 1
ATOM 1576 C C . ILE A 1 197 ? 15.828 12.078 -8.109 1 84.38 197 ILE A C 1
ATOM 1578 O O . ILE A 1 197 ? 14.68 11.953 -8.539 1 84.38 197 ILE A O 1
ATOM 1582 N N . PRO A 1 198 ? 16.734 13.008 -8.422 1 79.81 198 PRO A N 1
ATOM 1583 C CA . PRO A 1 198 ? 16.281 13.914 -9.477 1 79.81 198 PRO A CA 1
ATOM 1584 C C . PRO A 1 198 ? 15.898 13.18 -10.758 1 79.81 198 PRO A C 1
ATOM 1586 O O . PRO A 1 198 ? 16.547 12.195 -11.133 1 79.81 198 PRO A O 1
ATOM 1589 N N . ALA A 1 199 ? 14.867 13.656 -11.438 1 77.12 199 ALA A N 1
ATOM 1590 C CA . ALA A 1 199 ? 14.344 13 -12.633 1 77.12 199 ALA A CA 1
ATOM 1591 C C . ALA A 1 199 ? 15.438 12.805 -13.68 1 77.12 199 ALA A C 1
ATOM 1593 O O . ALA A 1 199 ? 15.469 11.781 -14.367 1 77.12 199 ALA A O 1
ATOM 1594 N N . SER A 1 200 ? 16.297 13.75 -13.719 1 76.25 200 SER A N 1
ATOM 1595 C CA . SER A 1 200 ? 17.375 13.719 -14.711 1 76.25 200 SER A CA 1
ATOM 1596 C C . SER A 1 200 ? 18.391 12.625 -14.391 1 76.25 200 SER A C 1
ATOM 1598 O O . SER A 1 200 ? 19.156 12.211 -15.266 1 76.25 200 SER A O 1
ATOM 1600 N N . GLN A 1 201 ? 18.422 12.117 -13.195 1 76.62 201 GLN A N 1
ATOM 1601 C CA . GLN A 1 201 ? 19.391 11.117 -12.781 1 76.62 201 GLN A CA 1
ATOM 1602 C C . GLN A 1 201 ? 18.766 9.734 -12.695 1 76.62 201 GLN A C 1
ATOM 1604 O O . GLN A 1 201 ? 19.438 8.75 -12.383 1 76.62 201 GLN A O 1
ATOM 1609 N N . MET A 1 202 ? 17.516 9.641 -13.055 1 76.12 202 MET A N 1
ATOM 1610 C CA . MET A 1 202 ? 16.812 8.359 -12.984 1 76.12 202 MET A CA 1
ATOM 1611 C C . MET A 1 202 ? 17 7.566 -14.273 1 76.12 202 MET A C 1
ATOM 1613 O O . MET A 1 202 ? 16.844 8.109 -15.367 1 76.12 202 MET A O 1
ATOM 1617 N N . PRO A 1 203 ? 17.406 6.273 -14.094 1 74.69 203 PRO A N 1
ATOM 1618 C CA . PRO A 1 203 ? 17.375 5.449 -15.305 1 74.69 203 PRO A CA 1
ATOM 1619 C C . PRO A 1 203 ? 15.969 5.359 -15.914 1 74.69 203 PRO A C 1
ATOM 1621 O O . PRO A 1 203 ? 14.977 5.387 -15.188 1 74.69 203 PRO A O 1
ATOM 1624 N N . CYS A 1 204 ? 15.938 5.305 -17.234 1 70.38 204 CYS A N 1
ATOM 1625 C CA . CYS A 1 204 ? 14.656 5.281 -17.938 1 70.38 204 CYS A CA 1
ATOM 1626 C C . CYS A 1 204 ? 13.945 3.949 -17.734 1 70.38 204 CYS A C 1
ATOM 1628 O O . CYS A 1 204 ? 12.734 3.912 -17.516 1 70.38 204 CYS A O 1
ATOM 1630 N N . HIS A 1 205 ? 14.805 2.938 -17.859 1 75.44 205 HIS A N 1
ATOM 1631 C CA . HIS A 1 205 ? 14.227 1.602 -17.812 1 75.44 205 HIS A CA 1
ATOM 1632 C C . HIS A 1 205 ? 14.625 0.874 -16.531 1 75.44 205 HIS A C 1
ATOM 1634 O O . HIS A 1 205 ? 15.445 1.372 -15.766 1 75.44 205 HIS A O 1
ATOM 1640 N N . LYS A 1 206 ? 13.984 -0.319 -16.375 1 74.19 206 LYS A N 1
ATOM 1641 C CA . LYS A 1 206 ? 14.18 -1.124 -15.18 1 74.19 206 LYS A CA 1
ATOM 1642 C C . LYS A 1 206 ? 15.656 -1.447 -14.969 1 74.19 206 LYS A C 1
ATOM 1644 O O . LYS A 1 206 ? 16.375 -1.771 -15.922 1 74.19 206 LYS A O 1
ATOM 1649 N N . ILE A 1 207 ? 16.156 -1.235 -13.703 1 74.25 207 ILE A N 1
ATOM 1650 C CA . ILE A 1 207 ? 17.531 -1.582 -13.344 1 74.25 207 ILE A CA 1
ATOM 1651 C C . ILE A 1 207 ? 17.734 -3.092 -13.445 1 74.25 207 ILE A C 1
ATOM 1653 O O . ILE A 1 207 ? 16.938 -3.865 -12.906 1 74.25 207 ILE A O 1
ATOM 1657 N N . GLN A 1 208 ? 18.734 -3.443 -14.188 1 73 208 GLN A N 1
ATOM 1658 C CA . GLN A 1 208 ? 18.984 -4.859 -14.43 1 73 208 GLN A CA 1
ATOM 1659 C C . GLN A 1 208 ? 19.875 -5.453 -13.336 1 73 208 GLN A C 1
ATOM 1661 O O . GLN A 1 208 ? 20.797 -4.805 -12.859 1 73 208 GLN A O 1
ATOM 1666 N N . SER A 1 209 ? 19.609 -6.613 -12.859 1 72.69 209 SER A N 1
ATOM 1667 C CA . SER A 1 209 ? 20.375 -7.297 -11.828 1 72.69 209 SER A CA 1
ATOM 1668 C C . SER A 1 209 ? 21.656 -7.898 -12.398 1 72.69 209 SER A C 1
ATOM 1670 O O . SER A 1 209 ? 22.578 -8.242 -11.656 1 72.69 209 SER A O 1
ATOM 1672 N N . SER A 1 210 ? 21.672 -8.062 -13.609 1 68.62 210 SER A N 1
ATOM 1673 C CA . SER A 1 210 ? 22.844 -8.68 -14.234 1 68.62 210 SER A CA 1
ATOM 1674 C C . SER A 1 210 ? 24.109 -7.863 -14 1 68.62 210 SER A C 1
ATOM 1676 O O . SER A 1 210 ? 25.219 -8.391 -14.07 1 68.62 210 SER A O 1
ATOM 1678 N N . GLY A 1 211 ? 23.922 -6.617 -13.625 1 66.62 211 GLY A N 1
ATOM 1679 C CA . GLY A 1 211 ? 25.078 -5.738 -13.438 1 66.62 211 GLY A CA 1
ATOM 1680 C C . GLY A 1 211 ? 25.688 -5.84 -12.055 1 66.62 211 GLY A C 1
ATOM 1681 O O . GLY A 1 211 ? 26.703 -5.191 -11.773 1 66.62 211 GLY A O 1
ATOM 1682 N N . GLY A 1 212 ? 25.203 -6.723 -11.211 1 73 212 GLY A N 1
ATOM 1683 C CA . GLY A 1 212 ? 25.75 -6.855 -9.867 1 73 212 GLY A CA 1
ATOM 1684 C C . GLY A 1 212 ? 24.969 -6.082 -8.82 1 73 212 GLY A C 1
ATOM 1685 O O . GLY A 1 212 ? 23.781 -5.805 -9.008 1 73 212 GLY A O 1
ATOM 1686 N N . PRO A 1 213 ? 25.703 -5.836 -7.703 1 77 213 PRO A N 1
ATOM 1687 C CA . PRO A 1 213 ? 25.047 -5.125 -6.605 1 77 213 PRO A CA 1
ATOM 1688 C C . PRO A 1 213 ? 24.578 -3.729 -7.008 1 77 213 PRO A C 1
ATOM 1690 O O . PRO A 1 213 ? 25.156 -3.111 -7.906 1 77 213 PRO A O 1
ATOM 1693 N N . LEU A 1 214 ? 23.5 -3.314 -6.543 1 80.06 214 LEU A N 1
ATOM 1694 C CA . LEU A 1 214 ? 22.891 -2.031 -6.875 1 80.06 214 LEU A CA 1
ATOM 1695 C C . LEU A 1 214 ? 23.375 -0.938 -5.93 1 80.06 214 LEU A C 1
ATOM 1697 O O . LEU A 1 214 ? 23.344 -1.106 -4.707 1 80.06 214 LEU A O 1
ATOM 1701 N N . SER A 1 215 ? 23.953 0.055 -6.566 1 80.62 215 SER A N 1
ATOM 1702 C CA . SER A 1 215 ? 24.359 1.241 -5.816 1 80.62 215 SER A CA 1
ATOM 1703 C C . SER A 1 215 ? 23.453 2.43 -6.145 1 80.62 215 SER A C 1
ATOM 1705 O O . SER A 1 215 ? 23.328 2.816 -7.309 1 80.62 215 SER A O 1
ATOM 1707 N N . LEU A 1 216 ? 22.797 2.926 -5.113 1 83.12 216 LEU A N 1
ATOM 1708 C CA . LEU A 1 216 ? 21.891 4.051 -5.297 1 83.12 216 LEU A CA 1
ATOM 1709 C C . LEU A 1 216 ? 22.406 5.285 -4.562 1 83.12 216 LEU A C 1
ATOM 1711 O O . LEU A 1 216 ? 22.938 5.18 -3.455 1 83.12 216 LEU A O 1
ATOM 1715 N N . SER A 1 217 ? 22.328 6.379 -5.277 1 82.56 217 SER A N 1
ATOM 1716 C CA . SER A 1 217 ? 22.641 7.676 -4.684 1 82.56 217 SER A CA 1
ATOM 1717 C C . SER A 1 217 ? 21.438 8.602 -4.707 1 82.56 217 SER A C 1
ATOM 1719 O O . SER A 1 217 ? 20.906 8.922 -5.777 1 82.56 217 SER A O 1
ATOM 1721 N N . LEU A 1 218 ? 20.984 8.961 -3.525 1 85.88 218 LEU A N 1
ATOM 1722 C CA . LEU A 1 218 ? 19.812 9.828 -3.404 1 85.88 218 LEU A CA 1
ATOM 1723 C C . LEU A 1 218 ? 20.203 11.203 -2.889 1 85.88 218 LEU A C 1
ATOM 1725 O O . LEU A 1 218 ? 21.141 11.328 -2.088 1 85.88 218 LEU A O 1
ATOM 1729 N N . GLN A 1 219 ? 19.516 12.219 -3.334 1 85.81 219 GLN A N 1
ATOM 1730 C CA . GLN A 1 219 ? 19.75 13.594 -2.912 1 85.81 219 GLN A CA 1
ATOM 1731 C C . GLN A 1 219 ? 18.797 13.992 -1.79 1 85.81 219 GLN A C 1
ATOM 1733 O O . GLN A 1 219 ? 17.75 13.383 -1.619 1 85.81 219 GLN A O 1
ATOM 1738 N N . LEU A 1 220 ? 19.203 15.008 -1.07 1 87.94 220 LEU A N 1
ATOM 1739 C CA . LEU A 1 220 ? 18.344 15.531 -0.009 1 87.94 220 LEU A CA 1
ATOM 1740 C C . LEU A 1 220 ? 17.188 16.328 -0.59 1 87.94 220 LEU A C 1
ATOM 1742 O O . LEU A 1 220 ? 17.359 17.078 -1.553 1 87.94 220 LEU A O 1
ATOM 1746 N N . VAL A 1 221 ? 16.047 16.094 -0.081 1 88.38 221 VAL A N 1
ATOM 1747 C CA . VAL A 1 221 ? 14.898 16.922 -0.433 1 88.38 221 VAL A CA 1
ATOM 1748 C C . VAL A 1 221 ? 15.07 18.312 0.162 1 88.38 221 VAL A C 1
ATOM 1750 O O . VAL A 1 221 ? 15.469 18.453 1.321 1 88.38 221 VAL A O 1
ATOM 1753 N N . PRO A 1 222 ? 14.773 19.297 -0.679 1 85.75 222 PRO A N 1
ATOM 1754 C CA . PRO A 1 222 ? 14.859 20.656 -0.12 1 85.75 222 PRO A CA 1
ATOM 1755 C C . PRO A 1 222 ? 13.914 20.859 1.067 1 85.75 222 PRO A C 1
ATOM 1757 O O . PRO A 1 222 ? 12.883 20.188 1.159 1 85.75 222 PRO A O 1
ATOM 1760 N N . LYS A 1 223 ? 14.375 21.703 1.894 1 82.5 223 LYS A N 1
ATOM 1761 C CA . LYS A 1 223 ? 13.547 22 3.061 1 82.5 223 LYS A CA 1
ATOM 1762 C C . LYS A 1 223 ? 12.32 22.828 2.668 1 82.5 223 LYS A C 1
ATOM 1764 O O . LYS A 1 223 ? 12.414 24.031 2.477 1 82.5 223 LYS A O 1
ATOM 1769 N N . MET A 1 224 ? 11.25 22.219 2.703 1 89 224 MET A N 1
ATOM 1770 C CA . MET A 1 224 ? 10.031 22.844 2.201 1 89 224 MET A CA 1
ATOM 1771 C C . MET A 1 224 ? 9.305 23.594 3.312 1 89 224 MET A C 1
ATOM 1773 O O . MET A 1 224 ? 8.445 24.422 3.041 1 89 224 MET A O 1
ATOM 1777 N N . LEU A 1 225 ? 9.641 23.266 4.551 1 87.94 225 LEU A N 1
ATOM 1778 C CA . LEU A 1 225 ? 8.938 23.875 5.668 1 87.94 225 LEU A CA 1
ATOM 1779 C C . LEU A 1 225 ? 9.195 25.375 5.715 1 87.94 225 LEU A C 1
ATOM 1781 O O . LEU A 1 225 ? 8.312 26.156 6.082 1 87.94 225 LEU A O 1
ATOM 1785 N N . ALA A 1 226 ? 10.328 25.781 5.285 1 86.12 226 ALA A N 1
ATOM 1786 C CA . ALA A 1 226 ? 10.688 27.203 5.336 1 86.12 226 ALA A CA 1
ATOM 1787 C C . ALA A 1 226 ? 9.781 28.031 4.422 1 86.12 226 ALA A C 1
ATOM 1789 O O . ALA A 1 226 ? 9.109 28.953 4.875 1 86.12 226 ALA A O 1
ATOM 1790 N N . PRO A 1 227 ? 9.773 27.641 3.152 1 90.12 227 PRO A N 1
ATOM 1791 C CA . PRO A 1 227 ? 8.867 28.406 2.301 1 90.12 227 PRO A CA 1
ATOM 1792 C C . PRO A 1 227 ? 7.398 28.219 2.68 1 90.12 227 PRO A C 1
ATOM 1794 O O . PRO A 1 227 ? 6.586 29.141 2.492 1 90.12 227 PRO A O 1
ATOM 1797 N N . LEU A 1 228 ? 7.016 27.125 3.242 1 93 228 LEU A N 1
ATOM 1798 C CA . LEU A 1 228 ? 5.637 26.891 3.658 1 93 228 LEU A CA 1
ATOM 1799 C C . LEU A 1 228 ? 5.207 27.891 4.719 1 93 228 LEU A C 1
ATOM 1801 O O . LEU A 1 228 ? 4.137 28.5 4.605 1 93 228 LEU A O 1
ATOM 1805 N N . VAL A 1 229 ? 6.035 28.141 5.664 1 89.56 229 VAL A N 1
ATOM 1806 C CA . VAL A 1 229 ? 5.719 28.969 6.816 1 89.56 229 VAL A CA 1
ATOM 1807 C C . VAL A 1 229 ? 5.812 30.453 6.422 1 89.56 229 VAL A C 1
ATOM 1809 O O . VAL A 1 229 ? 5.027 31.266 6.898 1 89.56 229 VAL A O 1
ATOM 1812 N N . THR A 1 230 ? 6.715 30.75 5.445 1 89.19 230 THR A N 1
ATOM 1813 C CA . THR A 1 230 ? 7.02 32.156 5.211 1 89.19 230 THR A CA 1
ATOM 1814 C C . THR A 1 230 ? 6.305 32.656 3.967 1 89.19 230 THR A C 1
ATOM 1816 O O . THR A 1 230 ? 5.934 33.844 3.893 1 89.19 230 THR A O 1
ATOM 1819 N N . LEU A 1 231 ? 6.125 31.797 2.994 1 91.12 231 LEU A N 1
ATOM 1820 C CA . LEU A 1 231 ? 5.641 32.25 1.697 1 91.12 231 LEU A CA 1
ATOM 1821 C C . LEU A 1 231 ? 4.281 31.641 1.372 1 91.12 231 LEU A C 1
ATOM 1823 O O . LEU A 1 231 ? 3.355 32.344 0.971 1 91.12 231 LEU A O 1
ATOM 1827 N N . TRP A 1 232 ? 4.145 30.391 1.57 1 93.88 232 TRP A N 1
ATOM 1828 C CA . TRP A 1 232 ? 2.963 29.688 1.08 1 93.88 232 TRP A CA 1
ATOM 1829 C C . TRP A 1 232 ? 1.771 29.906 2.004 1 93.88 232 TRP A C 1
ATOM 1831 O O . TRP A 1 232 ? 0.643 30.094 1.538 1 93.88 232 TRP A O 1
ATOM 1841 N N . ALA A 1 233 ? 1.963 29.859 3.314 1 93.69 233 ALA A N 1
ATOM 1842 C CA . ALA A 1 233 ? 0.887 30.047 4.285 1 93.69 233 ALA A CA 1
ATOM 1843 C C . ALA A 1 233 ? 1.39 30.766 5.535 1 93.69 233 ALA A C 1
ATOM 1845 O O . ALA A 1 233 ? 1.289 30.234 6.645 1 93.69 233 ALA A O 1
ATOM 1846 N N . PRO A 1 234 ? 1.771 31.984 5.402 1 91.94 234 PRO A N 1
ATOM 1847 C CA . PRO A 1 234 ? 2.422 32.719 6.504 1 91.94 234 PRO A CA 1
ATOM 1848 C C . PRO A 1 234 ? 1.475 32.969 7.668 1 91.94 234 PRO A C 1
ATOM 1850 O O . PRO A 1 234 ? 1.923 33.156 8.805 1 91.94 234 PRO A O 1
ATOM 1853 N N . ASN A 1 235 ? 0.188 32.969 7.449 1 93.5 235 ASN A N 1
ATOM 1854 C CA . ASN A 1 235 ? -0.746 33.344 8.508 1 93.5 235 ASN A CA 1
ATOM 1855 C C . ASN A 1 235 ? -1.462 32.125 9.062 1 93.5 235 ASN A C 1
ATOM 1857 O O . ASN A 1 235 ? -2.352 32.219 9.906 1 93.5 235 ASN A O 1
ATOM 1861 N N . ALA A 1 236 ? -1.089 30.938 8.578 1 95.5 236 ALA A N 1
ATOM 1862 C CA . ALA A 1 236 ? -1.726 29.719 9.047 1 95.5 236 ALA A CA 1
ATOM 1863 C C . ALA A 1 236 ? -1.079 29.234 10.344 1 95.5 236 ALA A C 1
ATOM 1865 O O . ALA A 1 236 ? 0.069 29.562 10.633 1 95.5 236 ALA A O 1
ATOM 1866 N N . PHE A 1 237 ? -1.871 28.562 11.18 1 95.56 237 PHE A N 1
ATOM 1867 C CA . PHE A 1 237 ? -1.339 27.828 12.328 1 95.56 237 PHE A CA 1
ATOM 1868 C C . PHE A 1 237 ? -0.736 26.5 11.891 1 95.56 237 PHE A C 1
ATOM 1870 O O . PHE A 1 237 ? -1.452 25.625 11.422 1 95.56 237 PHE A O 1
ATOM 1877 N N . ILE A 1 238 ? 0.574 26.328 12.07 1 95.56 238 ILE A N 1
ATOM 1878 C CA . ILE A 1 238 ? 1.269 25.219 11.422 1 95.56 238 ILE A CA 1
ATOM 1879 C C . ILE A 1 238 ? 1.822 24.266 12.477 1 95.56 238 ILE A C 1
ATOM 1881 O O . ILE A 1 238 ? 2.514 24.688 13.406 1 95.56 238 ILE A O 1
ATOM 1885 N N . ILE A 1 239 ? 1.447 23 12.305 1 95.81 239 ILE A N 1
ATOM 1886 C CA . ILE A 1 239 ? 1.902 21.922 13.164 1 95.81 239 ILE A CA 1
ATOM 1887 C C . ILE A 1 239 ? 2.701 20.906 12.336 1 95.81 239 ILE A C 1
ATOM 1889 O O . ILE A 1 239 ? 2.232 20.438 11.297 1 95.81 239 ILE A O 1
ATOM 1893 N N . SER A 1 240 ? 3.854 20.578 12.734 1 94.12 240 SER A N 1
ATOM 1894 C CA . SER A 1 240 ? 4.664 19.547 12.094 1 94.12 240 SER A CA 1
ATOM 1895 C C . SER A 1 240 ? 4.941 18.391 13.047 1 94.12 240 SER A C 1
ATOM 1897 O O . SER A 1 240 ? 4.617 18.469 14.234 1 94.12 240 SER A O 1
ATOM 1899 N N . PHE A 1 241 ? 5.422 17.297 12.477 1 93.12 241 PHE A N 1
ATOM 1900 C CA . PHE A 1 241 ? 5.711 16.094 13.258 1 93.12 241 PHE A CA 1
ATOM 1901 C C . PHE A 1 241 ? 7.164 15.68 13.078 1 93.12 241 PHE A C 1
ATOM 1903 O O . PHE A 1 241 ? 7.773 15.938 12.039 1 93.12 241 PHE A O 1
ATOM 1910 N N . LYS A 1 242 ? 7.684 15.086 14.133 1 88.38 242 LYS A N 1
ATOM 1911 C CA . LYS A 1 242 ? 9.008 14.469 14.094 1 88.38 242 LYS A CA 1
ATOM 1912 C C . LYS A 1 242 ? 8.977 13.055 14.664 1 88.38 242 LYS A C 1
ATOM 1914 O O . LYS A 1 242 ? 8.539 12.844 15.797 1 88.38 242 LYS A O 1
ATOM 1919 N N . LEU A 1 243 ? 9.32 12.148 13.82 1 87.25 243 LEU A N 1
ATOM 1920 C CA . LEU A 1 243 ? 9.422 10.766 14.266 1 87.25 243 LEU A CA 1
ATOM 1921 C C . LEU A 1 243 ? 10.867 10.406 14.602 1 87.25 243 LEU A C 1
ATOM 1923 O O . LEU A 1 243 ? 11.781 10.68 13.812 1 87.25 243 LEU A O 1
ATOM 1927 N N . GLU A 1 244 ? 11.031 9.906 15.773 1 81.81 244 GLU A N 1
ATOM 1928 C CA . GLU A 1 244 ? 12.344 9.43 16.188 1 81.81 244 GLU A CA 1
ATOM 1929 C C . GLU A 1 244 ? 12.266 8.008 16.734 1 81.81 244 GLU A C 1
ATOM 1931 O O . GLU A 1 244 ? 11.211 7.578 17.219 1 81.81 244 GLU A O 1
ATOM 1936 N N . THR A 1 245 ? 13.266 7.242 16.484 1 79.25 245 THR A N 1
ATOM 1937 C CA . THR A 1 245 ? 13.344 5.898 17.047 1 79.25 245 THR A CA 1
ATOM 1938 C C . THR A 1 245 ? 14.164 5.895 18.328 1 79.25 245 THR A C 1
ATOM 1940 O O . THR A 1 245 ? 14.102 4.941 19.109 1 79.25 245 THR A O 1
ATOM 1943 N N . ASN A 1 246 ? 14.969 6.934 18.438 1 76.25 246 ASN A N 1
ATOM 1944 C CA . ASN A 1 246 ? 15.75 7.152 19.656 1 76.25 246 ASN A CA 1
ATOM 1945 C C . ASN A 1 246 ? 15.125 8.234 20.531 1 76.25 246 ASN A C 1
ATOM 1947 O O . ASN A 1 246 ? 15.133 9.414 20.172 1 76.25 246 ASN A O 1
ATOM 1951 N N . GLU A 1 247 ? 14.672 7.875 21.688 1 77.12 247 GLU A N 1
ATOM 1952 C CA . GLU A 1 247 ? 13.938 8.758 22.594 1 77.12 247 GLU A CA 1
ATOM 1953 C C . GLU A 1 247 ? 14.773 9.961 23 1 77.12 247 GLU A C 1
ATOM 1955 O O . GLU A 1 247 ? 14.25 11.062 23.172 1 77.12 247 GLU A O 1
ATOM 1960 N N . THR A 1 248 ? 15.977 9.773 23.125 1 77.5 248 THR A N 1
ATOM 1961 C CA . THR A 1 248 ? 16.844 10.82 23.625 1 77.5 248 THR A CA 1
ATOM 1962 C C . THR A 1 248 ? 16.953 11.969 22.625 1 77.5 248 THR A C 1
ATOM 1964 O O . THR A 1 248 ? 17.312 13.094 23 1 77.5 248 THR A O 1
ATOM 1967 N N . LEU A 1 249 ? 16.594 11.648 21.391 1 76.75 249 LEU A N 1
ATOM 1968 C CA . LEU A 1 249 ? 16.766 12.648 20.344 1 76.75 249 LEU A CA 1
ATOM 1969 C C . LEU A 1 249 ? 15.461 13.398 20.094 1 76.75 249 LEU A C 1
ATOM 1971 O O . LEU A 1 249 ? 15.453 14.445 19.438 1 76.75 249 LEU A O 1
ATOM 1975 N N . LEU A 1 250 ? 14.43 12.938 20.672 1 77 250 LEU A N 1
ATOM 1976 C CA . LEU A 1 250 ? 13.102 13.414 20.297 1 77 250 LEU A CA 1
ATOM 1977 C C . LEU A 1 250 ? 12.953 14.898 20.609 1 77 250 LEU A C 1
ATOM 1979 O O . LEU A 1 250 ? 12.609 15.688 19.734 1 77 250 LEU A O 1
ATOM 1983 N N . GLU A 1 251 ? 13.242 15.266 21.812 1 77.31 251 GLU A N 1
ATOM 1984 C CA . GLU A 1 251 ? 13.039 16.656 22.234 1 77.31 251 GLU A CA 1
ATOM 1985 C C . GLU A 1 251 ? 14.008 17.594 21.516 1 77.31 251 GLU A C 1
ATOM 1987 O O . GLU A 1 251 ? 13.602 18.641 21.016 1 77.31 251 GLU A O 1
ATOM 1992 N N . THR A 1 252 ? 15.203 17.156 21.438 1 78.12 252 THR A N 1
ATOM 1993 C CA . THR A 1 252 ? 16.219 18 20.844 1 78.12 252 THR A CA 1
ATOM 1994 C C . THR A 1 252 ? 15.93 18.25 19.359 1 78.12 252 THR A C 1
ATOM 1996 O O . THR A 1 252 ? 15.984 19.391 18.891 1 78.12 252 THR A O 1
ATOM 1999 N N . LYS A 1 253 ? 15.531 17.266 18.688 1 78.12 253 LYS A N 1
ATOM 2000 C CA . LYS A 1 253 ? 15.258 17.391 17.266 1 78.12 253 LYS A CA 1
ATOM 2001 C C . LYS A 1 253 ? 14 18.203 17.016 1 78.12 253 LYS A C 1
ATOM 2003 O O . LYS A 1 253 ? 13.93 18.969 16.047 1 78.12 253 LYS A O 1
ATOM 2008 N N . SER A 1 254 ? 13.133 18.078 17.891 1 79.62 254 SER A N 1
ATOM 2009 C CA . SER A 1 254 ? 11.898 18.844 17.766 1 79.62 254 SER A CA 1
ATOM 2010 C C . SER A 1 254 ? 12.148 20.328 17.984 1 79.62 254 SER A C 1
ATOM 2012 O O . SER A 1 254 ? 11.641 21.172 17.234 1 79.62 254 SER A O 1
ATOM 2014 N N . LYS A 1 255 ? 12.93 20.609 18.938 1 77.5 255 LYS A N 1
ATOM 2015 C CA . LYS A 1 255 ? 13.273 22 19.234 1 77.5 255 LYS A CA 1
ATOM 2016 C C . LYS A 1 255 ? 14.086 22.625 18.094 1 77.5 255 LYS A C 1
ATOM 2018 O O . LYS A 1 255 ? 13.859 23.781 17.719 1 77.5 255 LYS A O 1
ATOM 2023 N N . GLU A 1 256 ? 14.93 21.797 17.547 1 76.5 256 GLU A N 1
ATOM 2024 C CA . GLU A 1 256 ? 15.75 22.266 16.438 1 76.5 256 GLU A CA 1
ATOM 2025 C C . GLU A 1 256 ? 14.883 22.609 15.227 1 76.5 256 GLU A C 1
ATOM 2027 O O . GLU A 1 256 ? 15.156 23.594 14.531 1 76.5 256 GLU A O 1
ATOM 2032 N N . SER A 1 257 ? 13.961 21.859 15.055 1 75.31 257 SER A N 1
ATOM 2033 C CA . SER A 1 257 ? 13.062 22.109 13.93 1 75.31 257 SER A CA 1
ATOM 2034 C C . SER A 1 257 ? 12.297 23.422 14.109 1 75.31 257 SER A C 1
ATOM 2036 O O . SER A 1 257 ? 12.148 24.188 13.156 1 75.31 257 SER A O 1
ATOM 2038 N N . LEU A 1 258 ? 11.844 23.672 15.297 1 74.31 258 LEU A N 1
ATOM 2039 C CA . LEU A 1 258 ? 11.086 24.891 15.586 1 74.31 258 LEU A CA 1
ATOM 2040 C C . LEU A 1 258 ? 11.969 26.125 15.445 1 74.31 258 LEU A C 1
ATOM 2042 O O . LEU A 1 258 ? 11.531 27.156 14.922 1 74.31 258 LEU A O 1
ATOM 2046 N N . LEU A 1 259 ? 13.117 25.906 15.891 1 70.44 259 LEU A N 1
ATOM 2047 C CA . LEU A 1 259 ? 14.055 27.031 15.812 1 70.44 259 LEU A CA 1
ATOM 2048 C C . LEU A 1 259 ? 14.422 27.328 14.359 1 70.44 259 LEU A C 1
ATOM 2050 O O . LEU A 1 259 ? 14.578 28.484 13.984 1 70.44 259 LEU A O 1
ATOM 2054 N N . LYS A 1 260 ? 14.406 26.281 13.664 1 71.38 260 LYS A N 1
ATOM 2055 C CA . LYS A 1 260 ? 14.844 26.422 12.281 1 71.38 260 LYS A CA 1
ATOM 2056 C C . LYS A 1 260 ? 13.727 26.953 11.391 1 71.38 260 LYS A C 1
ATOM 2058 O O . LYS A 1 260 ? 13.961 27.797 10.523 1 71.38 260 LYS A O 1
ATOM 2063 N N . TYR A 1 261 ? 12.516 26.562 11.688 1 73 261 TYR A N 1
ATOM 2064 C CA . TYR A 1 261 ? 11.484 26.828 10.688 1 73 261 TYR A CA 1
ATOM 2065 C C . TYR A 1 261 ? 10.398 27.734 11.258 1 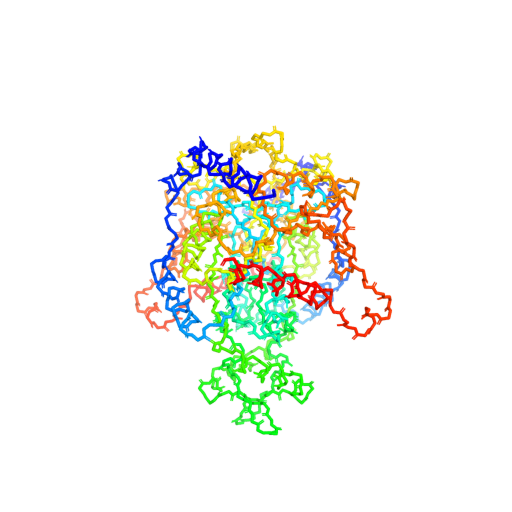73 261 TYR A C 1
ATOM 2067 O O . TYR A 1 261 ? 9.523 28.203 10.523 1 73 261 TYR A O 1
ATOM 2075 N N . HIS A 1 262 ? 10.422 28.047 12.414 1 67.81 262 HIS A N 1
ATOM 2076 C CA . HIS A 1 262 ? 9.586 29.031 13.102 1 67.81 262 HIS A CA 1
ATOM 2077 C C . HIS A 1 262 ? 8.102 28.734 12.891 1 67.81 262 HIS A C 1
ATOM 2079 O O . HIS A 1 262 ? 7.328 29.625 12.547 1 67.81 262 HIS A O 1
ATOM 2085 N N . HIS A 1 263 ? 7.832 27.516 13.008 1 73.19 263 HIS A N 1
ATOM 2086 C CA . HIS A 1 263 ? 6.406 27.203 13.023 1 73.19 263 HIS A CA 1
ATOM 2087 C C . HIS A 1 263 ? 5.902 27 14.445 1 73.19 263 HIS A C 1
ATOM 2089 O O . HIS A 1 263 ? 6.602 27.312 15.414 1 73.19 263 HIS A O 1
ATOM 2095 N N . HIS A 1 264 ? 4.703 26.656 14.562 1 82.81 264 HIS A N 1
ATOM 2096 C CA . HIS A 1 264 ? 4.004 26.906 15.82 1 82.81 264 HIS A CA 1
ATOM 2097 C C . HIS A 1 264 ? 4.16 25.734 16.781 1 82.81 264 HIS A C 1
ATOM 2099 O O . HIS A 1 264 ? 4.449 25.938 17.953 1 82.81 264 HIS A O 1
ATOM 2105 N N . VAL A 1 265 ? 3.973 24.578 16.281 1 91.19 265 VAL A N 1
ATOM 2106 C CA . VAL A 1 265 ? 4.047 23.422 17.156 1 91.19 265 VAL A CA 1
ATOM 2107 C C . VAL A 1 265 ? 4.738 22.266 16.422 1 91.19 265 VAL A C 1
ATOM 2109 O O . VAL A 1 265 ? 4.496 22.047 15.234 1 91.19 265 VAL A O 1
ATOM 2112 N N . VAL A 1 266 ? 5.625 21.562 17.125 1 92.12 266 VAL A N 1
ATOM 2113 C CA . VAL A 1 266 ? 6.191 20.297 16.672 1 92.12 266 VAL A CA 1
ATOM 2114 C C . VAL A 1 266 ? 5.75 19.156 17.594 1 92.12 266 VAL A C 1
ATOM 2116 O O . VAL A 1 266 ? 5.91 19.25 18.812 1 92.12 266 VAL A O 1
ATOM 2119 N N . ILE A 1 267 ? 5.164 18.219 17.016 1 93.75 267 ILE A N 1
ATOM 2120 C CA . ILE A 1 267 ? 4.781 17.031 17.766 1 93.75 267 ILE A CA 1
ATOM 2121 C C . ILE A 1 267 ? 5.793 15.914 17.531 1 93.75 267 ILE A C 1
ATOM 2123 O O . ILE A 1 267 ? 5.93 15.414 16.422 1 93.75 267 ILE A O 1
ATOM 2127 N N . GLY A 1 268 ? 6.531 15.562 18.609 1 91.19 268 GLY A N 1
ATOM 2128 C CA . GLY A 1 268 ? 7.477 14.453 18.562 1 91.19 268 GLY A CA 1
ATOM 2129 C C . GLY A 1 268 ? 6.875 13.141 19 1 91.19 268 GLY A C 1
ATOM 2130 O O . GLY A 1 268 ? 6.223 13.07 20.047 1 91.19 268 GLY A O 1
ATOM 2131 N N . ASN A 1 269 ? 7.047 12.125 18.125 1 90 269 ASN A N 1
ATOM 2132 C CA . ASN A 1 269 ? 6.57 10.805 18.531 1 90 269 ASN A CA 1
ATOM 2133 C C . ASN A 1 269 ? 7.609 9.727 18.25 1 90 269 ASN A C 1
ATOM 2135 O O . ASN A 1 269 ? 8.5 9.914 17.422 1 90 269 ASN A O 1
ATOM 2139 N N . LEU A 1 270 ? 7.449 8.711 19.031 1 86.69 270 LEU A N 1
ATOM 2140 C CA . LEU A 1 270 ? 8.32 7.547 18.891 1 86.69 270 LEU A CA 1
ATOM 2141 C C . LEU A 1 270 ? 7.621 6.438 18.125 1 86.69 270 LEU A C 1
ATOM 2143 O O . LEU A 1 270 ? 6.402 6.281 18.219 1 86.69 270 LEU A O 1
ATOM 2147 N N . LEU A 1 271 ? 8.461 5.672 17.5 1 83.38 271 LEU A N 1
ATOM 2148 C CA . LEU A 1 271 ? 7.938 4.645 16.594 1 83.38 271 LEU A CA 1
ATOM 2149 C C . LEU A 1 271 ? 7.043 3.668 17.359 1 83.38 271 LEU A C 1
ATOM 2151 O O . LEU A 1 271 ? 5.934 3.363 16.922 1 83.38 271 LEU A O 1
ATOM 2155 N N . HIS A 1 272 ? 7.426 3.295 18.5 1 84.56 272 HIS A N 1
ATOM 2156 C CA . HIS A 1 272 ? 6.77 2.174 19.172 1 84.56 272 HIS A CA 1
ATOM 2157 C C . HIS A 1 272 ? 5.742 2.66 20.188 1 84.56 272 HIS A C 1
ATOM 2159 O O . HIS A 1 272 ? 4.859 1.901 20.594 1 84.56 272 HIS A O 1
ATOM 2165 N N . SER A 1 273 ? 5.781 3.953 20.578 1 88.19 273 SER A N 1
ATOM 2166 C CA . SER A 1 273 ? 4.863 4.441 21.594 1 88.19 273 SER A CA 1
ATOM 2167 C C . SER A 1 273 ? 4 5.578 21.078 1 88.19 273 SER A C 1
ATOM 2169 O O . SER A 1 273 ? 3.377 6.305 21.844 1 88.19 273 SER A O 1
ATOM 2171 N N . ARG A 1 274 ? 3.916 5.664 19.844 1 87.5 274 ARG A N 1
ATOM 2172 C CA . ARG A 1 274 ? 3.275 6.812 19.203 1 87.5 274 ARG A CA 1
ATOM 2173 C C . ARG A 1 274 ? 1.774 6.82 19.484 1 87.5 274 ARG A C 1
ATOM 2175 O O . ARG A 1 274 ? 1.12 7.859 19.344 1 87.5 274 ARG A O 1
ATOM 2182 N N . LYS A 1 275 ? 1.204 5.746 19.891 1 91.75 275 LYS A N 1
ATOM 2183 C CA . LYS A 1 275 ? -0.238 5.672 20.109 1 91.75 275 LYS A CA 1
ATOM 2184 C C . LYS A 1 275 ? -0.603 6.098 21.531 1 91.75 275 LYS A C 1
ATOM 2186 O O . LYS A 1 275 ? -1.771 6.359 21.828 1 91.75 275 LYS A O 1
ATOM 2191 N N . VAL A 1 276 ? 0.472 6.215 22.359 1 93.69 276 VAL A N 1
ATOM 2192 C CA . VAL A 1 276 ? 0.109 6.473 23.75 1 93.69 276 VAL A CA 1
ATOM 2193 C C . VAL A 1 276 ? 0.896 7.672 24.281 1 93.69 276 VAL A C 1
ATOM 2195 O O . VAL A 1 276 ? 0.602 8.188 25.359 1 93.69 276 VAL A O 1
ATOM 2198 N N . TYR A 1 277 ? 1.834 8.078 23.484 1 93.56 277 TYR A N 1
ATOM 2199 C CA . TYR A 1 277 ? 2.674 9.164 23.984 1 93.56 277 TYR A CA 1
ATOM 2200 C C . TYR A 1 277 ? 3.146 10.047 22.844 1 93.56 277 TYR A C 1
ATOM 2202 O O . TYR A 1 277 ? 3.568 9.555 21.797 1 93.56 277 TYR A O 1
ATOM 2210 N N . VAL A 1 278 ? 3.053 11.414 23.062 1 94.44 278 VAL A N 1
ATOM 2211 C CA . VAL A 1 278 ? 3.672 12.391 22.172 1 94.44 278 VAL A CA 1
ATOM 2212 C C . VAL A 1 278 ? 4.207 13.562 22.984 1 94.44 278 VAL A C 1
ATOM 2214 O O . VAL A 1 278 ? 3.73 13.828 24.094 1 94.44 278 VAL A O 1
ATOM 2217 N N . ALA A 1 279 ? 5.195 14.211 22.469 1 92.31 279 ALA A N 1
ATOM 2218 C CA . ALA A 1 279 ? 5.738 15.445 23.047 1 92.31 279 ALA A CA 1
ATOM 2219 C C . ALA A 1 279 ? 5.461 16.641 22.125 1 92.31 279 ALA A C 1
ATOM 2221 O O . ALA A 1 279 ? 5.781 16.609 20.938 1 92.31 279 ALA A O 1
ATOM 2222 N N . LEU A 1 280 ? 4.801 17.625 22.719 1 92.81 280 LEU A N 1
ATOM 2223 C CA . LEU A 1 280 ? 4.539 18.859 21.984 1 92.81 280 LEU A CA 1
ATOM 2224 C C . LEU A 1 280 ? 5.562 19.938 22.344 1 92.81 280 LEU A C 1
ATOM 2226 O O . LEU A 1 280 ? 5.754 20.25 23.531 1 92.81 280 LEU A O 1
ATOM 2230 N N . VAL A 1 281 ? 6.184 20.406 21.344 1 89.25 281 VAL A N 1
ATOM 2231 C CA . VAL A 1 281 ? 7.168 21.469 21.531 1 89.25 281 VAL A CA 1
ATOM 2232 C C . VAL A 1 281 ? 6.707 22.734 20.812 1 89.25 281 VAL A C 1
ATOM 2234 O O . VAL A 1 281 ? 6.266 22.688 19.672 1 89.25 281 VAL A O 1
ATOM 2237 N N . ASP A 1 282 ? 6.652 23.766 21.594 1 85 282 ASP A N 1
ATOM 2238 C CA . ASP A 1 282 ? 6.25 25.062 21.062 1 85 282 ASP A CA 1
ATOM 2239 C C . ASP A 1 282 ? 7.367 26.094 21.203 1 85 282 ASP A C 1
ATOM 2241 O O . ASP A 1 282 ? 8.18 26 22.141 1 85 282 ASP A O 1
ATOM 2245 N N . SER A 1 283 ? 7.523 26.938 20.297 1 71.12 283 SER A N 1
ATOM 2246 C CA . SER A 1 283 ? 8.578 27.953 20.297 1 71.12 283 SER A CA 1
ATOM 2247 C C . SER A 1 283 ? 8.477 28.859 21.516 1 71.12 283 SER A C 1
ATOM 2249 O O . SER A 1 283 ? 9.484 29.422 21.969 1 71.12 283 SER A O 1
ATOM 2251 N N . ASN A 1 284 ? 7.258 28.938 21.938 1 70.12 284 ASN A N 1
ATOM 2252 C CA . ASN A 1 284 ? 7.039 29.922 23 1 70.12 284 ASN A CA 1
ATOM 2253 C C . ASN A 1 284 ? 7.234 29.281 24.391 1 70.12 284 ASN A C 1
ATOM 2255 O O . ASN A 1 284 ? 7.215 29.984 25.406 1 70.12 284 ASN A O 1
ATOM 2259 N N . SER A 1 285 ? 7.379 27.984 24.312 1 70.62 285 SER A N 1
ATOM 2260 C CA . SER A 1 285 ? 7.52 27.312 25.609 1 70.62 285 SER A CA 1
ATOM 2261 C C . SER A 1 285 ? 8.859 26.594 25.703 1 70.62 285 SER A C 1
ATOM 2263 O O . SER A 1 285 ? 9.25 25.875 24.781 1 70.62 285 SER A O 1
ATOM 2265 N N . PRO A 1 286 ? 9.547 26.891 26.812 1 65.31 286 PRO A N 1
ATOM 2266 C CA . PRO A 1 286 ? 10.844 26.234 27 1 65.31 286 PRO A CA 1
ATOM 2267 C C . PRO A 1 286 ? 10.727 24.719 27.172 1 65.31 286 PRO A C 1
ATOM 2269 O O . PRO A 1 286 ? 11.648 23.984 26.812 1 65.31 286 PRO A O 1
ATOM 2272 N N . SER A 1 287 ? 9.625 24.328 27.734 1 80.69 287 SER A N 1
ATOM 2273 C CA . SER A 1 287 ? 9.523 22.906 28.031 1 80.69 287 SER A CA 1
ATOM 2274 C C . SER A 1 287 ? 8.492 22.219 27.141 1 80.69 287 SER A C 1
ATOM 2276 O O . SER A 1 287 ? 7.449 22.812 26.844 1 80.69 287 SER A O 1
ATOM 2278 N N . ALA A 1 288 ? 8.875 21 26.766 1 86.06 288 ALA A N 1
ATOM 2279 C CA . ALA A 1 288 ? 7.953 20.188 25.969 1 86.06 288 ALA A CA 1
ATOM 2280 C C . ALA A 1 288 ? 6.738 19.781 26.797 1 86.06 288 ALA A C 1
ATOM 2282 O O . ALA A 1 288 ? 6.867 19.453 27.969 1 86.06 288 ALA A O 1
ATOM 2283 N N . GLU A 1 289 ? 5.59 19.984 26.219 1 91 289 GLU A N 1
ATOM 2284 C CA . GLU A 1 289 ? 4.363 19.469 26.812 1 91 289 GLU A CA 1
ATOM 2285 C C . GLU A 1 289 ? 4.117 18.016 26.406 1 91 289 GLU A C 1
ATOM 2287 O O . GLU A 1 289 ? 4.223 17.672 25.219 1 91 289 GLU A O 1
ATOM 2292 N N . GLU A 1 290 ? 3.795 17.219 27.406 1 92.44 290 GLU A N 1
ATOM 2293 C CA . GLU A 1 290 ? 3.607 15.805 27.125 1 92.44 290 GLU A CA 1
ATOM 2294 C C . GLU A 1 290 ? 2.129 15.422 27.156 1 92.44 290 GLU A C 1
ATOM 2296 O O . GLU A 1 290 ? 1.379 15.906 28 1 92.44 290 GLU A O 1
ATOM 2301 N N . ILE A 1 291 ? 1.735 14.68 26.188 1 94.94 291 ILE A N 1
ATOM 2302 C CA . ILE A 1 291 ? 0.433 14.023 26.203 1 94.94 291 ILE A CA 1
ATOM 2303 C C . ILE A 1 291 ? 0.618 12.516 26.297 1 94.94 291 ILE A C 1
ATOM 2305 O O . ILE A 1 291 ? 1.243 11.898 25.438 1 94.94 291 ILE A O 1
ATOM 2309 N N . ARG A 1 292 ? 0.074 11.93 27.359 1 95.38 292 ARG A N 1
ATOM 2310 C CA . ARG A 1 292 ? 0.183 10.5 27.609 1 95.38 292 ARG A CA 1
ATOM 2311 C C . ARG A 1 292 ? -1.173 9.898 27.969 1 95.38 292 ARG A C 1
ATOM 2313 O O . ARG A 1 292 ? -1.883 10.43 28.828 1 95.38 292 ARG A O 1
ATOM 2320 N N . LEU A 1 293 ? -1.458 8.859 27.297 1 95.81 293 LEU A N 1
ATOM 2321 C CA . LEU A 1 293 ? -2.68 8.141 27.656 1 95.81 293 LEU A CA 1
ATOM 2322 C C . LEU A 1 293 ? -2.461 7.262 28.875 1 95.81 293 LEU A C 1
ATOM 2324 O O . LEU A 1 293 ? -1.427 6.602 29 1 95.81 293 LEU A O 1
ATOM 2328 N N . SER A 1 294 ? -3.418 7.289 29.75 1 94.31 294 SER A N 1
ATOM 2329 C CA . SER A 1 294 ? -3.398 6.355 30.875 1 94.31 294 SER A CA 1
ATOM 2330 C C . SER A 1 294 ? -3.846 4.965 30.453 1 94.31 294 SER A C 1
ATOM 2332 O O . SER A 1 294 ? -4.387 4.789 29.344 1 94.31 294 SER A O 1
ATOM 2334 N N . ASN A 1 295 ? -3.539 4.043 31.328 1 92.81 295 ASN A N 1
ATOM 2335 C CA . ASN A 1 295 ? -4.016 2.688 31.062 1 92.81 295 ASN A CA 1
ATOM 2336 C C . ASN A 1 295 ? -5.535 2.641 30.953 1 92.81 295 ASN A C 1
ATOM 2338 O O . ASN A 1 295 ? -6.078 1.903 30.125 1 92.81 295 ASN A O 1
ATOM 2342 N N . SER A 1 296 ? -6.109 3.457 31.781 1 93.69 296 SER A N 1
ATOM 2343 C CA . SER A 1 296 ? -7.566 3.531 31.734 1 93.69 296 SER A CA 1
ATOM 2344 C C . SER A 1 296 ? -8.055 4.109 30.422 1 93.69 296 SER A C 1
ATOM 2346 O O . SER A 1 296 ? -9.062 3.658 29.875 1 93.69 296 SER A O 1
ATOM 2348 N N . ASP A 1 297 ? -7.348 5.094 29.875 1 94 297 ASP A N 1
ATOM 2349 C CA . ASP A 1 297 ? -7.676 5.68 28.578 1 94 297 ASP A CA 1
ATOM 2350 C C . ASP A 1 297 ? -7.609 4.629 27.469 1 94 297 ASP A C 1
ATOM 2352 O O . ASP A 1 297 ? -8.531 4.512 26.656 1 94 297 ASP A O 1
ATOM 2356 N N . VAL A 1 298 ? -6.551 3.895 27.547 1 92 298 VAL A N 1
ATOM 2357 C CA . VAL A 1 298 ? -6.301 2.883 26.531 1 92 298 VAL A CA 1
ATOM 2358 C C . VAL A 1 298 ? -7.383 1.807 26.594 1 92 298 VAL A C 1
ATOM 2360 O O . VAL A 1 298 ? -7.926 1.4 25.562 1 92 298 VAL A O 1
ATOM 2363 N N . GLU A 1 299 ? -7.73 1.43 27.75 1 92.88 299 GLU A N 1
ATOM 2364 C CA . GLU A 1 299 ? -8.742 0.393 27.938 1 92.88 299 GLU A CA 1
ATOM 2365 C C . GLU A 1 299 ? -10.117 0.868 27.484 1 92.88 299 GLU A C 1
ATOM 2367 O O . GLU A 1 299 ? -10.922 0.07 27 1 92.88 299 GLU A O 1
ATOM 2372 N N . SER A 1 300 ? -10.305 2.148 27.609 1 93.81 300 SER A N 1
ATOM 2373 C CA . SER A 1 300 ? -11.586 2.719 27.219 1 93.81 300 SER A CA 1
ATOM 2374 C C . SER A 1 300 ? -11.633 3.037 25.734 1 93.81 300 SER A C 1
ATOM 2376 O O . SER A 1 300 ? -12.625 3.572 25.234 1 93.81 300 SER A O 1
ATOM 2378 N N . GLY A 1 301 ? -10.555 2.875 25.047 1 92.56 301 GLY A N 1
ATOM 2379 C CA . GLY A 1 301 ? -10.531 3.051 23.594 1 92.56 301 GLY A CA 1
ATOM 2380 C C . GLY A 1 301 ? -10.242 4.48 23.172 1 92.56 301 GLY A C 1
ATOM 2381 O O . GLY A 1 301 ? -10.531 4.867 22.047 1 92.56 301 GLY A O 1
ATOM 2382 N N . ILE A 1 302 ? -9.742 5.215 24.141 1 95 302 ILE A N 1
ATOM 2383 C CA . ILE A 1 302 ? -9.414 6.598 23.812 1 95 302 ILE A CA 1
ATOM 2384 C C . ILE A 1 302 ? -8.172 6.633 22.922 1 95 302 ILE A C 1
ATOM 2386 O O . ILE A 1 302 ? -7.18 5.953 23.203 1 95 302 ILE A O 1
ATOM 2390 N N . GLU A 1 303 ? -8.273 7.336 21.797 1 96.69 303 GLU A N 1
ATOM 2391 C CA . GLU A 1 303 ? -7.141 7.543 20.906 1 96.69 303 GLU A CA 1
ATOM 2392 C C . GLU A 1 303 ? -6.387 8.82 21.25 1 96.69 303 GLU A C 1
ATOM 2394 O O . GLU A 1 303 ? -7 9.844 21.578 1 96.69 303 GLU A O 1
ATOM 2399 N N . ILE A 1 304 ? -5.133 8.812 21.234 1 97.38 304 ILE A N 1
ATOM 2400 C CA . ILE A 1 304 ? -4.301 9.938 21.641 1 97.38 304 ILE A CA 1
ATOM 2401 C C . ILE A 1 304 ? -4.602 11.148 20.75 1 97.38 304 ILE A C 1
ATOM 2403 O O . ILE A 1 304 ? -4.445 12.289 21.172 1 97.38 304 ILE A O 1
ATOM 2407 N N . GLU A 1 305 ? -5.023 10.898 19.5 1 97.94 305 GLU A N 1
ATOM 2408 C CA . GLU A 1 305 ? -5.367 11.969 18.578 1 97.94 305 GLU A CA 1
ATOM 2409 C C . GLU A 1 305 ? -6.477 12.852 19.141 1 97.94 305 GLU A C 1
ATOM 2411 O O . GLU A 1 305 ? -6.508 14.062 18.891 1 97.94 305 GLU A O 1
ATOM 2416 N N . SER A 1 306 ? -7.398 12.242 19.922 1 97.81 306 SER A N 1
ATOM 2417 C CA . SER A 1 306 ? -8.453 13.055 20.531 1 97.81 306 SER A CA 1
ATOM 2418 C C . SER A 1 306 ? -7.867 14.102 21.469 1 97.81 306 SER A C 1
ATOM 2420 O O . SER A 1 306 ? -8.281 15.266 21.453 1 97.81 306 SER A O 1
ATOM 2422 N N . LYS A 1 307 ? -6.887 13.711 22.203 1 97.44 307 LYS A N 1
ATOM 2423 C CA . LYS A 1 307 ? -6.242 14.625 23.141 1 97.44 307 LYS A CA 1
ATOM 2424 C C . LYS A 1 307 ? -5.371 15.641 22.391 1 97.44 307 LYS A C 1
ATOM 2426 O O . LYS A 1 307 ? -5.312 16.812 22.781 1 97.44 307 LYS A O 1
ATOM 2431 N N . ILE A 1 308 ? -4.711 15.18 21.391 1 97.44 308 ILE A N 1
ATOM 2432 C CA . ILE A 1 308 ? -3.861 16.047 20.594 1 97.44 308 ILE A CA 1
ATOM 2433 C C . ILE A 1 308 ? -4.707 17.156 19.953 1 97.44 308 ILE A C 1
ATOM 2435 O O . ILE A 1 308 ? -4.367 18.344 20.047 1 97.44 308 ILE A O 1
ATOM 2439 N N . ILE A 1 309 ? -5.84 16.797 19.375 1 98.31 309 ILE A N 1
ATOM 2440 C CA . ILE A 1 309 ? -6.664 17.75 18.641 1 98.31 309 ILE A CA 1
ATOM 2441 C C . ILE A 1 309 ? -7.316 18.719 19.609 1 98.31 309 ILE A C 1
ATOM 2443 O O . ILE A 1 309 ? -7.453 19.906 19.312 1 98.31 309 ILE A O 1
ATOM 2447 N N . GLU A 1 310 ? -7.723 18.203 20.766 1 97.5 310 GLU A N 1
ATOM 2448 C CA . GLU A 1 310 ? -8.25 19.094 21.797 1 97.5 310 GLU A CA 1
ATOM 2449 C C . GLU A 1 310 ? -7.227 20.156 22.188 1 97.5 310 GLU A C 1
ATOM 2451 O O . GLU A 1 310 ? -7.562 21.328 22.312 1 97.5 310 GLU A O 1
ATOM 2456 N N . ASN A 1 311 ? -6.074 19.719 22.406 1 96.75 311 ASN A N 1
ATOM 2457 C CA . ASN A 1 311 ? -4.98 20.625 22.734 1 96.75 311 ASN A CA 1
ATOM 2458 C C . ASN A 1 311 ? -4.727 21.625 21.609 1 96.75 311 ASN A C 1
ATOM 2460 O O . ASN A 1 311 ? -4.625 22.828 21.859 1 96.75 311 ASN A O 1
ATOM 2464 N N . LEU A 1 312 ? -4.641 21.172 20.391 1 96.81 312 LEU A N 1
ATOM 2465 C CA . LEU A 1 312 ? -4.328 22 19.234 1 96.81 312 LEU A CA 1
ATOM 2466 C C . LEU A 1 312 ? -5.453 23 18.969 1 96.81 312 LEU A C 1
ATOM 2468 O O . LEU A 1 312 ? -5.203 24.125 18.531 1 96.81 312 LEU A O 1
ATOM 2472 N N . LYS A 1 313 ? -6.676 22.547 19.219 1 97.44 313 LYS A N 1
ATOM 2473 C CA . LYS A 1 313 ? -7.797 23.453 19.047 1 97.44 313 LYS A CA 1
ATOM 2474 C C . LYS A 1 313 ? -7.664 24.656 19.984 1 97.44 313 LYS A C 1
ATOM 2476 O O . LYS A 1 313 ? -7.902 25.797 19.578 1 97.44 313 LYS A O 1
ATOM 2481 N N . THR A 1 314 ? -7.309 24.391 21.203 1 96.19 314 THR A N 1
ATOM 2482 C CA . THR A 1 314 ? -7.117 25.469 22.188 1 96.19 314 THR A CA 1
ATOM 2483 C C . THR A 1 314 ? -6.02 26.422 21.719 1 96.19 314 THR A C 1
ATOM 2485 O O . THR A 1 314 ? -6.184 27.641 21.781 1 96.19 314 THR A O 1
ATOM 2488 N N . ARG A 1 315 ? -4.945 25.859 21.25 1 94.06 315 ARG A N 1
ATOM 2489 C CA . ARG A 1 315 ? -3.832 26.672 20.766 1 94.06 315 ARG A CA 1
ATOM 2490 C C . ARG A 1 315 ? -4.246 27.5 19.547 1 94.06 315 ARG A C 1
ATOM 2492 O O . ARG A 1 315 ? -3.871 28.656 19.422 1 94.06 315 ARG A O 1
ATOM 2499 N N . HIS A 1 316 ? -5.016 26.906 18.688 1 96.12 316 HIS A N 1
ATOM 2500 C CA . HIS A 1 316 ? -5.457 27.594 17.484 1 96.12 316 HIS A CA 1
ATOM 2501 C C . HIS A 1 316 ? -6.426 28.719 17.812 1 96.12 316 HIS A C 1
ATOM 2503 O O . HIS A 1 316 ? -6.375 29.781 17.188 1 96.12 316 HIS A O 1
ATOM 2509 N N . ASP A 1 317 ? -7.273 28.453 18.812 1 95.69 317 ASP A N 1
ATOM 2510 C CA . ASP A 1 317 ? -8.172 29.5 19.281 1 95.69 317 ASP A CA 1
ATOM 2511 C C . ASP A 1 317 ? -7.395 30.719 19.766 1 95.69 317 ASP A C 1
ATOM 2513 O O . ASP A 1 317 ? -7.738 31.859 19.438 1 95.69 317 ASP A O 1
ATOM 2517 N N . GLN A 1 318 ? -6.406 30.453 20.5 1 93.06 318 GLN A N 1
ATOM 2518 C CA . GLN A 1 318 ? -5.566 31.531 21.016 1 93.06 318 GLN A CA 1
ATOM 2519 C C . GLN A 1 318 ? -4.852 32.25 19.875 1 93.06 318 GLN A C 1
ATOM 2521 O O . GLN A 1 318 ? -4.75 33.5 19.891 1 93.06 318 GLN A O 1
ATOM 2526 N N . TYR A 1 319 ? -4.391 31.516 18.969 1 92.69 319 TYR A N 1
ATOM 2527 C CA . TYR A 1 319 ? -3.709 32.094 17.812 1 92.69 319 TYR A CA 1
ATOM 2528 C C . TYR A 1 319 ? -4.637 33 17.031 1 92.69 319 TYR A C 1
ATOM 2530 O O . TYR A 1 319 ? -4.254 34.125 16.672 1 92.69 319 TYR A O 1
ATOM 2538 N N . TYR A 1 320 ? -5.812 32.531 16.812 1 92.94 320 TYR A N 1
ATOM 2539 C CA . TYR A 1 320 ? -6.805 33.312 16.078 1 92.94 320 TYR A CA 1
ATOM 2540 C C . TYR A 1 320 ? -7.148 34.594 16.828 1 92.94 320 TYR A C 1
ATOM 2542 O O . TYR A 1 320 ? -7.254 35.656 16.234 1 92.94 320 TYR A O 1
ATOM 2550 N N . ALA A 1 321 ? -7.309 34.5 18.141 1 91.94 321 ALA A N 1
ATOM 2551 C CA . ALA A 1 321 ? -7.656 35.656 18.969 1 91.94 321 ALA A CA 1
ATOM 2552 C C . ALA A 1 321 ? -6.562 36.719 18.922 1 91.94 321 ALA A C 1
ATOM 2554 O O . ALA A 1 321 ? -6.855 37.906 18.922 1 91.94 321 ALA A O 1
ATOM 2555 N N . ASN A 1 322 ? -5.391 36.25 18.891 1 86.81 322 ASN A N 1
ATOM 2556 C CA . ASN A 1 322 ? -4.258 37.188 18.891 1 86.81 322 ASN A CA 1
ATOM 2557 C C . ASN A 1 322 ? -4.141 37.906 17.562 1 86.81 322 ASN A C 1
ATOM 2559 O O . ASN A 1 322 ? -3.557 39 17.484 1 86.81 322 ASN A O 1
ATOM 2563 N N . HIS A 1 323 ? -4.574 37.375 16.516 1 84 323 HIS A N 1
ATOM 2564 C CA . HIS A 1 323 ? -4.5 37.969 15.195 1 84 323 HIS A CA 1
ATOM 2565 C C . HIS A 1 323 ? -5.691 38.906 14.945 1 84 323 HIS A C 1
ATOM 2567 O O . HIS A 1 323 ? -5.613 39.812 14.133 1 84 323 HIS A O 1
ATOM 2573 N N . LYS A 1 324 ? -6.816 38.562 15.516 1 71.88 324 LYS A N 1
ATOM 2574 C CA . LYS A 1 324 ? -7.965 39.469 15.414 1 71.88 324 LYS A CA 1
ATOM 2575 C C . LYS A 1 324 ? -7.707 40.75 16.156 1 71.88 324 LYS A C 1
ATOM 2577 O O . LYS A 1 324 ? -8.18 41.812 15.742 1 71.88 324 LYS A O 1
ATOM 2582 N N . THR A 1 325 ? -7.098 40.688 17.375 1 56.84 325 THR A N 1
ATOM 2583 C CA . THR A 1 325 ? -6.844 41.875 18.203 1 56.84 325 THR A CA 1
ATOM 2584 C C . THR A 1 325 ? -5.711 42.688 17.609 1 56.84 325 THR A C 1
ATOM 2586 O O . THR A 1 325 ? -5.605 43.906 17.875 1 56.84 325 THR A O 1
ATOM 2589 N N . GLY A 1 326 ? -4.93 42.188 16.797 1 43.47 326 GLY A N 1
ATOM 2590 C CA . GLY A 1 326 ? -3.908 43.031 16.234 1 43.47 326 GLY A CA 1
ATOM 2591 C C . GLY A 1 326 ? -4.355 43.75 14.961 1 43.47 326 GLY A C 1
ATOM 2592 O O . GLY A 1 326 ? -5.328 43.312 14.328 1 43.47 326 GLY A O 1
ATOM 2593 N N . MET B 1 1 ? 16.062 -41.156 -25.578 1 29.92 1 MET B N 1
ATOM 2594 C CA . MET B 1 1 ? 15.109 -40.156 -25.141 1 29.92 1 MET B CA 1
ATOM 2595 C C . MET B 1 1 ? 15.039 -40.094 -23.609 1 29.92 1 MET B C 1
ATOM 2597 O O . MET B 1 1 ? 14.828 -39.031 -23.016 1 29.92 1 MET B O 1
ATOM 2601 N N . LEU B 1 2 ? 15.094 -41.219 -23.016 1 38.38 2 LEU B N 1
ATOM 2602 C CA . LEU B 1 2 ? 15.109 -41.438 -21.578 1 38.38 2 LEU B CA 1
ATOM 2603 C C . LEU B 1 2 ? 16.438 -41 -20.969 1 38.38 2 LEU B C 1
ATOM 2605 O O . LEU B 1 2 ? 16.516 -40.719 -19.766 1 38.38 2 LEU B O 1
ATOM 2609 N N . LYS B 1 3 ? 17.516 -41.281 -21.578 1 47.12 3 LYS B N 1
ATOM 2610 C CA . LYS B 1 3 ? 18.875 -41 -21.125 1 47.12 3 LYS B CA 1
ATOM 2611 C C . LYS B 1 3 ? 19.078 -39.469 -20.969 1 47.12 3 LYS B C 1
ATOM 2613 O O . LYS B 1 3 ? 19.969 -39.031 -20.25 1 47.12 3 LYS B O 1
ATOM 2618 N N . LYS B 1 4 ? 18.469 -38.625 -21.75 1 46.22 4 LYS B N 1
ATOM 2619 C CA . LYS B 1 4 ? 18.625 -37.156 -21.859 1 46.22 4 LYS B CA 1
ATOM 2620 C C . LYS B 1 4 ? 17.812 -36.438 -20.781 1 46.22 4 LYS B C 1
ATOM 2622 O O . LYS B 1 4 ? 18.125 -35.312 -20.422 1 46.22 4 LYS B O 1
ATOM 2627 N N . VAL B 1 5 ? 16.75 -36.938 -20.297 1 45.22 5 VAL B N 1
ATOM 2628 C CA . VAL B 1 5 ? 15.906 -36.438 -19.219 1 45.22 5 VAL B CA 1
ATOM 2629 C C . VAL B 1 5 ? 16.609 -36.625 -17.875 1 45.22 5 VAL B C 1
ATOM 2631 O O . VAL B 1 5 ? 16.531 -35.75 -17 1 45.22 5 VAL B O 1
ATOM 2634 N N . GLY B 1 6 ? 17.234 -37.75 -17.672 1 45.5 6 GLY B N 1
ATOM 2635 C CA . GLY B 1 6 ? 18.047 -38.031 -16.484 1 45.5 6 GLY B CA 1
ATOM 2636 C C . GLY B 1 6 ? 19.172 -37.031 -16.281 1 45.5 6 GLY B C 1
ATOM 2637 O O . GLY B 1 6 ? 19.469 -36.625 -15.148 1 45.5 6 GLY B O 1
ATOM 2638 N N . ASP B 1 7 ? 19.734 -36.719 -17.391 1 51.75 7 ASP B N 1
ATOM 2639 C CA . ASP B 1 7 ? 20.891 -35.812 -17.375 1 51.75 7 ASP B CA 1
ATOM 2640 C C . ASP B 1 7 ? 20.5 -34.406 -16.984 1 51.75 7 ASP B C 1
ATOM 2642 O O . ASP B 1 7 ? 21.219 -33.75 -16.234 1 51.75 7 ASP B O 1
ATOM 2646 N N . ILE B 1 8 ? 19.328 -34 -17.422 1 50.09 8 ILE B N 1
ATOM 2647 C CA . ILE B 1 8 ? 18.938 -32.625 -17.109 1 50.09 8 ILE B CA 1
ATOM 2648 C C . ILE B 1 8 ? 18.547 -32.531 -15.633 1 50.09 8 ILE B C 1
ATOM 2650 O O . ILE B 1 8 ? 18.844 -31.547 -14.977 1 50.09 8 ILE B O 1
ATOM 2654 N N . ALA B 1 9 ? 17.859 -33.625 -15.211 1 51.03 9 ALA B N 1
ATOM 2655 C CA . ALA B 1 9 ? 17.516 -33.688 -13.789 1 51.03 9 ALA B CA 1
ATOM 2656 C C . ALA B 1 9 ? 18.781 -33.688 -12.93 1 51.03 9 ALA B C 1
ATOM 2658 O O . ALA B 1 9 ? 18.844 -33 -11.898 1 51.03 9 ALA B O 1
ATOM 2659 N N . TYR B 1 10 ? 19.719 -34.5 -13.367 1 48.25 10 TYR B N 1
ATOM 2660 C CA . TYR B 1 10 ? 20.984 -34.562 -12.656 1 48.25 10 TYR B CA 1
ATOM 2661 C C . TYR B 1 10 ? 21.703 -33.219 -12.672 1 48.25 10 TYR B C 1
ATOM 2663 O O . TYR B 1 10 ? 22.219 -32.75 -11.648 1 48.25 10 TYR B O 1
ATOM 2671 N N . LEU B 1 11 ? 21.703 -32.531 -13.75 1 51.47 11 LEU B N 1
ATOM 2672 C CA . LEU B 1 11 ? 22.375 -31.25 -13.891 1 51.47 11 LEU B CA 1
ATOM 2673 C C . LEU B 1 11 ? 21.672 -30.172 -13.055 1 51.47 11 LEU B C 1
ATOM 2675 O O . LEU B 1 11 ? 22.328 -29.344 -12.43 1 51.47 11 LEU B O 1
ATOM 2679 N N . ARG B 1 12 ? 20.438 -30.359 -13.023 1 55.81 12 ARG B N 1
ATOM 2680 C CA . ARG B 1 12 ? 19.625 -29.422 -12.25 1 55.81 12 ARG B CA 1
ATOM 2681 C C . ARG B 1 12 ? 19.906 -29.547 -10.758 1 55.81 12 ARG B C 1
ATOM 2683 O O . ARG B 1 12 ? 20.031 -28.531 -10.062 1 55.81 12 ARG B O 1
ATOM 2690 N N . THR B 1 13 ? 19.984 -30.734 -10.336 1 53.81 13 THR B N 1
ATOM 2691 C CA . THR B 1 13 ? 20.266 -31.016 -8.938 1 53.81 13 THR B CA 1
ATOM 2692 C C . THR B 1 13 ? 21.656 -30.516 -8.547 1 53.81 13 THR B C 1
ATOM 2694 O O . THR B 1 13 ? 21.844 -29.969 -7.461 1 53.81 13 THR B O 1
ATOM 2697 N N . GLU B 1 14 ? 22.516 -30.656 -9.477 1 53.22 14 GLU B N 1
ATOM 2698 C CA . GLU B 1 14 ? 23.891 -30.234 -9.227 1 53.22 14 GLU B CA 1
ATOM 2699 C C . GLU B 1 14 ? 23.984 -28.719 -9.109 1 53.22 14 GLU B C 1
ATOM 2701 O O . GLU B 1 14 ? 24.719 -28.188 -8.258 1 53.22 14 GLU B O 1
ATOM 2706 N N . MET B 1 15 ? 23.25 -28.062 -9.844 1 53.72 15 MET B N 1
ATOM 2707 C CA . MET B 1 15 ? 23.297 -26.609 -9.828 1 53.72 15 MET B CA 1
ATOM 2708 C C . MET B 1 15 ? 22.734 -26.047 -8.523 1 53.72 15 MET B C 1
ATOM 2710 O O . MET B 1 15 ? 23.297 -25.141 -7.938 1 53.72 15 MET B O 1
ATOM 2714 N N . ALA B 1 16 ? 21.641 -26.562 -8.141 1 53.91 16 ALA B N 1
ATOM 2715 C CA . ALA B 1 16 ? 21.031 -26.125 -6.891 1 53.91 16 ALA B CA 1
ATOM 2716 C C . ALA B 1 16 ? 21.906 -26.5 -5.695 1 53.91 16 ALA B C 1
ATOM 2718 O O . ALA B 1 16 ? 21.938 -25.781 -4.688 1 53.91 16 ALA B O 1
ATOM 2719 N N . GLN B 1 17 ? 22.516 -27.656 -5.852 1 57.69 17 GLN B N 1
ATOM 2720 C CA . GLN B 1 17 ? 23.375 -28.125 -4.762 1 57.69 17 GLN B CA 1
ATOM 2721 C C . GLN B 1 17 ? 24.656 -27.297 -4.691 1 57.69 17 GLN B C 1
ATOM 2723 O O . GLN B 1 17 ? 25.25 -27.141 -3.619 1 57.69 17 GLN B O 1
ATOM 2728 N N . GLU B 1 18 ? 24.953 -26.672 -5.824 1 59.16 18 GLU B N 1
ATOM 2729 C CA . GLU B 1 18 ? 26.281 -26.078 -5.852 1 59.16 18 GLU B CA 1
ATOM 2730 C C . GLU B 1 18 ? 26.25 -24.625 -5.371 1 59.16 18 GLU B C 1
ATOM 2732 O O . GLU B 1 18 ? 27.219 -24.125 -4.816 1 59.16 18 GLU B O 1
ATOM 2737 N N . ASP B 1 19 ? 25.078 -24.016 -5.488 1 68 19 ASP B N 1
ATOM 2738 C CA . ASP B 1 19 ? 25.125 -22.641 -5.039 1 68 19 ASP B CA 1
ATOM 2739 C C . ASP B 1 19 ? 24.547 -22.5 -3.633 1 68 19 ASP B C 1
ATOM 2741 O O . ASP B 1 19 ? 23.328 -22.531 -3.451 1 68 19 ASP B O 1
ATOM 2745 N N . PRO B 1 20 ? 25.453 -22.484 -2.584 1 78.19 20 PRO B N 1
ATOM 2746 C CA . PRO B 1 20 ? 25 -22.422 -1.19 1 78.19 20 PRO B CA 1
ATOM 2747 C C . PRO B 1 20 ? 24.391 -21.078 -0.823 1 78.19 20 PRO B C 1
ATOM 2749 O O . PRO B 1 20 ? 23.969 -20.875 0.318 1 78.19 20 PRO B O 1
ATOM 2752 N N . SER B 1 21 ? 24.25 -20.234 -1.811 1 84.38 21 SER B N 1
ATOM 2753 C CA . SER B 1 21 ? 23.859 -18.859 -1.493 1 84.38 21 SER B CA 1
ATOM 2754 C C . SER B 1 21 ? 22.438 -18.781 -0.981 1 84.38 21 SER B C 1
ATOM 2756 O O . SER B 1 21 ? 22.125 -18 -0.081 1 84.38 21 SER B O 1
ATOM 2758 N N . TRP B 1 22 ? 21.609 -19.625 -1.475 1 87.75 22 TRP B N 1
ATOM 2759 C CA . TRP B 1 22 ? 20.219 -19.562 -1.038 1 87.75 22 TRP B CA 1
ATOM 2760 C C . TRP B 1 22 ? 20.078 -20.062 0.395 1 87.75 22 TRP B C 1
ATOM 2762 O O . TRP B 1 22 ? 19.25 -19.547 1.157 1 87.75 22 TRP B O 1
ATOM 2772 N N . LYS B 1 23 ? 20.891 -20.984 0.8 1 89.56 23 LYS B N 1
ATOM 2773 C CA . LYS B 1 23 ? 20.859 -21.469 2.178 1 89.56 23 LYS B CA 1
ATOM 2774 C C . LYS B 1 23 ? 21.328 -20.391 3.148 1 89.56 23 LYS B C 1
ATOM 2776 O O . LYS B 1 23 ? 20.75 -20.219 4.223 1 89.56 23 LYS B O 1
ATOM 2781 N N . ILE B 1 24 ? 22.344 -19.734 2.705 1 87.38 24 ILE B N 1
ATOM 2782 C CA . ILE B 1 24 ? 22.906 -18.656 3.518 1 87.38 24 ILE B CA 1
ATOM 2783 C C . ILE B 1 24 ? 21.844 -17.562 3.727 1 87.38 24 ILE B C 1
ATOM 2785 O O . ILE B 1 24 ? 21.734 -17 4.816 1 87.38 24 ILE B O 1
ATOM 2789 N N . PHE B 1 25 ? 21.062 -17.297 2.742 1 90.44 25 PHE B N 1
ATOM 2790 C CA . PHE B 1 25 ? 19.984 -16.312 2.828 1 90.44 25 PHE B CA 1
ATOM 2791 C C . PHE B 1 25 ? 19.031 -16.641 3.963 1 90.44 25 PHE B C 1
ATOM 2793 O O . PHE B 1 25 ? 18.688 -15.781 4.77 1 90.44 25 PHE B O 1
ATOM 2800 N N . PHE B 1 26 ? 18.656 -17.906 4.074 1 91.25 26 PHE B N 1
ATOM 2801 C CA . PHE B 1 26 ? 17.672 -18.312 5.059 1 91.25 26 PHE B CA 1
ATOM 2802 C C . PHE B 1 26 ? 18.266 -18.359 6.457 1 91.25 26 PHE B C 1
ATOM 2804 O O . PHE B 1 26 ? 17.562 -18.203 7.453 1 91.25 26 PHE B O 1
ATOM 2811 N N . GLU B 1 27 ? 19.547 -18.531 6.496 1 88.75 27 GLU B N 1
ATOM 2812 C CA . GLU B 1 27 ? 20.234 -18.5 7.785 1 88.75 27 GLU B CA 1
ATOM 2813 C C . GLU B 1 27 ? 20.344 -17.062 8.305 1 88.75 27 GLU B C 1
ATOM 2815 O O . GLU B 1 27 ? 20.266 -16.828 9.516 1 88.75 27 GLU B O 1
ATOM 2820 N N . GLU B 1 28 ? 20.453 -16.188 7.383 1 87.12 28 GLU B N 1
ATOM 2821 C CA . GLU B 1 28 ? 20.734 -14.797 7.75 1 87.12 28 GLU B CA 1
ATOM 2822 C C . GLU B 1 28 ? 19.438 -14 7.918 1 87.12 28 GLU B C 1
ATOM 2824 O O . GLU B 1 28 ? 19.453 -12.906 8.492 1 87.12 28 GLU B O 1
ATOM 2829 N N . ASN B 1 29 ? 18.406 -14.461 7.398 1 88.69 29 ASN B N 1
ATOM 2830 C CA . ASN B 1 29 ? 17.125 -13.75 7.453 1 88.69 29 ASN B CA 1
ATOM 2831 C C . ASN B 1 29 ? 16.078 -14.539 8.25 1 88.69 29 ASN B C 1
ATOM 2833 O O . ASN B 1 29 ? 15.82 -15.703 7.957 1 88.69 29 ASN B O 1
ATOM 2837 N N . PRO B 1 30 ? 15.555 -13.898 9.195 1 87.44 30 PRO B N 1
ATOM 2838 C CA . PRO B 1 30 ? 14.648 -14.617 10.094 1 87.44 30 PRO B CA 1
ATOM 2839 C C . PRO B 1 30 ? 13.32 -14.984 9.422 1 87.44 30 PRO B C 1
ATOM 2841 O O . PRO B 1 30 ? 12.93 -14.359 8.438 1 87.44 30 PRO B O 1
ATOM 2844 N N . LYS B 1 31 ? 12.641 -15.953 10.039 1 92.38 31 LYS B N 1
ATOM 2845 C CA . LYS B 1 31 ? 11.297 -16.359 9.625 1 92.38 31 LYS B CA 1
ATOM 2846 C C . LYS B 1 31 ? 10.289 -15.242 9.883 1 92.38 31 LYS B C 1
ATOM 2848 O O . LYS B 1 31 ? 10.453 -14.445 10.812 1 92.38 31 LYS B O 1
ATOM 2853 N N . PRO B 1 32 ? 9.32 -15.227 8.992 1 93.62 32 PRO B N 1
ATOM 2854 C CA . PRO B 1 32 ? 8.273 -14.234 9.242 1 93.62 32 PRO B CA 1
ATOM 2855 C C . PRO B 1 32 ? 7.41 -14.578 10.453 1 93.62 32 PRO B C 1
ATOM 2857 O O . PRO B 1 32 ? 7.465 -15.711 10.953 1 93.62 32 PRO B O 1
ATOM 2860 N N . ALA B 1 33 ? 6.66 -13.555 10.875 1 90.44 33 ALA B N 1
ATOM 2861 C CA . ALA B 1 33 ? 5.688 -13.766 11.938 1 90.44 33 ALA B CA 1
ATOM 2862 C C . ALA B 1 33 ? 4.656 -14.82 11.531 1 90.44 33 ALA B C 1
ATOM 2864 O O . ALA B 1 33 ? 4.266 -14.898 10.367 1 90.44 33 ALA B O 1
ATOM 2865 N N . HIS B 1 34 ? 4.223 -15.703 12.406 1 93.94 34 HIS B N 1
ATOM 2866 C CA . HIS B 1 34 ? 3.184 -16.703 12.234 1 93.94 34 HIS B CA 1
ATOM 2867 C C . HIS B 1 34 ? 3.586 -17.734 11.188 1 93.94 34 HIS B C 1
ATOM 2869 O O . HIS B 1 34 ? 2.732 -18.281 10.484 1 93.94 34 HIS B O 1
ATOM 2875 N N . PHE B 1 35 ? 4.891 -17.859 10.953 1 97.12 35 PHE B N 1
ATOM 2876 C CA . PHE B 1 35 ? 5.414 -18.766 9.938 1 97.12 35 PHE B CA 1
ATOM 2877 C C . PHE B 1 35 ? 4.891 -20.188 10.164 1 97.12 35 PHE B C 1
ATOM 2879 O O . PHE B 1 35 ? 4.312 -20.797 9.258 1 97.12 35 PHE B O 1
ATOM 2886 N N . ASP B 1 36 ? 4.992 -20.656 11.359 1 97.31 36 ASP B N 1
ATOM 2887 C CA . ASP B 1 36 ? 4.637 -22.031 11.656 1 97.31 36 ASP B CA 1
ATOM 2888 C C . ASP B 1 36 ? 3.135 -22.266 11.516 1 97.31 36 ASP B C 1
ATOM 2890 O O . ASP B 1 36 ? 2.701 -23.312 11.047 1 97.31 36 ASP B O 1
ATOM 2894 N N . GLU B 1 37 ? 2.414 -21.328 11.891 1 97.88 37 GLU B N 1
ATOM 2895 C CA . GLU B 1 37 ? 0.964 -21.406 11.734 1 97.88 37 GLU B CA 1
ATOM 2896 C C . GLU B 1 37 ? 0.571 -21.484 10.266 1 97.88 37 GLU B C 1
ATOM 2898 O O . GLU B 1 37 ? -0.281 -22.281 9.875 1 97.88 37 GLU B O 1
ATOM 2903 N N . ASN B 1 38 ? 1.14 -20.641 9.484 1 97.75 38 ASN B N 1
ATOM 2904 C CA . ASN B 1 38 ? 0.861 -20.625 8.055 1 97.75 38 ASN B CA 1
ATOM 2905 C C . ASN B 1 38 ? 1.275 -21.938 7.379 1 97.75 38 ASN B C 1
ATOM 2907 O O . ASN B 1 38 ? 0.556 -22.453 6.523 1 97.75 38 ASN B O 1
ATOM 2911 N N . VAL B 1 39 ? 2.416 -22.453 7.812 1 98 39 VAL B N 1
ATOM 2912 C CA . VAL B 1 39 ? 2.914 -23.703 7.234 1 98 39 VAL B CA 1
ATOM 2913 C C . VAL B 1 39 ? 1.952 -24.844 7.555 1 98 39 VAL B C 1
ATOM 2915 O O . VAL B 1 39 ? 1.687 -25.703 6.703 1 98 39 VAL B O 1
ATOM 2918 N N . LYS B 1 40 ? 1.438 -24.812 8.719 1 98.31 40 LYS B N 1
ATOM 2919 C CA . LYS B 1 40 ? 0.476 -25.828 9.109 1 98.31 40 LYS B CA 1
ATOM 2920 C C . LYS B 1 40 ? -0.793 -25.75 8.273 1 98.31 40 LYS B C 1
ATOM 2922 O O . LYS B 1 40 ? -1.34 -26.766 7.855 1 98.31 40 LYS B O 1
ATOM 2927 N N . LEU B 1 41 ? -1.244 -24.609 8.023 1 98.12 41 LEU B N 1
ATOM 2928 C CA . LEU B 1 41 ? -2.418 -24.406 7.176 1 98.12 41 LEU B CA 1
ATOM 2929 C C . LEU B 1 41 ? -2.178 -24.969 5.777 1 98.12 41 LEU B C 1
ATOM 2931 O O . LEU B 1 41 ? -3.039 -25.656 5.223 1 98.12 41 LEU B O 1
ATOM 2935 N N . VAL B 1 42 ? -1.013 -24.672 5.258 1 98.62 42 VAL B N 1
ATOM 2936 C CA . VAL B 1 42 ? -0.658 -25.141 3.924 1 98.62 42 VAL B CA 1
ATOM 2937 C C . VAL B 1 42 ? -0.588 -26.672 3.916 1 98.62 42 VAL B C 1
ATOM 2939 O O . VAL B 1 42 ? -1.099 -27.312 2.996 1 98.62 42 VAL B O 1
ATOM 2942 N N . GLN B 1 43 ? 0.042 -27.172 4.93 1 98.5 43 GLN B N 1
ATOM 2943 C CA . GLN B 1 43 ? 0.172 -28.625 5.051 1 98.5 43 GLN B CA 1
ATOM 2944 C C . GLN B 1 43 ? -1.195 -29.297 5.051 1 98.5 43 GLN B C 1
ATOM 2946 O O . GLN B 1 43 ? -1.417 -30.266 4.32 1 98.5 43 GLN B O 1
ATOM 2951 N N . ASP B 1 44 ? -2.086 -28.812 5.863 1 98.56 44 ASP B N 1
ATOM 2952 C CA . ASP B 1 44 ? -3.426 -29.375 5.961 1 98.56 44 ASP B CA 1
ATOM 2953 C C . ASP B 1 44 ? -4.172 -29.25 4.633 1 98.56 44 ASP B C 1
ATOM 2955 O O . ASP B 1 44 ? -4.848 -30.188 4.207 1 98.56 44 ASP B O 1
ATOM 2959 N N . PHE B 1 45 ? -4.039 -28.203 4.02 1 98.5 45 PHE B N 1
ATOM 2960 C CA . PHE B 1 45 ? -4.688 -27.938 2.74 1 98.5 45 PHE B CA 1
ATOM 2961 C C . PHE B 1 45 ? -4.203 -28.906 1.674 1 98.5 45 PHE B C 1
ATOM 2963 O O . PHE B 1 45 ? -5.008 -29.5 0.943 1 98.5 45 PHE B O 1
ATOM 2970 N N . CYS B 1 46 ? -2.902 -29.109 1.64 1 98.44 46 CYS B N 1
ATOM 2971 C CA . CYS B 1 46 ? -2.299 -29.984 0.642 1 98.44 46 CYS B CA 1
ATOM 2972 C C . CYS B 1 46 ? -2.631 -31.438 0.928 1 98.44 46 CYS B C 1
ATOM 2974 O O . CYS B 1 46 ? -2.863 -32.219 0.004 1 98.44 46 CYS B O 1
ATOM 2976 N N . GLN B 1 47 ? -2.658 -31.781 2.184 1 98.19 47 GLN B N 1
ATOM 2977 C CA . GLN B 1 47 ? -2.998 -33.156 2.557 1 98.19 47 GLN B CA 1
ATOM 2978 C C . GLN B 1 47 ? -4.422 -33.5 2.131 1 98.19 47 GLN B C 1
ATOM 2980 O O . GLN B 1 47 ? -4.664 -34.562 1.571 1 98.19 47 GLN B O 1
ATOM 2985 N N . GLN B 1 48 ? -5.301 -32.625 2.379 1 98 48 GLN B N 1
ATOM 2986 C CA . GLN B 1 48 ? -6.691 -32.844 1.994 1 98 48 GLN B CA 1
ATOM 2987 C C . GLN B 1 48 ? -6.836 -32.938 0.478 1 98 48 GLN B C 1
ATOM 2989 O O . GLN B 1 48 ? -7.578 -33.781 -0.032 1 98 48 GLN B O 1
ATOM 2994 N N . ALA B 1 49 ? -6.152 -32.094 -0.192 1 98.12 49 ALA B N 1
ATOM 2995 C CA . ALA B 1 49 ? -6.199 -32.094 -1.652 1 98.12 49 ALA B CA 1
ATOM 2996 C C . ALA B 1 49 ? -5.629 -33.406 -2.207 1 98.12 49 ALA B C 1
ATOM 2998 O O . ALA B 1 49 ? -6.148 -33.938 -3.184 1 98.12 49 ALA B O 1
ATOM 2999 N N . ALA B 1 50 ? -4.559 -33.844 -1.58 1 97.44 50 ALA B N 1
ATOM 3000 C CA . ALA B 1 50 ? -3.918 -35.062 -2.021 1 97.44 50 ALA B CA 1
ATOM 3001 C C . ALA B 1 50 ? -4.867 -36.25 -1.888 1 97.44 50 ALA B C 1
ATOM 3003 O O . ALA B 1 50 ? -4.926 -37.125 -2.773 1 97.44 50 ALA B O 1
ATOM 3004 N N . ILE B 1 51 ? -5.582 -36.25 -0.812 1 97.38 51 ILE B N 1
ATOM 3005 C CA . ILE B 1 51 ? -6.531 -37.312 -0.556 1 97.38 51 ILE B CA 1
ATOM 3006 C C . ILE B 1 51 ? -7.605 -37.344 -1.641 1 97.38 51 ILE B C 1
ATOM 3008 O O . ILE B 1 51 ? -7.977 -38.406 -2.145 1 97.38 51 ILE B O 1
ATOM 3012 N N . LYS B 1 52 ? -7.977 -36.219 -2.066 1 97.19 52 LYS B N 1
ATOM 3013 C CA . LYS B 1 52 ? -9.062 -36.094 -3.035 1 97.19 52 LYS B CA 1
ATOM 3014 C C . LYS B 1 52 ? -8.531 -36.062 -4.461 1 97.19 52 LYS B C 1
ATOM 3016 O O . LYS B 1 52 ? -9.305 -36 -5.422 1 97.19 52 LYS B O 1
ATOM 3021 N N . LYS B 1 53 ? -7.195 -36.031 -4.641 1 96.25 53 LYS B N 1
ATOM 3022 C CA . LYS B 1 53 ? -6.523 -35.969 -5.938 1 96.25 53 LYS B CA 1
ATOM 3023 C C . LYS B 1 53 ? -6.93 -34.688 -6.684 1 96.25 53 LYS B C 1
ATOM 3025 O O . LYS B 1 53 ? -7.223 -34.75 -7.879 1 96.25 53 LYS B O 1
ATOM 3030 N N . ASN B 1 54 ? -7.051 -33.656 -5.891 1 97.5 54 ASN B N 1
ATOM 3031 C CA . ASN B 1 54 ? -7.336 -32.344 -6.461 1 97.5 54 ASN B CA 1
ATOM 3032 C C . ASN B 1 54 ? -6.066 -31.656 -6.965 1 97.5 54 ASN B C 1
ATOM 3034 O O . ASN B 1 54 ? -4.996 -31.812 -6.375 1 97.5 54 ASN B O 1
ATOM 3038 N N . ARG B 1 55 ? -6.238 -30.922 -8.039 1 98.12 55 ARG B N 1
ATOM 3039 C CA . ARG B 1 55 ? -5.156 -30.047 -8.484 1 98.12 55 ARG B CA 1
ATOM 3040 C C . ARG B 1 55 ? -5.07 -28.797 -7.613 1 98.12 55 ARG B C 1
ATOM 3042 O O . ARG B 1 55 ? -6.098 -28.219 -7.242 1 98.12 55 ARG B O 1
ATOM 3049 N N . VAL B 1 56 ? -3.871 -28.438 -7.234 1 98.69 56 VAL B N 1
ATOM 3050 C CA . VAL B 1 56 ? -3.67 -27.25 -6.398 1 98.69 56 VAL B CA 1
ATOM 3051 C C . VAL B 1 56 ? -2.697 -26.297 -7.082 1 98.69 56 VAL B C 1
ATOM 3053 O O . VAL B 1 56 ? -1.623 -26.703 -7.527 1 98.69 56 VAL B O 1
ATOM 3056 N N . ALA B 1 57 ? -3.113 -25.062 -7.219 1 98.88 57 ALA B N 1
ATOM 3057 C CA . ALA B 1 57 ? -2.244 -24.031 -7.758 1 98.88 57 ALA B CA 1
ATOM 3058 C C . ALA B 1 57 ? -1.743 -23.109 -6.648 1 98.88 57 ALA B C 1
ATOM 3060 O O . ALA B 1 57 ? -2.539 -22.516 -5.91 1 98.88 57 ALA B O 1
ATOM 3061 N N . LEU B 1 58 ? -0.454 -23.031 -6.484 1 98.88 58 LEU B N 1
ATOM 3062 C CA . LEU B 1 58 ? 0.145 -21.938 -5.734 1 98.88 58 LEU B CA 1
ATOM 3063 C C . LEU B 1 58 ? 0.309 -20.688 -6.609 1 98.88 58 LEU B C 1
ATOM 3065 O O . LEU B 1 58 ? 0.988 -20.75 -7.637 1 98.88 58 LEU B O 1
ATOM 3069 N N . ILE B 1 59 ? -0.323 -19.656 -6.234 1 98.88 59 ILE B N 1
ATOM 3070 C CA . ILE B 1 59 ? -0.204 -18.406 -6.957 1 98.88 59 ILE B CA 1
ATOM 3071 C C . ILE B 1 59 ? 0.46 -17.359 -6.062 1 98.88 59 ILE B C 1
ATOM 3073 O O . ILE B 1 59 ? -0.058 -17.016 -4.996 1 98.88 59 ILE B O 1
ATOM 3077 N N . THR B 1 60 ? 1.632 -16.906 -6.445 1 98.69 60 THR B N 1
ATOM 3078 C CA . THR B 1 60 ? 2.238 -15.789 -5.734 1 98.69 60 THR B CA 1
ATOM 3079 C C . THR B 1 60 ? 1.851 -14.469 -6.387 1 98.69 60 THR B C 1
ATOM 3081 O O . THR B 1 60 ? 1.737 -14.383 -7.613 1 98.69 60 THR B O 1
ATOM 3084 N N . SER B 1 61 ? 1.585 -13.461 -5.57 1 98.62 61 SER B N 1
ATOM 3085 C CA . SER B 1 61 ? 1.019 -12.227 -6.105 1 98.62 61 SER B CA 1
ATOM 3086 C C . SER B 1 61 ? 1.45 -11.023 -5.285 1 98.62 61 SER B C 1
ATOM 3088 O O . SER B 1 61 ? 1.652 -11.125 -4.074 1 98.62 61 SER B O 1
ATOM 3090 N N . GLY B 1 62 ? 1.539 -9.891 -6.004 1 97.19 62 GLY B N 1
ATOM 3091 C CA . GLY B 1 62 ? 1.952 -8.672 -5.332 1 97.19 62 GLY B CA 1
ATOM 3092 C C . GLY B 1 62 ? 3.453 -8.445 -5.363 1 97.19 62 GLY B C 1
ATOM 3093 O O . GLY B 1 62 ? 4.188 -9.234 -5.961 1 97.19 62 GLY B O 1
ATOM 3094 N N . GLY B 1 63 ? 3.879 -7.395 -4.754 1 96.06 63 GLY B N 1
ATOM 3095 C CA . GLY B 1 63 ? 5.297 -7.074 -4.719 1 96.06 63 GLY B CA 1
ATOM 3096 C C . GLY B 1 63 ? 5.957 -7.434 -3.398 1 96.06 63 GLY B C 1
ATOM 3097 O O . GLY B 1 63 ? 5.277 -7.82 -2.445 1 96.06 63 GLY B O 1
ATOM 3098 N N . THR B 1 64 ? 7.266 -7.379 -3.375 1 96.5 64 THR B N 1
ATOM 3099 C CA . THR B 1 64 ? 8.023 -7.594 -2.145 1 96.5 64 THR B CA 1
ATOM 3100 C C . THR B 1 64 ? 8.758 -6.32 -1.734 1 96.5 64 THR B C 1
ATOM 3102 O O . THR B 1 64 ? 9.172 -5.535 -2.588 1 96.5 64 THR B O 1
ATOM 3105 N N . THR B 1 65 ? 8.867 -6.152 -0.483 1 94.56 65 THR B N 1
ATOM 3106 C CA . THR B 1 65 ? 9.602 -5 0.03 1 94.56 65 THR B CA 1
ATOM 3107 C C . THR B 1 65 ? 10.93 -5.43 0.644 1 94.56 65 THR B C 1
ATOM 3109 O O . THR B 1 65 ? 11.078 -6.578 1.061 1 94.56 65 THR B O 1
ATOM 3112 N N . VAL B 1 66 ? 11.836 -4.562 0.627 1 93.19 66 VAL B N 1
ATOM 3113 C CA . VAL B 1 66 ? 13.141 -4.746 1.255 1 93.19 66 VAL B CA 1
ATOM 3114 C C . VAL B 1 66 ? 13.398 -3.615 2.246 1 93.19 66 VAL B C 1
ATOM 3116 O O . VAL B 1 66 ? 13.641 -2.473 1.847 1 93.19 66 VAL B O 1
ATOM 3119 N N . PRO B 1 67 ? 13.375 -3.938 3.504 1 90.25 67 PRO B N 1
ATOM 3120 C CA . PRO B 1 67 ? 13.641 -2.891 4.492 1 90.25 67 PRO B CA 1
ATOM 3121 C C . PRO B 1 67 ? 15.039 -2.299 4.367 1 90.25 67 PRO B C 1
ATOM 3123 O O . PRO B 1 67 ? 15.992 -3.021 4.059 1 90.25 67 PRO B O 1
ATOM 3126 N N . LEU B 1 68 ? 15.141 -1.027 4.609 1 88.06 68 LEU B N 1
ATOM 3127 C CA . LEU B 1 68 ? 16.438 -0.357 4.586 1 88.06 68 LEU B CA 1
ATOM 3128 C C . LEU B 1 68 ? 17 -0.237 5.992 1 88.06 68 LEU B C 1
ATOM 3130 O O . LEU B 1 68 ? 18.203 0.022 6.164 1 88.06 68 LEU B O 1
ATOM 3134 N N . GLU B 1 69 ? 16.125 -0.337 6.957 1 85.5 69 GLU B N 1
ATOM 3135 C CA . GLU B 1 69 ? 16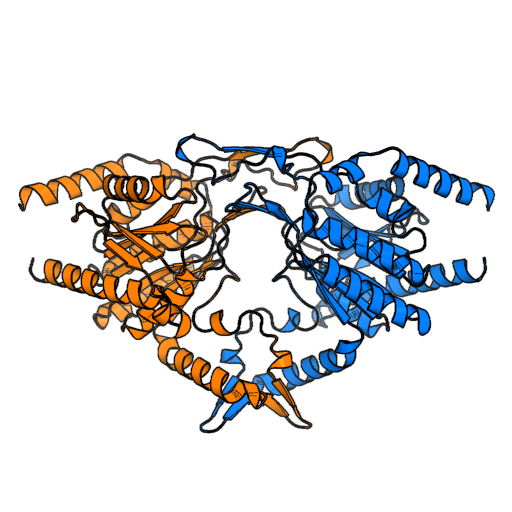.484 -0.312 8.375 1 85.5 69 GLU B CA 1
ATOM 3136 C C . GLU B 1 69 ? 15.805 -1.447 9.133 1 85.5 69 GLU B C 1
ATOM 3138 O O . GLU B 1 69 ? 14.75 -1.941 8.719 1 85.5 69 GLU B O 1
ATOM 3143 N N . GLN B 1 70 ? 16.484 -1.755 10.258 1 78.88 70 GLN B N 1
ATOM 3144 C CA . GLN B 1 70 ? 15.875 -2.803 11.07 1 78.88 70 GLN B CA 1
ATOM 3145 C C . GLN B 1 70 ? 14.531 -2.35 11.641 1 78.88 70 GLN B C 1
ATOM 3147 O O . GLN B 1 70 ? 13.539 -3.076 11.562 1 78.88 70 GLN B O 1
ATOM 3152 N N . ASN B 1 71 ? 14.594 -1.184 12.328 1 78.56 71 ASN B N 1
ATOM 3153 C CA . ASN B 1 71 ? 13.336 -0.511 12.641 1 78.56 71 ASN B CA 1
ATOM 3154 C C . ASN B 1 71 ? 12.805 0.268 11.445 1 78.56 71 ASN B C 1
ATOM 3156 O O . ASN B 1 71 ? 13.141 1.438 11.258 1 78.56 71 ASN B O 1
ATOM 3160 N N . THR B 1 72 ? 12.039 -0.462 10.68 1 79.5 72 THR B N 1
ATOM 3161 C CA . THR B 1 72 ? 11.812 -0.087 9.289 1 79.5 72 THR B CA 1
ATOM 3162 C C . THR B 1 72 ? 10.969 1.178 9.195 1 79.5 72 THR B C 1
ATOM 3164 O O . THR B 1 72 ? 9.789 1.171 9.57 1 79.5 72 THR B O 1
ATOM 3167 N N . VAL B 1 73 ? 11.609 2.131 8.742 1 84.38 73 VAL B N 1
ATOM 3168 C CA . VAL B 1 73 ? 10.938 3.383 8.391 1 84.38 73 VAL B CA 1
ATOM 3169 C C . VAL B 1 73 ? 10.906 3.543 6.875 1 84.38 73 VAL B C 1
ATOM 3171 O O . VAL B 1 73 ? 9.938 4.074 6.324 1 84.38 73 VAL B O 1
ATOM 3174 N N . ARG B 1 74 ? 11.922 2.977 6.309 1 87.88 74 ARG B N 1
ATOM 3175 C CA . ARG B 1 74 ? 12.016 3.045 4.855 1 87.88 74 ARG B CA 1
ATOM 3176 C C . ARG B 1 74 ? 12.234 1.659 4.254 1 87.88 74 ARG B C 1
ATOM 3178 O O . ARG B 1 74 ? 12.867 0.802 4.871 1 87.88 74 ARG B O 1
ATOM 3185 N N . PHE B 1 75 ? 11.734 1.488 3.062 1 91.81 75 PHE B N 1
ATOM 3186 C CA . PHE B 1 75 ? 11.984 0.247 2.342 1 91.81 75 PHE B CA 1
ATOM 3187 C C . PHE B 1 75 ? 11.93 0.474 0.835 1 91.81 75 PHE B C 1
ATOM 3189 O O . PHE B 1 75 ? 11.383 1.476 0.373 1 91.81 75 PHE B O 1
ATOM 3196 N N . ILE B 1 76 ? 12.539 -0.414 0.149 1 91.19 76 ILE B N 1
ATOM 3197 C CA . ILE B 1 76 ? 12.406 -0.47 -1.303 1 91.19 76 ILE B CA 1
ATOM 3198 C C . ILE B 1 76 ? 11.273 -1.416 -1.68 1 91.19 76 ILE B C 1
ATOM 3200 O O . ILE B 1 76 ? 11.148 -2.506 -1.116 1 91.19 76 ILE B O 1
ATOM 3204 N N . ASP B 1 77 ? 10.5 -0.935 -2.514 1 92.69 77 ASP B N 1
ATOM 3205 C CA . ASP B 1 77 ? 9.328 -1.713 -2.902 1 92.69 77 ASP B CA 1
ATOM 3206 C C . ASP B 1 77 ? 9.328 -1.996 -4.402 1 92.69 77 ASP B C 1
ATOM 3208 O O . ASP B 1 77 ? 9.617 -1.107 -5.207 1 92.69 77 ASP B O 1
ATOM 3212 N N . ASN B 1 78 ? 9.109 -3.234 -4.742 1 91.69 78 ASN B N 1
ATOM 3213 C CA . ASN B 1 78 ? 8.766 -3.598 -6.117 1 91.69 78 ASN B CA 1
ATOM 3214 C C . ASN B 1 78 ? 7.27 -3.488 -6.371 1 91.69 78 ASN B C 1
ATOM 3216 O O . ASN B 1 78 ? 6.484 -4.27 -5.828 1 91.69 78 ASN B O 1
ATOM 3220 N N . PHE B 1 79 ? 7.047 -2.65 -7.281 1 86.56 79 PHE B N 1
ATOM 3221 C CA . PHE B 1 79 ? 5.641 -2.314 -7.453 1 86.56 79 PHE B CA 1
ATOM 3222 C C . PHE B 1 79 ? 4.891 -3.455 -8.133 1 86.56 79 PHE B C 1
ATOM 3224 O O . PHE B 1 79 ? 5.316 -3.941 -9.188 1 86.56 79 PHE B O 1
ATOM 3231 N N . SER B 1 80 ? 3.762 -3.797 -7.512 1 93.25 80 SER B N 1
ATOM 3232 C CA . SER B 1 80 ? 2.752 -4.672 -8.094 1 93.25 80 SER B CA 1
ATOM 3233 C C . SER B 1 80 ? 1.418 -4.539 -7.371 1 93.25 80 SER B C 1
ATOM 3235 O O . SER B 1 80 ? 1.34 -4.754 -6.16 1 93.25 80 SER B O 1
ATOM 3237 N N . ALA B 1 81 ? 0.463 -4.203 -8.125 1 92.44 81 ALA B N 1
ATOM 3238 C CA . ALA B 1 81 ? -0.868 -4.133 -7.527 1 92.44 81 ALA B CA 1
ATOM 3239 C C . ALA B 1 81 ? -1.427 -5.527 -7.266 1 92.44 81 ALA B C 1
ATOM 3241 O O . ALA B 1 81 ? -2.379 -5.688 -6.496 1 92.44 81 ALA B O 1
ATOM 3242 N N . GLY B 1 82 ? -0.851 -6.527 -7.91 1 96.12 82 GLY B N 1
ATOM 3243 C CA . GLY B 1 82 ? -1.334 -7.887 -7.742 1 96.12 82 GLY B CA 1
ATOM 3244 C C . GLY B 1 82 ? -2.488 -8.227 -8.664 1 96.12 82 GLY B C 1
ATOM 3245 O O . GLY B 1 82 ? -3.283 -9.125 -8.367 1 96.12 82 GLY B O 1
ATOM 3246 N N . THR B 1 83 ? -2.58 -7.504 -9.781 1 96 83 THR B N 1
ATOM 3247 C CA . THR B 1 83 ? -3.689 -7.707 -10.703 1 96 83 THR B CA 1
ATOM 3248 C C . THR B 1 83 ? -3.588 -9.07 -11.375 1 96 83 THR B C 1
ATOM 3250 O O . THR B 1 83 ? -4.539 -9.859 -11.344 1 96 83 THR B O 1
ATOM 3253 N N . ARG B 1 84 ? -2.475 -9.375 -11.891 1 96.88 84 ARG B N 1
ATOM 3254 C CA . ARG B 1 84 ? -2.264 -10.656 -12.555 1 96.88 84 ARG B CA 1
ATOM 3255 C C . ARG B 1 84 ? -2.52 -11.82 -11.609 1 96.88 84 ARG B C 1
ATOM 3257 O O . ARG B 1 84 ? -3.234 -12.766 -11.953 1 96.88 84 ARG B O 1
ATOM 3264 N N . GLY B 1 85 ? -1.959 -11.766 -10.469 1 98.25 85 GLY B N 1
ATOM 3265 C CA . GLY B 1 85 ? -2.111 -12.844 -9.5 1 98.25 85 GLY B CA 1
ATOM 3266 C C . GLY B 1 85 ? -3.541 -13.023 -9.023 1 98.25 85 GLY B C 1
ATOM 3267 O O . GLY B 1 85 ? -4.062 -14.141 -9.023 1 98.25 85 GLY B O 1
ATOM 3268 N N . SER B 1 86 ? -4.227 -11.938 -8.68 1 98.38 86 SER B N 1
ATOM 3269 C CA . SER B 1 86 ? -5.574 -12.016 -8.133 1 98.38 86 SER B CA 1
ATOM 3270 C C . SER B 1 86 ? -6.574 -12.5 -9.18 1 98.38 86 SER B C 1
ATOM 3272 O O . SER B 1 86 ? -7.43 -13.336 -8.891 1 98.38 86 SER B O 1
ATOM 3274 N N . ALA B 1 87 ? -6.441 -12.016 -10.375 1 98.25 87 ALA B N 1
ATOM 3275 C CA . ALA B 1 87 ? -7.312 -12.453 -11.461 1 98.25 87 ALA B CA 1
ATOM 3276 C C . ALA B 1 87 ? -7.082 -13.93 -11.789 1 98.25 87 ALA B C 1
ATOM 3278 O O . ALA B 1 87 ? -8.039 -14.695 -11.953 1 98.25 87 ALA B O 1
ATOM 3279 N N . SER B 1 88 ? -5.844 -14.305 -11.836 1 98.75 88 SER B N 1
ATOM 3280 C CA . SER B 1 88 ? -5.512 -15.688 -12.164 1 98.75 88 SER B CA 1
ATOM 3281 C C . SER B 1 88 ? -6.051 -16.656 -11.109 1 98.75 88 SER B C 1
ATOM 3283 O O . SER B 1 88 ? -6.48 -17.766 -11.43 1 98.75 88 SER B O 1
ATOM 3285 N N . ALA B 1 89 ? -6 -16.188 -9.867 1 98.81 89 ALA B N 1
ATOM 3286 C CA . ALA B 1 89 ? -6.555 -17.016 -8.797 1 98.81 89 ALA B CA 1
ATOM 3287 C C . ALA B 1 89 ? -8.023 -17.344 -9.055 1 98.81 89 ALA B C 1
ATOM 3289 O O . ALA B 1 89 ? -8.453 -18.484 -8.906 1 98.81 89 ALA B O 1
ATOM 3290 N N . GLU B 1 90 ? -8.758 -16.359 -9.492 1 98.56 90 GLU B N 1
ATOM 3291 C CA . GLU B 1 90 ? -10.172 -16.562 -9.797 1 98.56 90 GLU B CA 1
ATOM 3292 C C . GLU B 1 90 ? -10.359 -17.547 -10.945 1 98.56 90 GLU B C 1
ATOM 3294 O O . GLU B 1 90 ? -11.188 -18.453 -10.859 1 98.56 90 GLU B O 1
ATOM 3299 N N . TYR B 1 91 ? -9.578 -17.391 -11.93 1 98.56 91 TYR B N 1
ATOM 3300 C CA . TYR B 1 91 ? -9.742 -18.234 -13.109 1 98.56 91 TYR B CA 1
ATOM 3301 C C . TYR B 1 91 ? -9.266 -19.656 -12.844 1 98.56 91 TYR B C 1
ATOM 3303 O O . TYR B 1 91 ? -9.82 -20.609 -13.383 1 98.56 91 TYR B O 1
ATOM 3311 N N . PHE B 1 92 ? -8.219 -19.875 -12.016 1 98.75 92 PHE B N 1
ATOM 3312 C CA . PHE B 1 92 ? -7.824 -21.219 -11.609 1 98.75 92 PHE B CA 1
ATOM 3313 C C . PHE B 1 92 ? -8.938 -21.891 -10.82 1 98.75 92 PHE B C 1
ATOM 3315 O O . PHE B 1 92 ? -9.242 -23.062 -11.039 1 98.75 92 PHE B O 1
ATOM 3322 N N . LEU B 1 93 ? -9.523 -21.094 -9.898 1 98.56 93 LEU B N 1
ATOM 3323 C CA . LEU B 1 93 ? -10.641 -21.625 -9.125 1 98.56 93 LEU B CA 1
ATOM 3324 C C . LEU B 1 93 ? -11.781 -22.047 -10.039 1 98.56 93 LEU B C 1
ATOM 3326 O O . LEU B 1 93 ? -12.352 -23.125 -9.883 1 98.56 93 LEU B O 1
ATOM 3330 N N . GLU B 1 94 ? -12.086 -21.25 -10.977 1 97.38 94 GLU B N 1
ATOM 3331 C CA . GLU B 1 94 ? -13.148 -21.547 -11.93 1 97.38 94 GLU B CA 1
ATOM 3332 C C . GLU B 1 94 ? -12.805 -22.766 -12.781 1 97.38 94 GLU B C 1
ATOM 3334 O O . GLU B 1 94 ? -13.695 -23.5 -13.211 1 97.38 94 GLU B O 1
ATOM 3339 N N . ALA B 1 95 ? -11.531 -22.969 -12.984 1 97.88 95 ALA B N 1
ATOM 3340 C CA . ALA B 1 95 ? -11.07 -24.094 -13.781 1 97.88 95 ALA B CA 1
ATOM 3341 C C . ALA B 1 95 ? -11.016 -25.375 -12.945 1 97.88 95 ALA B C 1
ATOM 3343 O O . ALA B 1 95 ? -10.602 -26.422 -13.438 1 97.88 95 ALA B O 1
ATOM 3344 N N . GLY B 1 96 ? -11.328 -25.281 -11.672 1 97.38 96 GLY B N 1
ATOM 3345 C CA . GLY B 1 96 ? -11.461 -26.484 -10.852 1 97.38 96 GLY B CA 1
ATOM 3346 C C . GLY B 1 96 ? -10.266 -26.719 -9.945 1 97.38 96 GLY B C 1
ATOM 3347 O O . GLY B 1 96 ? -10.188 -27.734 -9.266 1 97.38 96 GLY B O 1
ATOM 3348 N N . TYR B 1 97 ? -9.328 -25.781 -9.938 1 98.69 97 TYR B N 1
ATOM 3349 C CA . TYR B 1 97 ? -8.18 -25.906 -9.047 1 98.69 97 TYR B CA 1
ATOM 3350 C C . TYR B 1 97 ? -8.547 -25.453 -7.637 1 98.69 97 TYR B C 1
ATOM 3352 O O . TYR B 1 97 ? -9.406 -24.594 -7.457 1 98.69 97 TYR B O 1
ATOM 3360 N N . GLN B 1 98 ? -7.965 -26.062 -6.645 1 98.81 98 GLN B N 1
ATOM 3361 C CA . GLN B 1 98 ? -7.793 -25.344 -5.387 1 98.81 98 GLN B CA 1
ATOM 3362 C C . GLN B 1 98 ? -6.605 -24.391 -5.449 1 98.81 98 GLN B C 1
ATOM 3364 O O . GLN B 1 98 ? -5.668 -24.609 -6.223 1 98.81 98 GLN B O 1
ATOM 3369 N N . VAL B 1 99 ? -6.703 -23.312 -4.637 1 98.88 99 VAL B N 1
ATOM 3370 C CA . VAL B 1 99 ? -5.691 -22.281 -4.809 1 98.88 99 VAL B CA 1
ATOM 3371 C C . VAL B 1 99 ? -5.094 -21.906 -3.453 1 98.88 99 VAL B C 1
ATOM 3373 O O . VAL B 1 99 ? -5.824 -21.672 -2.49 1 98.88 99 VAL B O 1
ATOM 3376 N N . ILE B 1 100 ? -3.811 -21.984 -3.352 1 98.88 100 ILE B N 1
ATOM 3377 C CA . ILE B 1 100 ? -3.059 -21.297 -2.312 1 98.88 100 ILE B CA 1
ATOM 3378 C C . ILE B 1 100 ? -2.576 -19.938 -2.838 1 98.88 100 ILE B C 1
ATOM 3380 O O . ILE B 1 100 ? -1.716 -19.891 -3.721 1 98.88 100 ILE B O 1
ATOM 3384 N N . PHE B 1 101 ? -3.178 -18.906 -2.336 1 98.81 101 PHE B N 1
ATOM 3385 C CA . PHE B 1 101 ? -2.863 -17.547 -2.779 1 98.81 101 PHE B CA 1
ATOM 3386 C C . PHE B 1 101 ? -1.873 -16.891 -1.83 1 98.81 101 PHE B C 1
ATOM 3388 O O . PHE B 1 101 ? -2.264 -16.344 -0.791 1 98.81 101 PHE B O 1
ATOM 3395 N N . LEU B 1 102 ? -0.598 -16.938 -2.145 1 98.75 102 LEU B N 1
ATOM 3396 C CA . LEU B 1 102 ? 0.486 -16.297 -1.413 1 98.75 102 LEU B CA 1
ATOM 3397 C C . LEU B 1 102 ? 0.703 -14.875 -1.912 1 98.75 102 LEU B C 1
ATOM 3399 O O . LEU B 1 102 ? 1.243 -14.664 -3 1 98.75 102 LEU B O 1
ATOM 3403 N N . HIS B 1 103 ? 0.274 -13.891 -1.059 1 98.44 103 HIS B N 1
ATOM 3404 C CA . HIS B 1 103 ? 0.171 -12.562 -1.642 1 98.44 103 HIS B CA 1
ATOM 3405 C C . HIS B 1 103 ? 0.69 -11.5 -0.68 1 98.44 103 HIS B C 1
ATOM 3407 O O . HIS B 1 103 ? 0.708 -11.711 0.535 1 98.44 103 HIS B O 1
ATOM 3413 N N . ARG B 1 104 ? 1.137 -10.375 -1.283 1 97.25 104 ARG B N 1
ATOM 3414 C CA . ARG B 1 104 ? 1.541 -9.203 -0.515 1 97.25 104 ARG B CA 1
ATOM 3415 C C . ARG B 1 104 ? 0.366 -8.633 0.271 1 97.25 104 ARG B C 1
ATOM 3417 O O . ARG B 1 104 ? -0.736 -8.492 -0.263 1 97.25 104 ARG B O 1
ATOM 3424 N N . SER B 1 105 ? 0.665 -8.289 1.479 1 92.94 105 SER B N 1
ATOM 3425 C CA . SER B 1 105 ? -0.351 -7.617 2.283 1 92.94 105 SER B CA 1
ATOM 3426 C C . SER B 1 105 ? -0.848 -6.348 1.601 1 92.94 105 SER B C 1
ATOM 3428 O O . SER B 1 105 ? -0.054 -5.578 1.051 1 92.94 105 SER B O 1
ATOM 3430 N N . LYS B 1 106 ? -2.189 -6.176 1.537 1 88.06 106 LYS B N 1
ATOM 3431 C CA . LYS B 1 106 ? -2.891 -4.996 1.043 1 88.06 106 LYS B CA 1
ATOM 3432 C C . LYS B 1 106 ? -2.859 -4.934 -0.481 1 88.06 106 LYS B C 1
ATOM 3434 O O . LYS B 1 106 ? -3.156 -3.895 -1.072 1 88.06 106 LYS B O 1
ATOM 3439 N N . SER B 1 107 ? -2.297 -6.016 -1.129 1 94.06 107 SER B N 1
ATOM 3440 C CA . SER B 1 107 ? -2.441 -6.098 -2.578 1 94.06 107 SER B CA 1
ATOM 3441 C C . SER B 1 107 ? -3.814 -6.633 -2.967 1 94.06 107 SER B C 1
ATOM 3443 O O . SER B 1 107 ? -4.629 -6.953 -2.1 1 94.06 107 SER B O 1
ATOM 3445 N N . LEU B 1 108 ? -4.043 -6.688 -4.238 1 95.69 108 LEU B N 1
ATOM 3446 C CA . LEU B 1 108 ? -5.348 -7.129 -4.723 1 95.69 108 LEU B CA 1
ATOM 3447 C C . LEU B 1 108 ? -5.59 -8.594 -4.371 1 95.69 108 LEU B C 1
ATOM 3449 O O . LEU B 1 108 ? -4.676 -9.414 -4.453 1 95.69 108 LEU B O 1
ATOM 3453 N N . GLU B 1 109 ? -6.797 -8.844 -3.93 1 95.75 109 GLU B N 1
ATOM 3454 C CA . GLU B 1 109 ? -7.223 -10.195 -3.586 1 95.75 109 GLU B CA 1
ATOM 3455 C C . GLU B 1 109 ? -8.305 -10.695 -4.535 1 95.75 109 GLU B C 1
ATOM 3457 O O . GLU B 1 109 ? -9.086 -9.898 -5.07 1 95.75 109 GLU B O 1
ATOM 3462 N N . PRO B 1 110 ? -8.305 -12.023 -4.781 1 97.12 110 PRO B N 1
ATOM 3463 C CA . PRO B 1 110 ? -9.375 -12.539 -5.637 1 97.12 110 PRO B CA 1
ATOM 3464 C C . PRO B 1 110 ? -10.766 -12.117 -5.168 1 97.12 110 PRO B C 1
ATOM 3466 O O . PRO B 1 110 ? -11.023 -12.055 -3.965 1 97.12 110 PRO B O 1
ATOM 3469 N N . TYR B 1 111 ? -11.648 -11.75 -6.168 1 94.81 111 TYR B N 1
ATOM 3470 C CA . TYR B 1 111 ? -13.023 -11.328 -5.98 1 94.81 111 TYR B CA 1
ATOM 3471 C C . TYR B 1 111 ? -13.094 -9.922 -5.391 1 94.81 111 TYR B C 1
ATOM 3473 O O . TYR B 1 111 ? -13.828 -9.062 -5.883 1 94.81 111 TYR B O 1
ATOM 3481 N N . PHE B 1 112 ? -12.211 -9.633 -4.484 1 91.38 112 PHE B N 1
ATOM 3482 C CA . PHE B 1 112 ? -12.195 -8.305 -3.875 1 91.38 112 PHE B CA 1
ATOM 3483 C C . PHE B 1 112 ? -11.641 -7.27 -4.844 1 91.38 112 PHE B C 1
ATOM 3485 O O . PHE B 1 112 ? -11.961 -6.086 -4.746 1 91.38 112 PHE B O 1
ATOM 3492 N N . ARG B 1 113 ? -10.836 -7.727 -5.734 1 94 113 ARG B N 1
ATOM 3493 C CA . ARG B 1 113 ? -10.219 -6.844 -6.723 1 94 113 ARG B CA 1
ATOM 3494 C C . ARG B 1 113 ? -11.281 -6.098 -7.527 1 94 113 ARG B C 1
ATOM 3496 O O . ARG B 1 113 ? -11.016 -5.023 -8.07 1 94 113 ARG B O 1
ATOM 3503 N N . HIS B 1 114 ? -12.477 -6.613 -7.578 1 93.38 114 HIS B N 1
ATOM 3504 C CA . HIS B 1 114 ? -13.539 -6.027 -8.375 1 93.38 114 HIS B CA 1
ATOM 3505 C C . HIS B 1 114 ? -14.188 -4.848 -7.652 1 93.38 114 HIS B C 1
ATOM 3507 O O . HIS B 1 114 ? -14.953 -4.09 -8.25 1 93.38 114 HIS B O 1
ATOM 3513 N N . LEU B 1 115 ? -13.82 -4.691 -6.418 1 88.12 115 LEU B N 1
ATOM 3514 C CA . LEU B 1 115 ? -14.414 -3.633 -5.609 1 88.12 115 LEU B CA 1
ATOM 3515 C C . LEU B 1 115 ? -13.406 -2.529 -5.324 1 88.12 115 LEU B C 1
ATOM 3517 O O . LEU B 1 115 ? -13.688 -1.603 -4.562 1 88.12 115 LEU B O 1
ATOM 3521 N N . VAL B 1 116 ? -12.289 -2.674 -5.855 1 82.19 116 VAL B N 1
ATOM 3522 C CA . VAL B 1 116 ? -11.242 -1.688 -5.625 1 82.19 116 VAL B CA 1
ATOM 3523 C C . VAL B 1 116 ? -11.703 -0.312 -6.094 1 82.19 116 VAL B C 1
ATOM 3525 O O . VAL B 1 116 ? -12.273 -0.182 -7.184 1 82.19 116 VAL B O 1
ATOM 3528 N N . GLY B 1 117 ? -11.359 0.744 -5.348 1 74.75 117 GLY B N 1
ATOM 3529 C CA . GLY B 1 117 ? -11.75 2.1 -5.703 1 74.75 117 GLY B CA 1
ATOM 3530 C C . GLY B 1 117 ? -13.156 2.451 -5.254 1 74.75 117 GLY B C 1
ATOM 3531 O O . GLY B 1 117 ? -13.586 3.602 -5.371 1 74.75 117 GLY B O 1
ATOM 3532 N N . ARG B 1 118 ? -13.852 1.403 -4.695 1 79.12 118 ARG B N 1
ATOM 3533 C CA . ARG B 1 118 ? -15.211 1.657 -4.234 1 79.12 118 ARG B CA 1
ATOM 3534 C C . ARG B 1 118 ? -15.234 1.972 -2.742 1 79.12 118 ARG B C 1
ATOM 3536 O O . ARG B 1 118 ? -14.445 1.422 -1.974 1 79.12 118 ARG B O 1
ATOM 3543 N N . ASN B 1 119 ? -16 2.895 -2.42 1 77 119 ASN B N 1
ATOM 3544 C CA . ASN B 1 119 ? -16.234 3.26 -1.025 1 77 119 ASN B CA 1
ATOM 3545 C C . ASN B 1 119 ? -17.438 2.529 -0.447 1 77 119 ASN B C 1
ATOM 3547 O O . ASN B 1 119 ? -18.562 2.691 -0.933 1 77 119 ASN B O 1
ATOM 3551 N N . ILE B 1 120 ? -17.234 1.755 0.552 1 82.75 120 ILE B N 1
ATOM 3552 C CA . ILE B 1 120 ? -18.297 0.943 1.135 1 82.75 120 ILE B CA 1
ATOM 3553 C C . ILE B 1 120 ? -19.453 1.841 1.568 1 82.75 120 ILE B C 1
ATOM 3555 O O . ILE B 1 120 ? -20.609 1.456 1.461 1 82.75 120 ILE B O 1
ATOM 3559 N N . PHE B 1 121 ? -19.094 3.014 2.02 1 84 121 PHE B N 1
ATOM 3560 C CA . PHE B 1 121 ? -20.125 3.912 2.52 1 84 121 PHE B CA 1
ATOM 3561 C C . PHE B 1 121 ? -21 4.426 1.377 1 84 121 PHE B C 1
ATOM 3563 O O . PHE B 1 121 ? -22.141 4.832 1.595 1 84 121 PHE B O 1
ATOM 3570 N N . ASP B 1 122 ? -20.391 4.332 0.229 1 82.94 122 ASP B N 1
ATOM 3571 C CA . ASP B 1 122 ? -21.172 4.691 -0.95 1 82.94 122 ASP B CA 1
ATOM 3572 C C . ASP B 1 122 ? -22.016 3.51 -1.44 1 82.94 122 ASP B C 1
ATOM 3574 O O . ASP B 1 122 ? -22.938 3.684 -2.234 1 82.94 122 ASP B O 1
ATOM 3578 N N . MET B 1 123 ? -21.641 2.346 -0.936 1 86 123 MET B N 1
ATOM 3579 C CA . MET B 1 123 ? -22.312 1.135 -1.417 1 86 123 MET B CA 1
ATOM 3580 C C . MET B 1 123 ? -23.469 0.75 -0.506 1 86 123 MET B C 1
ATOM 3582 O O . MET B 1 123 ? -24.312 -0.058 -0.884 1 86 123 MET B O 1
ATOM 3586 N N . ILE B 1 124 ? -23.438 1.39 0.673 1 86 124 ILE B N 1
ATOM 3587 C CA . ILE B 1 124 ? -24.469 1 1.626 1 86 124 ILE B CA 1
ATOM 3588 C C . ILE B 1 124 ? -25.453 2.146 1.811 1 86 124 ILE B C 1
ATOM 3590 O O . ILE B 1 124 ? -25.172 3.291 1.455 1 86 124 ILE B O 1
ATOM 3594 N N . GLU B 1 125 ? -26.562 1.829 2.217 1 86.88 125 GLU B N 1
ATOM 3595 C CA . GLU B 1 125 ? -27.641 2.758 2.568 1 86.88 125 GLU B CA 1
ATOM 3596 C C . GLU B 1 125 ? -28.078 2.564 4.016 1 86.88 125 GLU B C 1
ATOM 3598 O O . GLU B 1 125 ? -28.359 1.442 4.438 1 86.88 125 GLU B O 1
ATOM 3603 N N . VAL B 1 126 ? -28.016 3.689 4.672 1 85.75 126 VAL B N 1
ATOM 3604 C CA . VAL B 1 126 ? -28.438 3.627 6.066 1 85.75 126 VAL B CA 1
ATOM 3605 C C . VAL B 1 126 ? -29.922 3.965 6.176 1 85.75 126 VAL B C 1
ATOM 3607 O O . VAL B 1 126 ? -30.344 5.055 5.785 1 85.75 126 VAL B O 1
ATOM 3610 N N . LEU B 1 127 ? -30.609 3.07 6.605 1 83.19 127 LEU B N 1
ATOM 3611 C CA . LEU B 1 127 ? -32.031 3.221 6.863 1 83.19 127 LEU B CA 1
ATOM 3612 C C . LEU B 1 127 ? -32.312 3.324 8.359 1 83.19 127 LEU B C 1
ATOM 3614 O O . LEU B 1 127 ? -31.422 3.061 9.18 1 83.19 127 LEU B O 1
ATOM 3618 N N . PRO B 1 128 ? -33.438 3.857 8.727 1 80.56 128 PRO B N 1
ATOM 3619 C CA . PRO B 1 128 ? -33.75 4.074 10.141 1 80.56 128 PRO B CA 1
ATOM 3620 C C . PRO B 1 128 ? -33.469 2.852 11 1 80.56 128 PRO B C 1
ATOM 3622 O O . PRO B 1 128 ? -32.969 2.988 12.117 1 80.56 128 PRO B O 1
ATOM 3625 N N . ASP B 1 129 ? -33.688 1.67 10.461 1 80 129 ASP B N 1
ATOM 3626 C CA . ASP B 1 129 ? -33.531 0.516 11.344 1 80 129 ASP B CA 1
ATOM 3627 C C . ASP B 1 129 ? -32.562 -0.505 10.742 1 80 129 ASP B C 1
ATOM 3629 O O . ASP B 1 129 ? -32.5 -1.647 11.203 1 80 129 ASP B O 1
ATOM 3633 N N . SER B 1 130 ? -31.984 -0.076 9.703 1 83.88 130 SER B N 1
ATOM 3634 C CA . SER B 1 130 ? -31.125 -1.089 9.094 1 83.88 130 SER B CA 1
ATOM 3635 C C . SER B 1 130 ? -30.125 -0.461 8.125 1 83.88 130 SER B C 1
ATOM 3637 O O . SER B 1 130 ? -30.312 0.677 7.688 1 83.88 130 SER B O 1
ATOM 3639 N N . VAL B 1 131 ? -29.062 -1.19 7.957 1 87.5 131 VAL B N 1
ATOM 3640 C CA . VAL B 1 131 ? -28.094 -0.843 6.91 1 87.5 131 VAL B CA 1
ATOM 3641 C C . VAL B 1 131 ? -28.188 -1.863 5.777 1 87.5 131 VAL B C 1
ATOM 3643 O O . VAL B 1 131 ? -28.141 -3.072 6.02 1 87.5 131 VAL B O 1
ATOM 3646 N N . THR B 1 132 ? -28.391 -1.423 4.598 1 86.81 132 THR B N 1
ATOM 3647 C CA . THR B 1 132 ? -28.5 -2.312 3.447 1 86.81 132 THR B CA 1
ATOM 3648 C C . THR B 1 132 ? -27.578 -1.869 2.324 1 86.81 132 THR B C 1
ATOM 3650 O O . THR B 1 132 ? -26.953 -0.808 2.41 1 86.81 132 THR B O 1
ATOM 3653 N N . VAL B 1 133 ? -27.375 -2.834 1.438 1 88.94 133 VAL B N 1
ATOM 3654 C CA . VAL B 1 133 ? -26.641 -2.463 0.237 1 88.94 133 VAL B CA 1
ATOM 3655 C C . VAL B 1 133 ? -27.547 -1.661 -0.699 1 88.94 133 VAL B C 1
ATOM 3657 O O . VAL B 1 133 ? -28.719 -2 -0.882 1 88.94 133 VAL B O 1
ATOM 3660 N N . GLY B 1 134 ? -26.984 -0.603 -1.177 1 88.38 134 GLY B N 1
ATOM 3661 C CA . GLY B 1 134 ? -27.766 0.223 -2.09 1 88.38 134 GLY B CA 1
ATOM 3662 C C . GLY B 1 134 ? -28.25 -0.535 -3.309 1 88.38 134 GLY B C 1
ATOM 3663 O O . GLY B 1 134 ? -27.578 -1.454 -3.785 1 88.38 134 GLY B O 1
ATOM 3664 N N . LYS B 1 135 ? -29.359 -0.096 -3.895 1 86.38 135 LYS B N 1
ATOM 3665 C CA . LYS B 1 135 ? -30.031 -0.766 -5.008 1 86.38 135 LYS B CA 1
ATOM 3666 C C . LYS B 1 135 ? -29.094 -0.887 -6.211 1 86.38 135 LYS B C 1
ATOM 3668 O O . LYS B 1 135 ? -29.062 -1.922 -6.879 1 86.38 135 LYS B O 1
ATOM 3673 N N . LYS B 1 136 ? -28.312 0.116 -6.402 1 88.25 136 LYS B N 1
ATOM 3674 C CA . LYS B 1 136 ? -27.422 0.18 -7.566 1 88.25 136 LYS B CA 1
ATOM 3675 C C . LYS B 1 136 ? -26.312 -0.864 -7.477 1 88.25 136 LYS B C 1
ATOM 3677 O O . LYS B 1 136 ? -25.719 -1.236 -8.492 1 88.25 136 LYS B O 1
ATOM 3682 N N . HIS B 1 137 ? -26.062 -1.344 -6.23 1 88.81 137 HIS B N 1
ATOM 3683 C CA . HIS B 1 137 ? -24.922 -2.225 -6.027 1 88.81 137 HIS B CA 1
ATOM 3684 C C . HIS B 1 137 ? -25.359 -3.643 -5.691 1 88.81 137 HIS B C 1
ATOM 3686 O O . HIS B 1 137 ? -24.531 -4.547 -5.566 1 88.81 137 HIS B O 1
ATOM 3692 N N . GLN B 1 138 ? -26.625 -3.867 -5.609 1 89.69 138 GLN B N 1
ATOM 3693 C CA . GLN B 1 138 ? -27.172 -5.145 -5.176 1 89.69 138 GLN B CA 1
ATOM 3694 C C . GLN B 1 138 ? -26.766 -6.273 -6.121 1 89.69 138 GLN B C 1
ATOM 3696 O O . GLN B 1 138 ? -26.234 -7.293 -5.684 1 89.69 138 GLN B O 1
ATOM 3701 N N . ALA B 1 139 ? -27.016 -6.074 -7.375 1 88.06 139 ALA B N 1
ATOM 3702 C CA . ALA B 1 139 ? -26.781 -7.137 -8.344 1 88.06 139 ALA B CA 1
ATOM 3703 C C . ALA B 1 139 ? -25.297 -7.5 -8.406 1 88.06 139 ALA B C 1
ATOM 3705 O O . ALA B 1 139 ? -24.938 -8.68 -8.305 1 88.06 139 ALA B O 1
ATOM 3706 N N . GLU B 1 140 ? -24.484 -6.555 -8.531 1 87.94 140 GLU B N 1
ATOM 3707 C CA . GLU B 1 140 ? -23.047 -6.781 -8.672 1 87.94 140 GLU B CA 1
ATOM 3708 C C . GLU B 1 140 ? -22.469 -7.41 -7.414 1 87.94 140 GLU B C 1
ATOM 3710 O O . GLU B 1 140 ? -21.734 -8.406 -7.492 1 87.94 140 GLU B O 1
ATOM 3715 N N . LEU B 1 141 ? -22.781 -6.852 -6.305 1 88.88 141 LEU B N 1
ATOM 3716 C CA . LEU B 1 141 ? -22.234 -7.355 -5.047 1 88.88 141 LEU B CA 1
ATOM 3717 C C . LEU B 1 141 ? -22.781 -8.75 -4.742 1 88.88 141 LEU B C 1
ATOM 3719 O O . LEU B 1 141 ? -22.062 -9.586 -4.188 1 88.88 141 LEU B O 1
ATOM 3723 N N . GLY B 1 142 ? -24.016 -8.93 -5.121 1 88.81 142 GLY B N 1
ATOM 3724 C CA . GLY B 1 142 ? -24.609 -10.242 -4.926 1 88.81 142 GLY B CA 1
ATOM 3725 C C . GLY B 1 142 ? -23.906 -11.328 -5.719 1 88.81 142 GLY B C 1
ATOM 3726 O O . GLY B 1 142 ? -23.578 -12.391 -5.176 1 88.81 142 GLY B O 1
ATOM 3727 N N . LYS B 1 143 ? -23.688 -11.039 -6.945 1 90.81 143 LYS B N 1
ATOM 3728 C CA . LYS B 1 143 ? -23.016 -12 -7.816 1 90.81 143 LYS B CA 1
ATOM 3729 C C . LYS B 1 143 ? -21.594 -12.289 -7.332 1 90.81 143 LYS B C 1
ATOM 3731 O O . LYS B 1 143 ? -21.172 -13.445 -7.289 1 90.81 143 LYS B O 1
ATOM 3736 N N . LEU B 1 144 ? -20.922 -11.289 -6.996 1 91.88 144 LEU B N 1
ATOM 3737 C CA . LEU B 1 144 ? -19.547 -11.422 -6.527 1 91.88 144 LEU B CA 1
ATOM 3738 C C . LEU B 1 144 ? -19.484 -12.195 -5.215 1 91.88 144 LEU B C 1
ATOM 3740 O O . LEU B 1 144 ? -18.641 -13.062 -5.043 1 91.88 144 LEU B O 1
ATOM 3744 N N . ALA B 1 145 ? -20.359 -11.891 -4.355 1 89.81 145 ALA B N 1
ATOM 3745 C CA . ALA B 1 145 ? -20.406 -12.57 -3.062 1 89.81 145 ALA B CA 1
ATOM 3746 C C . ALA B 1 145 ? -20.703 -14.055 -3.236 1 89.81 145 ALA B C 1
ATOM 3748 O O . ALA B 1 145 ? -20.125 -14.891 -2.537 1 89.81 145 ALA B O 1
ATOM 3749 N N . GLU B 1 146 ? -21.562 -14.359 -4.09 1 90.5 146 GLU B N 1
ATOM 3750 C CA . GLU B 1 146 ? -21.906 -15.758 -4.367 1 90.5 146 GLU B CA 1
ATOM 3751 C C . GLU B 1 146 ? -20.703 -16.516 -4.918 1 90.5 146 GLU B C 1
ATOM 3753 O O . GLU B 1 146 ? -20.438 -17.641 -4.496 1 90.5 146 GLU B O 1
ATOM 3758 N N . LYS B 1 147 ? -20.078 -15.898 -5.863 1 92.12 147 LYS B N 1
ATOM 3759 C CA . LYS B 1 147 ? -18.891 -16.531 -6.434 1 92.12 147 LYS B CA 1
ATOM 3760 C C . LYS B 1 147 ? -17.828 -16.766 -5.367 1 92.12 147 LYS B C 1
ATOM 3762 O O . LYS B 1 147 ? -17.234 -17.859 -5.309 1 92.12 147 LYS B O 1
ATOM 3767 N N . PHE B 1 148 ? -17.656 -15.852 -4.52 1 92.62 148 PHE B N 1
ATOM 3768 C CA . PHE B 1 148 ? -16.672 -15.977 -3.453 1 92.62 148 PHE B CA 1
ATOM 3769 C C . PHE B 1 148 ? -17.047 -17.094 -2.488 1 92.62 148 PHE B C 1
ATOM 3771 O O . PHE B 1 148 ? -16.203 -17.922 -2.129 1 92.62 148 PHE B O 1
ATOM 3778 N N . GLN B 1 149 ? -18.25 -17.062 -2.135 1 88.88 149 GLN B N 1
ATOM 3779 C CA . GLN B 1 149 ? -18.719 -18.062 -1.168 1 88.88 149 GLN B CA 1
ATOM 3780 C C . GLN B 1 149 ? -18.562 -19.469 -1.717 1 88.88 149 GLN B C 1
ATOM 3782 O O . GLN B 1 149 ? -18.188 -20.391 -0.982 1 88.88 149 GLN B O 1
ATOM 3787 N N . ARG B 1 150 ? -18.812 -19.578 -2.961 1 92.44 150 ARG B N 1
ATOM 3788 C CA . ARG B 1 150 ? -18.734 -20.891 -3.604 1 92.44 150 ARG B CA 1
ATOM 3789 C C . ARG B 1 150 ? -17.297 -21.406 -3.594 1 92.44 150 ARG B C 1
ATOM 3791 O O . ARG B 1 150 ? -17.062 -22.625 -3.545 1 92.44 150 ARG B O 1
ATOM 3798 N N . GLN B 1 151 ? -16.328 -20.484 -3.611 1 95.25 151 GLN B N 1
ATOM 3799 C CA . GLN B 1 151 ? -14.938 -20.891 -3.777 1 95.25 151 GLN B CA 1
ATOM 3800 C C . GLN B 1 151 ? -14.164 -20.766 -2.465 1 95.25 151 GLN B C 1
ATOM 3802 O O . GLN B 1 151 ? -12.969 -21.047 -2.412 1 95.25 151 GLN B O 1
ATOM 3807 N N . ARG B 1 152 ? -14.812 -20.406 -1.417 1 91.56 152 ARG B N 1
ATOM 3808 C CA . ARG B 1 152 ? -14.172 -20.062 -0.151 1 91.56 152 ARG B CA 1
ATOM 3809 C C . ARG B 1 152 ? -13.359 -21.25 0.379 1 91.56 152 ARG B C 1
ATOM 3811 O O . ARG B 1 152 ? -12.234 -21.078 0.841 1 91.56 152 ARG B O 1
ATOM 3818 N N . CYS B 1 153 ? -13.852 -22.438 0.262 1 94.69 153 CYS B N 1
ATOM 3819 C CA . CYS B 1 153 ? -13.195 -23.625 0.812 1 94.69 153 CYS B CA 1
ATOM 3820 C C . CYS B 1 153 ? -12.039 -24.062 -0.075 1 94.69 153 CYS B C 1
ATOM 3822 O O . CYS B 1 153 ? -11.195 -24.859 0.349 1 94.69 153 CYS B O 1
ATOM 3824 N N . ASN B 1 154 ? -11.984 -23.594 -1.29 1 97.94 154 ASN B N 1
ATOM 3825 C CA . ASN B 1 154 ? -10.945 -23.984 -2.24 1 97.94 154 ASN B CA 1
ATOM 3826 C C . ASN B 1 154 ? -9.828 -22.953 -2.299 1 97.94 154 ASN B C 1
ATOM 3828 O O . ASN B 1 154 ? -8.891 -23.094 -3.082 1 97.94 154 ASN B O 1
ATOM 3832 N N . LEU B 1 155 ? -9.953 -21.938 -1.461 1 98.12 155 LEU B N 1
ATOM 3833 C CA . LEU B 1 155 ? -9.016 -20.812 -1.509 1 98.12 155 LEU B CA 1
ATOM 3834 C C . LEU B 1 155 ? -8.344 -20.609 -0.155 1 98.12 155 LEU B C 1
ATOM 3836 O O . LEU B 1 155 ? -9.016 -20.359 0.844 1 98.12 155 LEU B O 1
ATOM 3840 N N . LEU B 1 156 ? -7.059 -20.828 -0.09 1 98.5 156 LEU B N 1
ATOM 3841 C CA . LEU B 1 156 ? -6.262 -20.531 1.096 1 98.5 156 LEU B CA 1
ATOM 3842 C C . LEU B 1 156 ? -5.402 -19.297 0.877 1 98.5 156 LEU B C 1
ATOM 3844 O O . LEU B 1 156 ? -4.594 -19.25 -0.054 1 98.5 156 LEU B O 1
ATOM 3848 N N . MET B 1 157 ? -5.582 -18.328 1.699 1 97.25 157 MET B N 1
ATOM 3849 C CA . MET B 1 157 ? -4.879 -17.062 1.562 1 97.25 157 MET B CA 1
ATOM 3850 C C . MET B 1 157 ? -3.764 -16.953 2.596 1 97.25 157 MET B C 1
ATOM 3852 O O . MET B 1 157 ? -4.004 -17.109 3.795 1 97.25 157 MET B O 1
ATOM 3856 N N . ILE B 1 158 ? -2.559 -16.703 2.188 1 98.12 158 ILE B N 1
ATOM 3857 C CA . ILE B 1 158 ? -1.402 -16.469 3.047 1 98.12 158 ILE B CA 1
ATOM 3858 C C . ILE B 1 158 ? -0.688 -15.188 2.609 1 98.12 158 ILE B C 1
ATOM 3860 O O . ILE B 1 158 ? -0.358 -15.023 1.433 1 98.12 158 ILE B O 1
ATOM 3864 N N . SER B 1 159 ? -0.46 -14.312 3.533 1 96.94 159 SER B N 1
ATOM 3865 C CA . SER B 1 159 ? 0.097 -13.016 3.148 1 96.94 159 SER B CA 1
ATOM 3866 C C . SER B 1 159 ? 1.565 -12.906 3.545 1 96.94 159 SER B C 1
ATOM 3868 O O . SER B 1 159 ? 2.016 -13.586 4.469 1 96.94 159 SER B O 1
ATOM 3870 N N . PHE B 1 160 ? 2.35 -12.148 2.807 1 97.06 160 PHE B N 1
ATOM 3871 C CA . PHE B 1 160 ? 3.719 -11.734 3.1 1 97.06 160 PHE B CA 1
ATOM 3872 C C . PHE B 1 160 ? 3.881 -10.234 2.926 1 97.06 160 PHE B C 1
ATOM 3874 O O . PHE B 1 160 ? 2.992 -9.562 2.393 1 97.06 160 PHE B O 1
ATOM 3881 N N . ASN B 1 161 ? 4.949 -9.719 3.428 1 94 161 ASN B N 1
ATOM 3882 C CA . ASN B 1 161 ? 5.238 -8.305 3.211 1 94 161 ASN B CA 1
ATOM 3883 C C . ASN B 1 161 ? 6.625 -8.109 2.604 1 94 161 ASN B C 1
ATOM 3885 O O . ASN B 1 161 ? 6.758 -7.527 1.525 1 94 161 ASN B O 1
ATOM 3889 N N . THR B 1 162 ? 7.586 -8.719 3.223 1 94.88 162 THR B N 1
ATOM 3890 C CA . THR B 1 162 ? 8.961 -8.484 2.797 1 94.88 162 THR B CA 1
ATOM 3891 C C . THR B 1 162 ? 9.43 -9.586 1.849 1 94.88 162 THR B C 1
ATOM 3893 O O . THR B 1 162 ? 8.805 -10.641 1.758 1 94.88 162 THR B O 1
ATOM 3896 N N . LEU B 1 163 ? 10.531 -9.305 1.21 1 95.75 163 LEU B N 1
ATOM 3897 C CA . LEU B 1 163 ? 11.211 -10.312 0.4 1 95.75 163 LEU B CA 1
ATOM 3898 C C . LEU B 1 163 ? 11.5 -11.562 1.221 1 95.75 163 LEU B C 1
ATOM 3900 O O . LEU B 1 163 ? 11.258 -12.688 0.762 1 95.75 163 LEU B O 1
ATOM 3904 N N . SER B 1 164 ? 11.969 -11.375 2.422 1 94.25 164 SER B N 1
ATOM 3905 C CA . SER B 1 164 ? 12.281 -12.5 3.293 1 94.25 164 SER B CA 1
ATOM 3906 C C . SER B 1 164 ? 11.039 -13.312 3.623 1 94.25 164 SER B C 1
ATOM 3908 O O . SER B 1 164 ? 11.055 -14.539 3.549 1 94.25 164 SER B O 1
ATOM 3910 N N . ASP B 1 165 ? 9.93 -12.594 3.98 1 96.62 165 ASP B N 1
ATOM 3911 C CA . ASP B 1 165 ? 8.664 -13.281 4.211 1 96.62 165 ASP B CA 1
ATOM 3912 C C . ASP B 1 165 ? 8.297 -14.164 3.027 1 96.62 165 ASP B C 1
ATOM 3914 O O . ASP B 1 165 ? 7.977 -15.344 3.203 1 96.62 165 ASP B O 1
ATOM 3918 N N . TYR B 1 166 ? 8.352 -13.547 1.923 1 97.56 166 TYR B N 1
ATOM 3919 C CA . TYR B 1 166 ? 7.949 -14.195 0.682 1 97.56 166 TYR B CA 1
ATOM 3920 C C . TYR B 1 166 ? 8.758 -15.469 0.452 1 97.56 166 TYR B C 1
ATOM 3922 O O . TYR B 1 166 ? 8.188 -16.531 0.188 1 97.56 166 TYR B O 1
ATOM 3930 N N . LEU B 1 167 ? 10.047 -15.398 0.554 1 97.31 167 LEU B N 1
ATOM 3931 C CA . LEU B 1 167 ? 10.922 -16.531 0.223 1 97.31 167 LEU B CA 1
ATOM 3932 C C . LEU B 1 167 ? 10.758 -17.656 1.235 1 97.31 167 LEU B C 1
ATOM 3934 O O . LEU B 1 167 ? 10.758 -18.828 0.866 1 97.31 167 LEU B O 1
ATOM 3938 N N . TRP B 1 168 ? 10.633 -17.328 2.465 1 97.44 168 TRP B N 1
ATOM 3939 C CA . TRP B 1 168 ? 10.383 -18.328 3.49 1 97.44 168 TRP B CA 1
ATOM 3940 C C . TRP B 1 168 ? 9.086 -19.078 3.207 1 97.44 168 TRP B C 1
ATOM 3942 O O . TRP B 1 168 ? 9.062 -20.312 3.234 1 97.44 168 TRP B O 1
ATOM 3952 N N . LEU B 1 169 ? 8.094 -18.344 2.949 1 98.44 169 LEU B N 1
ATOM 3953 C CA . LEU B 1 169 ? 6.781 -18.938 2.74 1 98.44 169 LEU B CA 1
ATOM 3954 C C . LEU B 1 169 ? 6.738 -19.719 1.424 1 98.44 169 LEU B C 1
ATOM 3956 O O . LEU B 1 169 ? 6.098 -20.766 1.333 1 98.44 169 LEU B O 1
ATOM 3960 N N . LEU B 1 170 ? 7.359 -19.156 0.411 1 98.31 170 LEU B N 1
ATOM 3961 C CA . LEU B 1 170 ? 7.438 -19.844 -0.87 1 98.31 170 LEU B CA 1
ATOM 3962 C C . LEU B 1 170 ? 8.102 -21.203 -0.709 1 98.31 170 LEU B C 1
ATOM 3964 O O . LEU B 1 170 ? 7.574 -22.219 -1.166 1 98.31 170 LEU B O 1
ATOM 3968 N N . ARG B 1 171 ? 9.25 -21.25 -0.045 1 97.62 171 ARG B N 1
ATOM 3969 C CA . ARG B 1 171 ? 9.984 -22.484 0.181 1 97.62 171 ARG B CA 1
ATOM 3970 C C . ARG B 1 171 ? 9.133 -23.5 0.935 1 97.62 171 ARG B C 1
ATOM 3972 O O . ARG B 1 171 ? 8.992 -24.641 0.501 1 97.62 171 ARG B O 1
ATOM 3979 N N . ALA B 1 172 ? 8.586 -23.047 1.996 1 98.31 172 ALA B N 1
ATOM 3980 C CA . ALA B 1 172 ? 7.793 -23.938 2.832 1 98.31 172 ALA B CA 1
ATOM 3981 C C . ALA B 1 172 ? 6.574 -24.469 2.076 1 98.31 172 ALA B C 1
ATOM 3983 O O . ALA B 1 172 ? 6.27 -25.656 2.129 1 98.31 172 ALA B O 1
ATOM 3984 N N . THR B 1 173 ? 5.883 -23.594 1.366 1 98.56 173 THR B N 1
ATOM 3985 C CA . THR B 1 173 ? 4.684 -23.984 0.63 1 98.56 173 THR B CA 1
ATOM 3986 C C . THR B 1 173 ? 5.027 -24.969 -0.479 1 98.56 173 THR B C 1
ATOM 3988 O O . THR B 1 173 ? 4.363 -26 -0.632 1 98.56 173 THR B O 1
ATOM 3991 N N . ALA B 1 174 ? 6.051 -24.641 -1.216 1 98 174 ALA B N 1
ATOM 3992 C CA . ALA B 1 174 ? 6.496 -25.531 -2.285 1 98 174 ALA B CA 1
ATOM 3993 C C . ALA B 1 174 ? 6.816 -26.922 -1.741 1 98 174 ALA B C 1
ATOM 3995 O O . ALA B 1 174 ? 6.414 -27.922 -2.326 1 98 174 ALA B O 1
ATOM 3996 N N . GLN B 1 175 ? 7.496 -26.953 -0.636 1 97.94 175 GLN B N 1
ATOM 3997 C CA . GLN B 1 175 ? 7.875 -28.219 -0.032 1 97.94 175 GLN B CA 1
ATOM 3998 C C . GLN B 1 175 ? 6.645 -29 0.416 1 97.94 175 GLN B C 1
ATOM 4000 O O . GLN B 1 175 ? 6.574 -30.219 0.223 1 97.94 175 GLN B O 1
ATOM 4005 N N . LYS B 1 176 ? 5.707 -28.312 1.01 1 98.44 176 LYS B N 1
ATOM 4006 C CA . LYS B 1 176 ? 4.496 -28.984 1.461 1 98.44 176 LYS B CA 1
ATOM 4007 C C . LYS B 1 176 ? 3.664 -29.469 0.277 1 98.44 176 LYS B C 1
ATOM 4009 O O . LYS B 1 176 ? 2.941 -30.469 0.384 1 98.44 176 LYS B O 1
ATOM 4014 N N . MET B 1 177 ? 3.801 -28.891 -0.854 1 98.25 177 MET B N 1
ATOM 4015 C CA . MET B 1 177 ? 3.023 -29.25 -2.037 1 98.25 177 MET B CA 1
ATOM 4016 C C . MET B 1 177 ? 3.607 -30.484 -2.719 1 98.25 177 MET B C 1
ATOM 4018 O O . MET B 1 177 ? 3.002 -31.031 -3.639 1 98.25 177 MET B O 1
ATOM 4022 N N . GLN B 1 178 ? 4.734 -30.938 -2.252 1 97.31 178 GLN B N 1
ATOM 4023 C CA . GLN B 1 178 ? 5.367 -32.094 -2.854 1 97.31 178 GLN B CA 1
ATOM 4024 C C . GLN B 1 178 ? 4.438 -33.312 -2.807 1 97.31 178 GLN B C 1
ATOM 4026 O O . GLN B 1 178 ? 4.465 -34.156 -3.703 1 97.31 178 GLN B O 1
ATOM 4031 N N . ILE B 1 179 ? 3.639 -33.344 -1.805 1 97.56 179 ILE B N 1
ATOM 4032 C CA . ILE B 1 179 ? 2.738 -34.5 -1.617 1 97.56 179 ILE B CA 1
ATOM 4033 C C . ILE B 1 179 ? 1.776 -34.594 -2.799 1 97.56 179 ILE B C 1
ATOM 4035 O O . ILE B 1 179 ? 1.203 -35.656 -3.057 1 97.56 179 ILE B O 1
ATOM 4039 N N . LEU B 1 180 ? 1.641 -33.562 -3.588 1 97.62 180 LEU B N 1
ATOM 4040 C CA . LEU B 1 180 ? 0.694 -33.5 -4.695 1 97.62 180 LEU B CA 1
ATOM 4041 C C . LEU B 1 180 ? 1.349 -33.969 -5.992 1 97.62 180 LEU B C 1
ATOM 4043 O O . LEU B 1 180 ? 0.658 -34.281 -6.965 1 97.62 180 LEU B O 1
ATOM 4047 N N . GLY B 1 181 ? 2.688 -33.938 -5.996 1 95.62 181 GLY B N 1
ATOM 4048 C CA . GLY B 1 181 ? 3.398 -34.344 -7.203 1 95.62 181 GLY B CA 1
ATOM 4049 C C . GLY B 1 181 ? 3 -33.531 -8.422 1 95.62 181 GLY B C 1
ATOM 4050 O O . GLY B 1 181 ? 3 -32.281 -8.375 1 95.62 181 GLY B O 1
ATOM 4051 N N . PRO B 1 182 ? 2.633 -34.25 -9.5 1 96.38 182 PRO B N 1
ATOM 4052 C CA . PRO B 1 182 ? 2.322 -33.562 -10.75 1 96.38 182 PRO B CA 1
ATOM 4053 C C . PRO B 1 182 ? 0.98 -32.812 -10.703 1 96.38 182 PRO B C 1
ATOM 4055 O O . PRO B 1 182 ? 0.62 -32.125 -11.648 1 96.38 182 PRO B O 1
ATOM 4058 N N . LEU B 1 183 ? 0.249 -32.969 -9.641 1 97.69 183 LEU B N 1
ATOM 4059 C CA . LEU B 1 183 ? -1.012 -32.25 -9.484 1 97.69 183 LEU B CA 1
ATOM 4060 C C . LEU B 1 183 ? -0.769 -30.812 -8.992 1 97.69 183 LEU B C 1
ATOM 4062 O O . LEU B 1 183 ? -1.678 -29.984 -9.016 1 97.69 183 LEU B O 1
ATOM 4066 N N . ALA B 1 184 ? 0.456 -30.562 -8.609 1 98.25 184 ALA B N 1
ATOM 4067 C CA . ALA B 1 184 ? 0.83 -29.234 -8.117 1 98.25 184 ALA B CA 1
ATOM 4068 C C . ALA B 1 184 ? 1.245 -28.328 -9.266 1 98.25 184 ALA B C 1
ATOM 4070 O O . ALA B 1 184 ? 1.984 -28.734 -10.156 1 98.25 184 ALA B O 1
ATOM 4071 N N . LEU B 1 185 ? 0.722 -27.156 -9.258 1 98.44 185 LEU B N 1
ATOM 4072 C CA . LEU B 1 185 ? 1.097 -26.094 -10.188 1 98.44 185 LEU B CA 1
ATOM 4073 C C . LEU B 1 185 ? 1.576 -24.859 -9.445 1 98.44 185 LEU B C 1
ATOM 4075 O O . LEU B 1 185 ? 0.914 -24.391 -8.508 1 98.44 185 LEU B O 1
ATOM 4079 N N . LEU B 1 186 ? 2.756 -24.391 -9.727 1 98.44 186 LEU B N 1
ATOM 4080 C CA . LEU B 1 186 ? 3.281 -23.156 -9.141 1 98.44 186 LEU B CA 1
ATOM 4081 C C . LEU B 1 186 ? 3.262 -22.016 -10.164 1 98.44 186 LEU B C 1
ATOM 4083 O O . LEU B 1 186 ? 3.93 -22.094 -11.195 1 98.44 186 LEU B O 1
ATOM 4087 N N . TYR B 1 187 ? 2.412 -21.062 -9.922 1 98.44 187 TYR B N 1
ATOM 4088 C CA . TYR B 1 187 ? 2.227 -19.859 -10.711 1 98.44 187 TYR B CA 1
ATOM 4089 C C . TYR B 1 187 ? 2.877 -18.656 -10.023 1 98.44 187 TYR B C 1
ATOM 4091 O O . TYR B 1 187 ? 2.254 -18 -9.188 1 98.44 187 TYR B O 1
ATOM 4099 N N . LEU B 1 188 ? 4.141 -18.328 -10.383 1 97.69 188 LEU B N 1
ATOM 4100 C CA . LEU B 1 188 ? 4.973 -17.391 -9.633 1 97.69 188 LEU B CA 1
ATOM 4101 C C . LEU B 1 188 ? 4.879 -15.984 -10.219 1 97.69 188 LEU B C 1
ATOM 4103 O O . LEU B 1 188 ? 5.836 -15.5 -10.828 1 97.69 188 LEU B O 1
ATOM 4107 N N . ALA B 1 189 ? 3.797 -15.266 -9.875 1 97.31 189 ALA B N 1
ATOM 4108 C CA . ALA B 1 189 ? 3.473 -14 -10.523 1 97.31 189 ALA B CA 1
ATOM 4109 C C . ALA B 1 189 ? 3.863 -12.82 -9.641 1 97.31 189 ALA B C 1
ATOM 4111 O O . ALA B 1 189 ? 3.684 -11.664 -10.031 1 97.31 189 ALA B O 1
ATOM 4112 N N . ALA B 1 190 ? 4.422 -13.023 -8.477 1 97.12 190 ALA B N 1
ATOM 4113 C CA . ALA B 1 190 ? 4.801 -11.93 -7.594 1 97.12 190 ALA B CA 1
ATOM 4114 C C . ALA B 1 190 ? 5.977 -11.141 -8.172 1 97.12 190 ALA B C 1
ATOM 4116 O O . ALA B 1 190 ? 6.848 -11.711 -8.828 1 97.12 190 ALA B O 1
ATOM 4117 N N . ALA B 1 191 ? 5.957 -9.852 -7.934 1 95.12 191 ALA B N 1
ATOM 4118 C CA . ALA B 1 191 ? 7.117 -9.016 -8.227 1 95.12 191 ALA B CA 1
ATOM 4119 C C . ALA B 1 191 ? 8.156 -9.102 -7.113 1 95.12 191 ALA B C 1
ATOM 4121 O O . ALA B 1 191 ? 8.016 -8.445 -6.078 1 95.12 191 ALA B O 1
ATOM 4122 N N . VAL B 1 192 ? 9.18 -9.844 -7.375 1 94.25 192 VAL B N 1
ATOM 4123 C CA . VAL B 1 192 ? 10.164 -10.164 -6.348 1 94.25 192 VAL B CA 1
ATOM 4124 C C . VAL B 1 192 ? 11.406 -9.297 -6.535 1 94.25 192 VAL B C 1
ATOM 4126 O O . VAL B 1 192 ? 11.93 -9.18 -7.648 1 94.25 192 VAL B O 1
ATOM 4129 N N . SER B 1 193 ? 11.82 -8.758 -5.453 1 92.62 193 SER B N 1
ATOM 4130 C CA . SER B 1 193 ? 13.016 -7.93 -5.52 1 92.62 193 SER B CA 1
ATOM 4131 C C . SER B 1 193 ? 14.234 -8.75 -5.93 1 92.62 193 SER B C 1
ATOM 4133 O O . SER B 1 193 ? 14.414 -9.875 -5.457 1 92.62 193 SER B O 1
ATOM 4135 N N . ASP B 1 194 ? 15.031 -8.133 -6.809 1 88.88 194 ASP B N 1
ATOM 4136 C CA . ASP B 1 194 ? 16.281 -8.758 -7.215 1 88.88 194 ASP B CA 1
ATOM 4137 C C . ASP B 1 194 ? 17.406 -8.414 -6.25 1 88.88 194 ASP B C 1
ATOM 4139 O O . ASP B 1 194 ? 18.484 -9.016 -6.293 1 88.88 194 ASP B O 1
ATOM 4143 N N . PHE B 1 195 ? 17.109 -7.414 -5.34 1 88.69 195 PHE B N 1
ATOM 4144 C CA . PHE B 1 195 ? 18.141 -6.91 -4.441 1 88.69 195 PHE B CA 1
ATOM 4145 C C . PHE B 1 195 ? 17.656 -6.898 -3 1 88.69 195 PHE B C 1
ATOM 4147 O O . PHE B 1 195 ? 16.438 -6.82 -2.756 1 88.69 195 PHE B O 1
ATOM 4154 N N . TYR B 1 196 ? 18.562 -7.039 -2.135 1 86.25 196 TYR B N 1
ATOM 4155 C CA . TYR B 1 196 ? 18.203 -6.93 -0.724 1 86.25 196 TYR B CA 1
ATOM 4156 C C . TYR B 1 196 ? 19.391 -6.477 0.108 1 86.25 196 TYR B C 1
ATOM 4158 O O . TYR B 1 196 ? 20.5 -6.355 -0.406 1 86.25 196 TYR B O 1
ATOM 4166 N N . ILE B 1 197 ? 19.156 -6.047 1.286 1 84.19 197 ILE B N 1
ATOM 4167 C CA . ILE B 1 197 ? 20.203 -5.734 2.266 1 84.19 197 ILE B CA 1
ATOM 4168 C C . ILE B 1 197 ? 20.219 -6.809 3.352 1 84.19 197 ILE B C 1
ATOM 4170 O O . ILE B 1 197 ? 19.219 -7.02 4.047 1 84.19 197 ILE B O 1
ATOM 4174 N N . PRO B 1 198 ? 21.406 -7.414 3.412 1 79.38 198 PRO B N 1
ATOM 4175 C CA . PRO B 1 198 ? 21.516 -8.375 4.512 1 79.38 198 PRO B CA 1
ATOM 4176 C C . PRO B 1 198 ? 21.25 -7.746 5.875 1 79.38 198 PRO B C 1
ATOM 4178 O O . PRO B 1 198 ? 21.641 -6.602 6.117 1 79.38 198 PRO B O 1
ATOM 4181 N N . ALA B 1 199 ? 20.594 -8.492 6.758 1 77 199 ALA B N 1
ATOM 4182 C CA . ALA B 1 199 ? 20.188 -7.984 8.07 1 77 199 ALA B CA 1
ATOM 4183 C C . ALA B 1 199 ? 21.391 -7.43 8.828 1 77 199 ALA B C 1
ATOM 4185 O O . ALA B 1 199 ? 21.281 -6.414 9.523 1 77 199 ALA B O 1
ATOM 4186 N N . SER B 1 200 ? 22.484 -8.062 8.633 1 76.19 200 SER B N 1
ATOM 4187 C CA . SER B 1 200 ? 23.688 -7.676 9.344 1 76.19 200 SER B CA 1
ATOM 4188 C C . SER B 1 200 ? 24.234 -6.344 8.836 1 76.19 200 SER B C 1
ATOM 4190 O O . SER B 1 200 ? 25.016 -5.688 9.523 1 76.19 200 SER B O 1
ATOM 4192 N N . GLN B 1 201 ? 23.828 -5.902 7.684 1 76.56 201 GLN B N 1
ATOM 4193 C CA . GLN B 1 201 ? 24.328 -4.672 7.086 1 76.56 201 GLN B CA 1
ATOM 4194 C C . GLN B 1 201 ? 23.312 -3.545 7.195 1 76.56 201 GLN B C 1
ATOM 4196 O O . GLN B 1 201 ? 23.562 -2.422 6.754 1 76.56 201 GLN B O 1
ATOM 4201 N N . MET B 1 202 ? 22.219 -3.82 7.852 1 75.81 202 MET B N 1
ATOM 4202 C CA . MET B 1 202 ? 21.172 -2.816 7.98 1 75.81 202 MET B CA 1
ATOM 4203 C C . MET B 1 202 ? 21.391 -1.949 9.219 1 75.81 202 MET B C 1
ATOM 4205 O O . MET B 1 202 ? 21.672 -2.465 10.297 1 75.81 202 MET B O 1
ATOM 4209 N N . PRO B 1 203 ? 21.359 -0.59 8.977 1 74.12 203 PRO B N 1
ATOM 4210 C CA . PRO B 1 203 ? 21.359 0.233 10.195 1 74.12 203 PRO B CA 1
ATOM 4211 C C . PRO B 1 203 ? 20.188 -0.08 11.117 1 74.12 203 PRO B C 1
ATOM 4213 O O . PRO B 1 203 ? 19.094 -0.439 10.648 1 74.12 203 PRO B O 1
ATOM 4216 N N . CYS B 1 204 ? 20.438 0.026 12.422 1 69.94 204 CYS B N 1
ATOM 4217 C CA . CYS B 1 204 ? 19.422 -0.316 13.406 1 69.94 204 CYS B CA 1
ATOM 4218 C C . CYS B 1 204 ? 18.312 0.729 13.43 1 69.94 204 CYS B C 1
ATOM 4220 O O . CYS B 1 204 ? 17.125 0.387 13.516 1 69.94 204 CYS B O 1
ATOM 4222 N N . HIS B 1 205 ? 18.844 1.964 13.391 1 74.56 205 HIS B N 1
ATOM 4223 C CA . HIS B 1 205 ? 17.875 3.053 13.531 1 74.56 205 HIS B CA 1
ATOM 4224 C C . HIS B 1 205 ? 17.719 3.824 12.219 1 74.56 205 HIS B C 1
ATOM 4226 O O . HIS B 1 205 ? 18.453 3.576 11.258 1 74.56 205 HIS B O 1
ATOM 4232 N N . LYS B 1 206 ? 16.734 4.75 12.266 1 73.88 206 LYS B N 1
ATOM 4233 C CA . LYS B 1 206 ? 16.391 5.539 11.086 1 73.88 206 LYS B CA 1
ATOM 4234 C C . LYS B 1 206 ? 17.594 6.281 10.539 1 73.88 206 LYS B C 1
ATOM 4236 O O . LYS B 1 206 ? 18.391 6.848 11.305 1 73.88 206 LYS B O 1
ATOM 4241 N N . ILE B 1 207 ? 17.812 6.172 9.188 1 73.88 207 ILE B N 1
ATOM 4242 C CA . ILE B 1 207 ? 18.891 6.902 8.516 1 73.88 207 ILE B CA 1
ATOM 4243 C C . ILE B 1 207 ? 18.641 8.406 8.625 1 73.88 207 ILE B C 1
ATOM 4245 O O . ILE B 1 207 ? 17.547 8.883 8.328 1 73.88 207 ILE B O 1
ATOM 4249 N N . GLN B 1 208 ? 19.625 9.07 9.117 1 72.75 208 GLN B N 1
ATOM 4250 C CA . GLN B 1 208 ? 19.5 10.508 9.344 1 72.75 208 GLN B CA 1
ATOM 4251 C C . GLN B 1 208 ? 19.875 11.305 8.094 1 72.75 208 GLN B C 1
ATOM 4253 O O . GLN B 1 208 ? 20.828 10.945 7.395 1 72.75 208 GLN B O 1
ATOM 4258 N N . SER B 1 209 ? 19.172 12.297 7.746 1 72.62 209 SER B N 1
ATOM 4259 C CA . SER B 1 209 ? 19.438 13.148 6.586 1 72.62 209 SER B CA 1
ATOM 4260 C C . SER B 1 209 ? 20.562 14.133 6.867 1 72.62 209 SER B C 1
ATOM 4262 O O . SER B 1 209 ? 21.141 14.711 5.941 1 72.62 209 SER B O 1
ATOM 4264 N N . SER B 1 210 ? 20.812 14.344 8.039 1 68.25 210 SER B N 1
ATOM 4265 C CA . SER B 1 210 ? 21.844 15.312 8.398 1 68.25 210 SER B CA 1
ATOM 4266 C C . SER B 1 210 ? 23.203 14.906 7.84 1 68.25 210 SER B C 1
ATOM 4268 O O . SER B 1 210 ? 24.078 15.75 7.676 1 68.25 210 SER B O 1
ATOM 4270 N N . GLY B 1 211 ? 23.328 13.656 7.473 1 66.5 211 GLY B N 1
ATOM 4271 C CA . GLY B 1 211 ? 24.609 13.156 6.992 1 66.5 211 GLY B CA 1
ATOM 4272 C C . GLY B 1 211 ? 24.828 13.383 5.508 1 66.5 211 GLY B C 1
ATOM 4273 O O . GLY B 1 211 ? 25.891 13.07 4.973 1 66.5 211 GLY B O 1
ATOM 4274 N N . GLY B 1 212 ? 23.906 14.055 4.832 1 72.69 212 GLY B N 1
ATOM 4275 C CA . GLY B 1 212 ? 24.062 14.297 3.408 1 72.69 212 GLY B CA 1
ATOM 4276 C C . GLY B 1 212 ? 23.328 13.289 2.547 1 72.69 212 GLY B C 1
ATOM 4277 O O . GLY B 1 212 ? 22.344 12.672 2.992 1 72.69 212 GLY B O 1
ATOM 4278 N N . PRO B 1 213 ? 23.812 13.234 1.279 1 76.62 213 PRO B N 1
ATOM 4279 C CA . PRO B 1 213 ? 23.172 12.312 0.344 1 76.62 213 PRO B CA 1
ATOM 4280 C C . PRO B 1 213 ? 23.25 10.859 0.796 1 76.62 213 PRO B C 1
ATOM 4282 O O . PRO B 1 213 ? 24.188 10.477 1.508 1 76.62 213 PRO B O 1
ATOM 4285 N N . LEU B 1 214 ? 22.25 10.117 0.583 1 79.88 214 LEU B N 1
ATOM 4286 C CA . LEU B 1 214 ? 22.156 8.727 1.001 1 79.88 214 LEU B CA 1
ATOM 4287 C C . LEU B 1 214 ? 22.719 7.797 -0.072 1 79.88 214 LEU B C 1
ATOM 4289 O O . LEU B 1 214 ? 22.359 7.902 -1.243 1 79.88 214 LEU B O 1
ATOM 4293 N N . SER B 1 215 ? 23.703 7.055 0.384 1 80.44 215 SER B N 1
ATOM 4294 C CA . SER B 1 215 ? 24.266 6.02 -0.483 1 80.44 215 SER B CA 1
ATOM 4295 C C . SER B 1 215 ? 23.875 4.625 -0.001 1 80.44 215 SER B C 1
ATOM 4297 O O . SER B 1 215 ? 24.141 4.258 1.143 1 80.44 215 SER B O 1
ATOM 4299 N N . LEU B 1 216 ? 23.156 3.922 -0.869 1 83 216 LEU B N 1
ATOM 4300 C CA . LEU B 1 216 ? 22.703 2.58 -0.521 1 83 216 LEU B CA 1
ATOM 4301 C C . LEU B 1 216 ? 23.375 1.532 -1.397 1 83 216 LEU B C 1
ATOM 4303 O O . LEU B 1 216 ? 23.578 1.753 -2.594 1 83 216 LEU B O 1
ATOM 4307 N N . SER B 1 217 ? 23.812 0.492 -0.724 1 82.44 217 SER B N 1
ATOM 4308 C CA . SER B 1 217 ? 24.359 -0.67 -1.422 1 82.44 217 SER B CA 1
ATOM 4309 C C . SER B 1 217 ? 23.516 -1.917 -1.146 1 82.44 217 SER B C 1
ATOM 4311 O O . SER B 1 217 ? 23.391 -2.338 0.006 1 82.44 217 SER B O 1
ATOM 4313 N N . LEU B 1 218 ? 22.938 -2.443 -2.199 1 85.75 218 LEU B N 1
ATOM 4314 C CA . LEU B 1 218 ? 22.094 -3.625 -2.072 1 85.75 218 LEU B CA 1
ATOM 4315 C C . LEU B 1 218 ? 22.75 -4.836 -2.721 1 85.75 218 LEU B C 1
ATOM 4317 O O . LEU B 1 218 ? 23.453 -4.707 -3.732 1 85.75 218 LEU B O 1
ATOM 4321 N N . GLN B 1 219 ? 22.547 -5.988 -2.156 1 85.5 219 GLN B N 1
ATOM 4322 C CA . GLN B 1 219 ? 23.078 -7.246 -2.676 1 85.5 219 GLN B CA 1
ATOM 4323 C C . GLN B 1 219 ? 22.047 -7.957 -3.557 1 85.5 219 GLN B C 1
ATOM 4325 O O . GLN B 1 219 ? 20.844 -7.703 -3.447 1 85.5 219 GLN B O 1
ATOM 4330 N N . LEU B 1 220 ? 22.562 -8.82 -4.391 1 87.81 220 LEU B N 1
ATOM 4331 C CA . LEU B 1 220 ? 21.672 -9.617 -5.242 1 87.81 220 LEU B CA 1
ATOM 4332 C C . LEU B 1 220 ? 20.984 -10.711 -4.434 1 87.81 220 LEU B C 1
ATOM 4334 O O . LEU B 1 220 ? 21.609 -11.336 -3.57 1 87.81 220 LEU B O 1
ATOM 4338 N N . VAL B 1 221 ? 19.75 -10.844 -4.648 1 88.19 221 VAL B N 1
ATOM 4339 C CA . VAL B 1 221 ? 19.031 -11.977 -4.066 1 88.19 221 VAL B CA 1
ATOM 4340 C C . VAL B 1 221 ? 19.469 -13.273 -4.742 1 88.19 221 VAL B C 1
ATOM 4342 O O . VAL B 1 221 ? 19.594 -13.328 -5.969 1 88.19 221 VAL B O 1
ATOM 4345 N N . PRO B 1 222 ? 19.688 -14.266 -3.902 1 85.5 222 PRO B N 1
ATOM 4346 C CA . PRO B 1 222 ? 20.031 -15.547 -4.52 1 85.5 222 PRO B CA 1
ATOM 4347 C C . PRO B 1 222 ? 18.953 -16.078 -5.453 1 85.5 222 PRO B C 1
ATOM 4349 O O . PRO B 1 222 ? 17.766 -15.766 -5.266 1 85.5 222 PRO B O 1
ATOM 4352 N N . LYS B 1 223 ? 19.422 -16.766 -6.402 1 82.69 223 LYS B N 1
ATOM 4353 C CA . LYS B 1 223 ? 18.469 -17.344 -7.348 1 82.69 223 LYS B CA 1
ATOM 4354 C C . LYS B 1 223 ? 17.688 -18.484 -6.711 1 82.69 223 LYS B C 1
ATOM 4356 O O . LYS B 1 223 ? 18.188 -19.609 -6.602 1 82.69 223 LYS B O 1
ATOM 4361 N N . MET B 1 224 ? 16.516 -18.234 -6.457 1 88.88 224 MET B N 1
ATOM 4362 C CA . MET B 1 224 ? 15.695 -19.188 -5.703 1 88.88 224 MET B CA 1
ATOM 4363 C C . MET B 1 224 ? 14.992 -20.156 -6.641 1 88.88 224 MET B C 1
ATOM 4365 O O . MET B 1 224 ? 14.523 -21.219 -6.203 1 88.88 224 MET B O 1
ATOM 4369 N N . LEU B 1 225 ? 14.906 -19.797 -7.902 1 88 225 LEU B N 1
ATOM 4370 C CA . LEU B 1 225 ? 14.18 -20.641 -8.844 1 88 225 LEU B CA 1
ATOM 4371 C C . LEU B 1 225 ? 14.859 -21.984 -9.008 1 88 225 LEU B C 1
ATOM 4373 O O . LEU B 1 225 ? 14.195 -23.016 -9.18 1 88 225 LEU B O 1
ATOM 4377 N N . ALA B 1 226 ? 16.125 -22.016 -8.883 1 86.19 226 ALA B N 1
ATOM 4378 C CA . ALA B 1 226 ? 16.875 -23.25 -9.07 1 86.19 226 ALA B CA 1
ATOM 4379 C C . ALA B 1 226 ? 16.516 -24.281 -8 1 86.19 226 ALA B C 1
ATOM 4381 O O . ALA B 1 226 ? 16.062 -25.375 -8.32 1 86.19 226 ALA B O 1
ATOM 4382 N N . PRO B 1 227 ? 16.703 -23.859 -6.746 1 90.12 227 PRO B N 1
ATOM 4383 C CA . PRO B 1 227 ? 16.297 -24.844 -5.73 1 90.12 227 PRO B CA 1
ATOM 4384 C C . PRO B 1 227 ? 14.797 -25.125 -5.742 1 90.12 227 PRO B C 1
ATOM 4386 O O . PRO B 1 227 ? 14.367 -26.234 -5.406 1 90.12 227 PRO B O 1
ATOM 4389 N N . LEU B 1 228 ? 13.969 -24.219 -6.16 1 93 228 LEU B N 1
ATOM 4390 C CA . LEU B 1 228 ? 12.523 -24.438 -6.23 1 93 228 LEU B CA 1
ATOM 4391 C C . LEU B 1 228 ? 12.18 -25.562 -7.195 1 93 228 LEU B C 1
ATOM 4393 O O . LEU B 1 228 ? 11.414 -26.469 -6.855 1 93 228 LEU B O 1
ATOM 4397 N N . VAL B 1 229 ? 12.789 -25.562 -8.32 1 89.75 229 VAL B N 1
ATOM 4398 C CA . VAL B 1 229 ? 12.477 -26.5 -9.391 1 89.75 229 VAL B CA 1
ATOM 4399 C C . VAL B 1 229 ? 13.102 -27.859 -9.094 1 89.75 229 VAL B C 1
ATOM 4401 O O . VAL B 1 229 ? 12.516 -28.906 -9.406 1 89.75 229 VAL B O 1
ATOM 4404 N N . THR B 1 230 ? 14.25 -27.828 -8.359 1 89.38 230 THR B N 1
ATOM 4405 C CA . THR B 1 230 ? 15.016 -29.078 -8.258 1 89.38 230 THR B CA 1
ATOM 4406 C C . THR B 1 230 ? 14.797 -29.734 -6.898 1 89.38 230 THR B C 1
ATOM 4408 O O . THR B 1 230 ? 14.836 -30.953 -6.789 1 89.38 230 THR B O 1
ATOM 4411 N N . LEU B 1 231 ? 14.609 -28.922 -5.883 1 91.19 231 LEU B N 1
ATOM 4412 C CA . LEU B 1 231 ? 14.602 -29.469 -4.527 1 91.19 231 LEU B CA 1
ATOM 4413 C C . LEU B 1 231 ? 13.242 -29.281 -3.869 1 91.19 231 LEU B C 1
ATOM 4415 O O . LEU B 1 231 ? 12.695 -30.219 -3.279 1 91.19 231 LEU B O 1
ATOM 4419 N N . TRP B 1 232 ? 12.695 -28.125 -3.986 1 93.81 232 TRP B N 1
ATOM 4420 C CA . TRP B 1 232 ? 11.508 -27.797 -3.203 1 93.81 232 TRP B CA 1
ATOM 4421 C C . TRP B 1 232 ? 10.258 -28.406 -3.824 1 93.81 232 TRP B C 1
ATOM 4423 O O . TRP B 1 232 ? 9.375 -28.906 -3.113 1 93.81 232 TRP B O 1
ATOM 4433 N N . ALA B 1 233 ? 10.109 -28.344 -5.137 1 93.75 233 ALA B N 1
ATOM 4434 C CA . ALA B 1 233 ? 8.938 -28.875 -5.836 1 93.75 233 ALA B CA 1
ATOM 4435 C C . ALA B 1 233 ? 9.32 -29.453 -7.191 1 93.75 233 ALA B C 1
ATOM 4437 O O . ALA B 1 233 ? 8.805 -29.031 -8.227 1 93.75 233 ALA B O 1
ATOM 4438 N N . PRO B 1 234 ? 10.086 -30.5 -7.203 1 92 234 PRO B N 1
ATOM 4439 C CA . PRO B 1 234 ? 10.641 -31.016 -8.453 1 92 234 PRO B CA 1
ATOM 4440 C C . PRO B 1 234 ? 9.57 -31.609 -9.367 1 92 234 PRO B C 1
ATOM 4442 O O . PRO B 1 234 ? 9.766 -31.688 -10.586 1 92 234 PRO B O 1
ATOM 4445 N N . ASN B 1 235 ? 8.438 -32 -8.852 1 93.62 235 ASN B N 1
ATOM 4446 C CA . ASN B 1 235 ? 7.434 -32.656 -9.672 1 93.62 235 ASN B CA 1
ATOM 4447 C C . ASN B 1 235 ? 6.27 -31.734 -9.992 1 93.62 235 ASN B C 1
ATOM 4449 O O . ASN B 1 235 ? 5.285 -32.156 -10.602 1 93.62 235 ASN B O 1
ATOM 4453 N N . ALA B 1 236 ? 6.363 -30.5 -9.555 1 95.56 236 ALA B N 1
ATOM 4454 C CA . ALA B 1 236 ? 5.289 -29.531 -9.82 1 95.56 236 ALA B CA 1
ATOM 4455 C C . ALA B 1 236 ? 5.43 -28.922 -11.203 1 95.56 236 ALA B C 1
ATOM 4457 O O . ALA B 1 236 ? 6.523 -28.906 -11.781 1 95.56 236 ALA B O 1
ATOM 4458 N N . PHE B 1 237 ? 4.301 -28.562 -11.812 1 95.62 237 PHE B N 1
ATOM 4459 C CA . PHE B 1 237 ? 4.297 -27.75 -13.023 1 95.62 237 PHE B CA 1
ATOM 4460 C C . PHE B 1 237 ? 4.559 -26.281 -12.688 1 95.62 237 PHE B C 1
ATOM 4462 O O . PHE B 1 237 ? 3.742 -25.641 -12.023 1 95.62 237 PHE B O 1
ATOM 4469 N N . ILE B 1 238 ? 5.668 -25.734 -13.164 1 95.62 238 ILE B N 1
ATOM 4470 C CA . ILE B 1 238 ? 6.133 -24.438 -12.648 1 95.62 238 ILE B CA 1
ATOM 4471 C C . ILE B 1 238 ? 6.105 -23.406 -13.766 1 95.62 238 ILE B C 1
ATOM 4473 O O . ILE B 1 238 ? 6.656 -23.625 -14.852 1 95.62 238 ILE B O 1
ATOM 4477 N N . ILE B 1 239 ? 5.418 -22.312 -13.469 1 95.94 239 ILE B N 1
ATOM 4478 C CA . ILE B 1 239 ? 5.305 -21.156 -14.367 1 95.94 239 ILE B CA 1
ATOM 4479 C C . ILE B 1 239 ? 5.93 -19.938 -13.719 1 95.94 239 ILE B C 1
ATOM 4481 O O . ILE B 1 239 ? 5.598 -19.578 -12.586 1 95.94 239 ILE B O 1
ATOM 4485 N N . SER B 1 240 ? 6.805 -19.281 -14.359 1 94.25 240 SER B N 1
ATOM 4486 C CA . SER B 1 240 ? 7.395 -18.031 -13.891 1 94.25 240 SER B CA 1
ATOM 4487 C C . SER B 1 240 ? 7.07 -16.875 -14.836 1 94.25 240 SER B C 1
ATOM 4489 O O . SER B 1 240 ? 6.508 -17.094 -15.914 1 94.25 240 SER B O 1
ATOM 4491 N N . PHE B 1 241 ? 7.316 -15.672 -14.367 1 93.19 241 PHE B N 1
ATOM 4492 C CA . PHE B 1 241 ? 7.031 -14.469 -15.141 1 93.19 241 PHE B CA 1
ATOM 4493 C C . PHE B 1 241 ? 8.289 -13.625 -15.305 1 93.19 241 PHE B C 1
ATOM 4495 O O . PHE B 1 241 ? 9.18 -13.656 -14.453 1 93.19 241 PHE B O 1
ATOM 4502 N N . LYS B 1 242 ? 8.336 -12.945 -16.422 1 88.62 242 LYS B N 1
ATOM 4503 C CA . LYS B 1 242 ? 9.383 -11.961 -16.672 1 88.62 242 LYS B CA 1
ATOM 4504 C C . LYS B 1 242 ? 8.789 -10.641 -17.172 1 88.62 242 LYS B C 1
ATOM 4506 O O . LYS B 1 242 ? 8.047 -10.617 -18.156 1 88.62 242 LYS B O 1
ATOM 4511 N N . LEU B 1 243 ? 9.023 -9.648 -16.406 1 87.69 243 LEU B N 1
ATOM 4512 C CA . LEU B 1 243 ? 8.594 -8.312 -16.797 1 87.69 243 LEU B CA 1
ATOM 4513 C C . LEU B 1 243 ? 9.734 -7.547 -17.469 1 87.69 243 LEU B C 1
ATOM 4515 O O . LEU B 1 243 ? 10.844 -7.504 -16.922 1 87.69 243 LEU B O 1
ATOM 4519 N N . GLU B 1 244 ? 9.461 -7.051 -18.609 1 82.38 244 GLU B N 1
ATOM 4520 C CA . GLU B 1 244 ? 10.43 -6.211 -19.312 1 82.38 244 GLU B CA 1
ATOM 4521 C C . GLU B 1 244 ? 9.789 -4.895 -19.75 1 82.38 244 GLU B C 1
ATOM 4523 O O . GLU B 1 244 ? 8.578 -4.82 -19.953 1 82.38 244 GLU B O 1
ATOM 4528 N N . THR B 1 245 ? 10.547 -3.855 -19.719 1 80.12 245 THR B N 1
ATOM 4529 C CA . THR B 1 245 ? 10.078 -2.57 -20.219 1 80.12 245 THR B CA 1
ATOM 4530 C C . THR B 1 245 ? 10.523 -2.357 -21.656 1 80.12 245 THR B C 1
ATOM 4532 O O . THR B 1 245 ? 10 -1.488 -22.359 1 80.12 245 THR B O 1
ATOM 4535 N N . ASN B 1 246 ? 11.547 -3.113 -22.016 1 77.31 246 ASN B N 1
ATOM 4536 C CA . ASN B 1 246 ? 12.039 -3.125 -23.391 1 77.31 246 ASN B CA 1
ATOM 4537 C C . ASN B 1 246 ? 11.586 -4.375 -24.125 1 77.31 246 ASN B C 1
ATOM 4539 O O . ASN B 1 246 ? 12.039 -5.48 -23.828 1 77.31 246 ASN B O 1
ATOM 4543 N N . GLU B 1 247 ? 10.781 -4.219 -25.141 1 77.62 247 GLU B N 1
ATOM 4544 C CA . GLU B 1 247 ? 10.148 -5.316 -25.875 1 77.62 247 GLU B CA 1
ATOM 4545 C C . GLU B 1 247 ? 11.195 -6.219 -26.516 1 77.62 247 GLU B C 1
ATOM 4547 O O . GLU B 1 247 ? 11.008 -7.434 -26.594 1 77.62 247 GLU B O 1
ATOM 4552 N N . THR B 1 248 ? 12.219 -5.672 -26.906 1 78.25 248 THR B N 1
ATOM 4553 C CA . THR B 1 248 ? 13.219 -6.426 -27.656 1 78.25 248 THR B CA 1
ATOM 4554 C C . THR B 1 248 ? 13.906 -7.445 -26.75 1 78.25 248 THR B C 1
ATOM 4556 O O . THR B 1 248 ? 14.492 -8.414 -27.234 1 78.25 248 THR B O 1
ATOM 4559 N N . LEU B 1 249 ? 13.781 -7.207 -25.453 1 77.31 249 LEU B N 1
ATOM 4560 C CA . LEU B 1 249 ? 14.492 -8.07 -24.516 1 77.31 249 LEU B CA 1
ATOM 4561 C C . LEU B 1 249 ? 13.578 -9.172 -24 1 77.31 249 LEU B C 1
ATOM 4563 O O . LEU B 1 249 ? 14.047 -10.148 -23.406 1 77.31 249 LEU B O 1
ATOM 4567 N N . LEU B 1 250 ? 12.336 -9.078 -24.281 1 77.56 250 LEU B N 1
ATOM 4568 C CA . LEU B 1 250 ? 11.344 -9.922 -23.625 1 77.56 250 LEU B CA 1
ATOM 4569 C C . LEU B 1 250 ? 11.578 -11.391 -23.953 1 77.56 250 LEU B C 1
ATOM 4571 O O . LEU B 1 250 ? 11.719 -12.219 -23.047 1 77.56 250 LEU B O 1
ATOM 4575 N N . GLU B 1 251 ? 11.672 -11.695 -25.188 1 77.88 251 GLU B N 1
ATOM 4576 C CA . GLU B 1 251 ? 11.797 -13.094 -25.609 1 77.88 251 GLU B CA 1
ATOM 4577 C C . GLU B 1 251 ? 13.148 -13.672 -25.188 1 77.88 251 GLU B C 1
ATOM 4579 O O . GLU B 1 251 ? 13.211 -14.773 -24.641 1 77.88 251 GLU B O 1
ATOM 4584 N N . THR B 1 252 ? 14.141 -12.898 -25.391 1 78.62 252 THR B N 1
ATOM 4585 C CA . THR B 1 252 ? 15.484 -13.367 -25.094 1 78.62 252 THR B CA 1
ATOM 4586 C C . THR B 1 252 ? 15.641 -13.633 -23.594 1 78.62 252 THR B C 1
ATOM 4588 O O . THR B 1 252 ? 16.156 -14.688 -23.188 1 78.62 252 THR B O 1
ATOM 4591 N N . LYS B 1 253 ? 15.141 -12.797 -22.812 1 78.5 253 LYS B N 1
ATOM 4592 C CA . LYS B 1 253 ? 15.266 -12.945 -21.359 1 78.5 253 LYS B CA 1
ATOM 4593 C C . LYS B 1 253 ? 14.414 -14.102 -20.859 1 78.5 253 LYS B C 1
ATOM 4595 O O . LYS B 1 253 ? 14.812 -14.812 -19.922 1 78.5 253 LYS B O 1
ATOM 4600 N N . SER B 1 254 ? 13.359 -14.266 -21.484 1 80.25 254 SER B N 1
ATOM 4601 C CA . SER B 1 254 ? 12.484 -15.367 -21.109 1 80.25 254 SER B CA 1
ATOM 4602 C C . SER B 1 254 ? 13.117 -16.719 -21.438 1 80.25 254 SER B C 1
ATOM 4604 O O . SER B 1 254 ? 13.078 -17.641 -20.625 1 80.25 254 SER B O 1
ATOM 4606 N N . LYS B 1 255 ? 13.695 -16.781 -22.547 1 77.94 255 LYS B N 1
ATOM 4607 C CA . LYS B 1 255 ? 14.359 -18.016 -22.969 1 77.94 255 LYS B CA 1
ATOM 4608 C C . LYS B 1 255 ? 15.562 -18.312 -22.094 1 77.94 255 LYS B C 1
ATOM 4610 O O . LYS B 1 255 ? 15.797 -19.469 -21.719 1 77.94 255 LYS B O 1
ATOM 4615 N N . GLU B 1 256 ? 16.219 -17.25 -21.734 1 76.81 256 GLU B N 1
ATOM 4616 C CA . GLU B 1 256 ? 17.391 -17.406 -20.875 1 76.81 256 GLU B CA 1
ATOM 4617 C C . GLU B 1 256 ? 16.984 -17.969 -19.5 1 76.81 256 GLU B C 1
ATOM 4619 O O . GLU B 1 256 ? 17.703 -18.797 -18.938 1 76.81 256 GLU B O 1
ATOM 4624 N N . SER B 1 257 ? 15.945 -17.516 -19.078 1 75.81 257 SER B N 1
ATOM 4625 C CA . SER B 1 257 ? 15.461 -17.984 -17.781 1 75.81 257 SER B CA 1
ATOM 4626 C C . SER B 1 257 ? 15.117 -19.469 -17.828 1 75.81 257 SER B C 1
ATOM 4628 O O . SER B 1 257 ? 15.438 -20.219 -16.891 1 75.81 257 SER B O 1
ATOM 4630 N N . LEU B 1 258 ? 14.484 -19.891 -18.875 1 75.31 258 LEU B N 1
ATOM 4631 C CA . LEU B 1 258 ? 14.094 -21.297 -19.031 1 75.31 258 LEU B CA 1
ATOM 4632 C C . LEU B 1 258 ? 15.312 -22.188 -19.156 1 75.31 258 LEU B C 1
ATOM 4634 O O . LEU B 1 258 ? 15.344 -23.297 -18.594 1 75.31 258 LEU B O 1
ATOM 4638 N N . LEU B 1 259 ? 16.188 -21.656 -19.859 1 71.25 259 LEU B N 1
ATOM 4639 C CA . LEU B 1 259 ? 17.422 -22.438 -20.047 1 71.25 259 LEU B CA 1
ATOM 4640 C C . LEU B 1 259 ? 18.188 -22.562 -18.75 1 71.25 259 LEU B C 1
ATOM 4642 O O . LEU B 1 259 ? 18.781 -23.609 -18.469 1 71.25 259 LEU B O 1
ATOM 4646 N N . LYS B 1 260 ? 18.031 -21.547 -18.016 1 72.19 260 LYS B N 1
ATOM 4647 C CA . LYS B 1 260 ? 18.812 -21.5 -16.781 1 72.19 260 LYS B CA 1
ATOM 4648 C C . LYS B 1 260 ? 18.156 -22.312 -15.68 1 72.19 260 LYS B C 1
ATOM 4650 O O . LYS B 1 260 ? 18.844 -23.016 -14.938 1 72.19 260 LYS B O 1
ATOM 4655 N N . TYR B 1 261 ? 16.859 -22.312 -15.664 1 73.75 261 TYR B N 1
ATOM 4656 C CA . TYR B 1 261 ? 16.219 -22.844 -14.461 1 73.75 261 TYR B CA 1
ATOM 4657 C C . TYR B 1 261 ? 15.359 -24.062 -14.789 1 73.75 261 TYR B C 1
ATOM 4659 O O . TYR B 1 261 ? 14.875 -24.75 -13.891 1 73.75 261 TYR B O 1
ATOM 4667 N N . HIS B 1 262 ? 15.188 -24.391 -15.938 1 68.44 262 HIS B N 1
ATOM 4668 C CA . HIS B 1 262 ? 14.555 -25.594 -16.438 1 68.44 262 HIS B CA 1
ATOM 4669 C C . HIS B 1 262 ? 13.148 -25.766 -15.875 1 68.44 262 HIS B C 1
ATOM 4671 O O . HIS B 1 262 ? 12.789 -26.828 -15.391 1 68.44 262 HIS B O 1
ATOM 4677 N N . HIS B 1 263 ? 12.492 -24.672 -15.852 1 73.75 263 HIS B N 1
ATOM 4678 C CA . HIS B 1 263 ? 11.086 -24.828 -15.508 1 73.75 263 HIS B CA 1
ATOM 4679 C C . HIS B 1 263 ? 10.211 -24.828 -16.766 1 73.75 263 HIS B C 1
ATOM 4681 O O . HIS B 1 263 ? 10.727 -24.938 -17.875 1 73.75 263 HIS B O 1
ATOM 4687 N N . HIS B 1 264 ? 8.984 -24.875 -16.578 1 83.62 264 HIS B N 1
ATOM 4688 C CA . HIS B 1 264 ? 8.117 -25.375 -17.641 1 83.62 264 HIS B CA 1
ATOM 4689 C C . HIS B 1 264 ? 7.68 -24.234 -18.562 1 83.62 264 HIS B C 1
ATOM 4691 O O . HIS B 1 264 ? 7.73 -24.375 -19.781 1 83.62 264 HIS B O 1
ATOM 4697 N N . VAL B 1 265 ? 7.262 -23.188 -17.984 1 91.5 265 VAL B N 1
ATOM 4698 C CA . VAL B 1 265 ? 6.77 -22.094 -18.812 1 91.5 265 VAL B CA 1
ATOM 4699 C C . VAL B 1 265 ? 7.234 -20.75 -18.219 1 91.5 265 VAL B C 1
ATOM 4701 O O . VAL B 1 265 ? 7.23 -20.578 -17 1 91.5 265 VAL B O 1
ATOM 4704 N N . VAL B 1 266 ? 7.676 -19.828 -19.078 1 92.31 266 VAL B N 1
ATOM 4705 C CA . VAL B 1 266 ? 7.93 -18.438 -18.719 1 92.31 266 VAL B CA 1
ATOM 4706 C C . VAL B 1 266 ? 6.961 -17.531 -19.469 1 92.31 266 VAL B C 1
ATOM 4708 O O . VAL B 1 266 ? 6.836 -17.609 -20.688 1 92.31 266 VAL B O 1
ATOM 4711 N N . ILE B 1 267 ? 6.254 -16.781 -18.719 1 93.94 267 ILE B N 1
ATOM 4712 C CA . ILE B 1 267 ? 5.363 -15.797 -19.328 1 93.94 267 ILE B CA 1
ATOM 4713 C C . ILE B 1 267 ? 6.02 -14.422 -19.297 1 93.94 267 ILE B C 1
ATOM 4715 O O . ILE B 1 267 ? 6.266 -13.867 -18.219 1 93.94 267 ILE B O 1
ATOM 4719 N N . GLY B 1 268 ? 6.34 -13.898 -20.5 1 91.38 268 GLY B N 1
ATOM 4720 C CA . GLY B 1 268 ? 6.891 -12.562 -20.625 1 91.38 268 GLY B CA 1
ATOM 4721 C C . GLY B 1 268 ? 5.828 -11.5 -20.875 1 91.38 268 GLY B C 1
ATOM 4722 O O . GLY B 1 268 ? 4.957 -11.672 -21.719 1 91.38 268 GLY B O 1
ATOM 4723 N N . ASN B 1 269 ? 5.887 -10.453 -20.016 1 90.12 269 ASN B N 1
ATOM 4724 C CA . ASN B 1 269 ? 4.949 -9.359 -20.25 1 90.12 269 ASN B CA 1
ATOM 4725 C C . ASN B 1 269 ? 5.648 -8.008 -20.188 1 90.12 269 ASN B C 1
ATOM 4727 O O . ASN B 1 269 ? 6.727 -7.883 -19.594 1 90.12 269 ASN B O 1
ATOM 4731 N N . LEU B 1 270 ? 5.008 -7.117 -20.859 1 87.19 270 LEU B N 1
ATOM 4732 C CA . LEU B 1 270 ? 5.492 -5.742 -20.875 1 87.19 270 LEU B CA 1
ATOM 4733 C C . LEU B 1 270 ? 4.695 -4.871 -19.906 1 87.19 270 LEU B C 1
ATOM 4735 O O . LEU B 1 270 ? 3.506 -5.109 -19.688 1 87.19 270 LEU B O 1
ATOM 4739 N N . LEU B 1 271 ? 5.391 -3.859 -19.484 1 83.81 271 LEU B N 1
ATOM 4740 C CA . LEU B 1 271 ? 4.805 -3.01 -18.453 1 83.81 271 LEU B CA 1
ATOM 4741 C C . LEU B 1 271 ? 3.506 -2.379 -18.938 1 83.81 271 LEU B C 1
ATOM 4743 O O . LEU B 1 271 ? 2.496 -2.408 -18.234 1 83.81 271 LEU B O 1
ATOM 4747 N N . HIS B 1 272 ? 3.469 -1.953 -20.125 1 84.81 272 HIS B N 1
ATOM 4748 C CA . HIS B 1 272 ? 2.365 -1.11 -20.562 1 84.81 272 HIS B CA 1
ATOM 4749 C C . HIS B 1 272 ? 1.32 -1.923 -21.328 1 84.81 272 HIS B C 1
ATOM 4751 O O . HIS B 1 272 ? 0.176 -1.489 -21.469 1 84.81 272 HIS B O 1
ATOM 4757 N N . SER B 1 273 ? 1.658 -3.145 -21.781 1 88.31 273 SER B N 1
ATOM 4758 C CA . SER B 1 273 ? 0.717 -3.922 -22.578 1 88.31 273 SER B CA 1
ATOM 4759 C C . SER B 1 273 ? 0.389 -5.25 -21.906 1 88.31 273 SER B C 1
ATOM 4761 O O . SER B 1 273 ? -0.159 -6.156 -22.531 1 88.31 273 SER B O 1
ATOM 4763 N N . ARG B 1 274 ? 0.637 -5.328 -20.688 1 87.69 274 ARG B N 1
ATOM 4764 C CA . ARG B 1 274 ? 0.542 -6.594 -19.984 1 87.69 274 ARG B CA 1
ATOM 4765 C C . ARG B 1 274 ? -0.907 -7.059 -19.875 1 87.69 274 ARG B C 1
ATOM 4767 O O . ARG B 1 274 ? -1.171 -8.242 -19.641 1 87.69 274 ARG B O 1
ATOM 4774 N N . LYS B 1 275 ? -1.857 -6.223 -20.109 1 91.75 275 LYS B N 1
ATOM 4775 C CA . LYS B 1 275 ? -3.262 -6.594 -19.969 1 91.75 275 LYS B CA 1
ATOM 4776 C C . LYS B 1 275 ? -3.811 -7.164 -21.281 1 91.75 275 LYS B C 1
ATOM 4778 O O . LYS B 1 275 ? -4.879 -7.773 -21.297 1 91.75 275 LYS B O 1
ATOM 4783 N N . VAL B 1 276 ? -2.986 -6.977 -22.344 1 93.75 276 VAL B N 1
ATOM 4784 C CA . VAL B 1 276 ? -3.574 -7.387 -23.609 1 93.75 276 VAL B CA 1
ATOM 4785 C C . VAL B 1 276 ? -2.609 -8.305 -24.359 1 93.75 276 VAL B C 1
ATOM 4787 O O . VAL B 1 276 ? -2.979 -8.93 -25.359 1 93.75 276 VAL B O 1
ATOM 4790 N N . TYR B 1 277 ? -1.434 -8.383 -23.828 1 93.69 277 TYR B N 1
ATOM 4791 C CA . TYR B 1 277 ? -0.447 -9.18 -24.547 1 93.69 277 TYR B CA 1
ATOM 4792 C C . TYR B 1 277 ? 0.531 -9.844 -23.578 1 93.69 277 TYR B C 1
ATOM 4794 O O . TYR B 1 277 ? 1.017 -9.203 -22.656 1 93.69 277 TYR B O 1
ATOM 4802 N N . VAL B 1 278 ? 0.802 -11.172 -23.844 1 94.5 278 VAL B N 1
ATOM 4803 C CA . VAL B 1 278 ? 1.885 -11.875 -23.156 1 94.5 278 VAL B CA 1
ATOM 4804 C C . VAL B 1 278 ? 2.539 -12.867 -24.125 1 94.5 278 VAL B C 1
ATOM 4806 O O . VAL B 1 278 ? 1.916 -13.305 -25.094 1 94.5 278 VAL B O 1
ATOM 4809 N N . ALA B 1 279 ? 3.781 -13.156 -23.875 1 92.44 279 ALA B N 1
ATOM 4810 C CA . ALA B 1 279 ? 4.52 -14.18 -24.609 1 92.44 279 ALA B CA 1
ATOM 4811 C C . ALA B 1 279 ? 4.836 -15.375 -23.703 1 92.44 279 ALA B C 1
ATOM 4813 O O . ALA B 1 279 ? 5.402 -15.203 -22.625 1 92.44 279 ALA B O 1
ATOM 4814 N N . LEU B 1 280 ? 4.379 -16.531 -24.156 1 92.94 280 LEU B N 1
ATOM 4815 C CA . LEU B 1 280 ? 4.688 -17.766 -23.438 1 92.94 280 LEU B CA 1
ATOM 4816 C C . LEU B 1 280 ? 5.867 -18.484 -24.078 1 92.94 280 LEU B C 1
ATOM 4818 O O . LEU B 1 280 ? 5.855 -18.766 -25.281 1 92.94 280 LEU B O 1
ATOM 4822 N N . VAL B 1 281 ? 6.832 -18.719 -23.266 1 89.5 281 VAL B N 1
ATOM 4823 C CA . VAL B 1 281 ? 8.008 -19.438 -23.734 1 89.5 281 VAL B CA 1
ATOM 4824 C C . VAL B 1 281 ? 8.141 -20.766 -22.969 1 89.5 281 VAL B C 1
ATOM 4826 O O . VAL B 1 281 ? 7.996 -20.797 -21.75 1 89.5 281 VAL B O 1
ATOM 4829 N N . ASP B 1 282 ? 8.219 -21.781 -23.75 1 85.38 282 ASP B N 1
ATOM 4830 C CA . ASP B 1 282 ? 8.359 -23.109 -23.172 1 85.38 282 ASP B CA 1
ATOM 4831 C C . ASP B 1 282 ? 9.664 -23.766 -23.625 1 85.38 282 ASP B C 1
ATOM 4833 O O . ASP B 1 282 ? 10.172 -23.484 -24.703 1 85.38 282 ASP B O 1
ATOM 4837 N N . SER B 1 283 ? 10.289 -24.5 -22.797 1 71.12 283 SER B N 1
ATOM 4838 C CA . SER B 1 283 ? 11.562 -25.141 -23.078 1 71.12 283 SER B CA 1
ATOM 4839 C C . SER B 1 283 ? 11.453 -26.078 -24.281 1 71.12 283 SER B C 1
ATOM 4841 O O . SER B 1 283 ? 12.438 -26.328 -24.969 1 71.12 283 SER B O 1
ATOM 4843 N N . ASN B 1 284 ? 10.25 -26.547 -24.406 1 70.19 284 ASN B N 1
ATOM 4844 C CA . ASN B 1 284 ? 10.086 -27.578 -25.438 1 70.19 284 ASN B CA 1
ATOM 4845 C C . ASN B 1 284 ? 9.75 -26.969 -26.797 1 70.19 284 ASN B C 1
ATOM 4847 O O . ASN B 1 284 ? 9.695 -27.672 -27.797 1 70.19 284 ASN B O 1
ATOM 4851 N N . SER B 1 285 ? 9.508 -25.672 -26.719 1 70.5 285 SER B N 1
ATOM 4852 C CA . SER B 1 285 ? 9.133 -25.031 -27.969 1 70.5 285 SER B CA 1
ATOM 4853 C C . SER B 1 285 ? 10.133 -23.953 -28.359 1 70.5 285 SER B C 1
ATOM 4855 O O . SER B 1 285 ? 10.523 -23.125 -27.531 1 70.5 285 SER B O 1
ATOM 4857 N N . PRO B 1 286 ? 10.578 -24.078 -29.609 1 65.38 286 PRO B N 1
ATOM 4858 C CA . PRO B 1 286 ? 11.547 -23.078 -30.078 1 65.38 286 PRO B CA 1
ATOM 4859 C C . PRO B 1 286 ? 10.953 -21.672 -30.156 1 65.38 286 PRO B C 1
ATOM 4861 O O . PRO B 1 286 ? 11.672 -20.688 -30 1 65.38 286 PRO B O 1
ATOM 4864 N N . SER B 1 287 ? 9.672 -21.625 -30.438 1 80.75 287 SER B N 1
ATOM 4865 C CA . SER B 1 287 ? 9.094 -20.297 -30.641 1 80.75 287 SER B CA 1
ATOM 4866 C C . SER B 1 287 ? 8.141 -19.938 -29.5 1 80.75 287 SER B C 1
ATOM 4868 O O . SER B 1 287 ? 7.422 -20.797 -28.984 1 80.75 287 SER B O 1
ATOM 4870 N N . ALA B 1 288 ? 8.219 -18.641 -29.172 1 86.19 288 ALA B N 1
ATOM 4871 C CA . ALA B 1 288 ? 7.309 -18.125 -28.156 1 86.19 288 ALA B CA 1
ATOM 4872 C C . ALA B 1 288 ? 5.863 -18.125 -28.656 1 86.19 288 ALA B C 1
ATOM 4874 O O . ALA B 1 288 ? 5.602 -17.828 -29.812 1 86.19 288 ALA B O 1
ATOM 4875 N N . GLU B 1 289 ? 5 -18.656 -27.844 1 91.12 289 GLU B N 1
ATOM 4876 C CA . GLU B 1 289 ? 3.57 -18.547 -28.109 1 91.12 289 GLU B CA 1
ATOM 4877 C C . GLU B 1 289 ? 3.004 -17.234 -27.594 1 91.12 289 GLU B C 1
ATOM 4879 O O . GLU B 1 289 ? 3.289 -16.828 -26.469 1 91.12 289 GLU B O 1
ATOM 4884 N N . GLU B 1 290 ? 2.223 -16.625 -28.453 1 92.56 290 GLU B N 1
ATOM 4885 C CA . GLU B 1 290 ? 1.688 -15.312 -28.078 1 92.56 290 GLU B CA 1
ATOM 4886 C C . GLU B 1 290 ? 0.203 -15.406 -27.734 1 92.56 290 GLU B C 1
ATOM 4888 O O . GLU B 1 290 ? -0.548 -16.125 -28.406 1 92.56 290 GLU B O 1
ATOM 4893 N N . ILE B 1 291 ? -0.158 -14.789 -26.672 1 95 291 ILE B N 1
ATOM 4894 C CA . ILE B 1 291 ? -1.562 -14.562 -26.344 1 95 291 ILE B CA 1
ATOM 4895 C C . ILE B 1 291 ? -1.876 -13.07 -26.422 1 95 291 ILE B C 1
ATOM 4897 O O . ILE B 1 291 ? -1.274 -12.266 -25.719 1 95 291 ILE B O 1
ATOM 4901 N N . ARG B 1 292 ? -2.811 -12.719 -27.297 1 95.5 292 ARG B N 1
ATOM 4902 C CA . ARG B 1 292 ? -3.207 -11.336 -27.516 1 95.5 292 ARG B CA 1
ATOM 4903 C C . ARG B 1 292 ? -4.727 -11.188 -27.516 1 95.5 292 ARG B C 1
ATOM 4905 O O . ARG B 1 292 ? -5.426 -11.945 -28.188 1 95.5 292 ARG B O 1
ATOM 4912 N N . LEU B 1 293 ? -5.152 -10.258 -26.766 1 95.81 293 LEU B N 1
ATOM 4913 C CA . LEU B 1 293 ? -6.578 -9.961 -26.781 1 95.81 293 LEU B CA 1
ATOM 4914 C C . LEU B 1 293 ? -6.934 -9.102 -28 1 95.81 293 LEU B C 1
ATOM 4916 O O . LEU B 1 293 ? -6.211 -8.164 -28.328 1 95.81 293 LEU B O 1
ATOM 4920 N N . SER B 1 294 ? -8.016 -9.453 -28.609 1 94.38 294 SER B N 1
ATOM 4921 C CA . SER B 1 294 ? -8.547 -8.602 -29.672 1 94.38 294 SER B CA 1
ATOM 4922 C C . SER B 1 294 ? -9.273 -7.395 -29.109 1 94.38 294 SER B C 1
ATOM 4924 O O . SER B 1 294 ? -9.562 -7.348 -27.906 1 94.38 294 SER B O 1
ATOM 4926 N N . ASN B 1 295 ? -9.477 -6.461 -30 1 92.88 295 ASN B N 1
ATOM 4927 C CA . ASN B 1 295 ? -10.266 -5.309 -29.578 1 92.88 295 ASN B CA 1
ATOM 4928 C C . ASN B 1 295 ? -11.656 -5.719 -29.109 1 92.88 295 ASN B C 1
ATOM 4930 O O . ASN B 1 295 ? -12.18 -5.148 -28.141 1 92.88 295 ASN B O 1
ATOM 4934 N N . SER B 1 296 ? -12.141 -6.691 -29.797 1 93.69 296 SER B N 1
ATOM 4935 C CA . SER B 1 296 ? -13.453 -7.203 -29.406 1 93.69 296 SER B CA 1
ATOM 4936 C C . SER B 1 296 ? -13.414 -7.852 -28.031 1 93.69 296 SER B C 1
ATOM 4938 O O . SER B 1 296 ? -14.352 -7.711 -27.25 1 93.69 296 SER B O 1
ATOM 4940 N N . ASP B 1 297 ? -12.328 -8.562 -27.719 1 94.06 297 ASP B N 1
ATOM 4941 C CA . ASP B 1 297 ? -12.141 -9.164 -26.406 1 94.06 297 ASP B CA 1
ATOM 4942 C C . ASP B 1 297 ? -12.133 -8.109 -25.312 1 94.06 297 ASP B C 1
ATOM 4944 O O . ASP B 1 297 ? -12.836 -8.242 -24.297 1 94.06 297 ASP B O 1
ATOM 4948 N N . VAL B 1 298 ? -11.406 -7.082 -25.609 1 91.94 298 VAL B N 1
ATOM 4949 C CA . VAL B 1 298 ? -11.234 -6.004 -24.641 1 91.94 298 VAL B CA 1
ATOM 4950 C C . VAL B 1 298 ? -12.578 -5.312 -24.406 1 91.94 298 VAL B C 1
ATOM 4952 O O . VAL B 1 298 ? -12.953 -5.055 -23.25 1 91.94 298 VAL B O 1
ATOM 4955 N N . GLU B 1 299 ? -13.289 -5.102 -25.422 1 92.88 299 GLU B N 1
ATOM 4956 C CA . GLU B 1 299 ? -14.586 -4.43 -25.328 1 92.88 299 GLU B CA 1
ATOM 4957 C C . GLU B 1 299 ? -15.602 -5.281 -24.578 1 92.88 299 GLU B C 1
ATOM 4959 O O . GLU B 1 299 ? -16.469 -4.75 -23.891 1 92.88 299 GLU B O 1
ATOM 4964 N N . SER B 1 300 ? -15.414 -6.566 -24.688 1 93.81 300 SER B N 1
ATOM 4965 C CA . SER B 1 300 ? -16.344 -7.484 -24.031 1 93.81 300 SER B CA 1
ATOM 4966 C C . SER B 1 300 ? -15.93 -7.746 -22.594 1 93.81 300 SER B C 1
ATOM 4968 O O . SER B 1 300 ? -16.562 -8.539 -21.891 1 93.81 300 SER B O 1
ATOM 4970 N N . GLY B 1 301 ? -14.82 -7.234 -22.172 1 92.56 301 GLY B N 1
ATOM 4971 C CA . GLY B 1 301 ? -14.398 -7.344 -20.781 1 92.56 301 GLY B CA 1
ATOM 4972 C C . GLY B 1 301 ? -13.594 -8.602 -20.5 1 92.56 301 GLY B C 1
ATOM 4973 O O . GLY B 1 301 ? -13.477 -9.016 -19.344 1 92.56 301 GLY B O 1
ATOM 4974 N N . ILE B 1 302 ? -13.141 -9.195 -21.594 1 95.06 302 ILE B N 1
ATOM 4975 C CA . ILE B 1 302 ? -12.336 -10.398 -21.406 1 95.06 302 ILE B CA 1
ATOM 4976 C C . ILE B 1 302 ? -10.969 -10.023 -20.844 1 95.06 302 ILE B C 1
ATOM 4978 O O . ILE B 1 302 ? -10.32 -9.086 -21.328 1 95.06 302 ILE B O 1
ATOM 4982 N N . GLU B 1 303 ? -10.586 -10.68 -19.75 1 96.69 303 GLU B N 1
ATOM 4983 C CA . GLU B 1 303 ? -9.258 -10.492 -19.156 1 96.69 303 GLU B CA 1
ATOM 4984 C C . GLU B 1 303 ? -8.258 -11.492 -19.734 1 96.69 303 GLU B C 1
ATOM 4986 O O . GLU B 1 303 ? -8.594 -12.664 -19.938 1 96.69 303 GLU B O 1
ATOM 4991 N N . ILE B 1 304 ? -7.094 -11.102 -20.016 1 97.38 304 ILE B N 1
ATOM 4992 C CA . ILE B 1 304 ? -6.082 -11.945 -20.656 1 97.38 304 ILE B CA 1
ATOM 4993 C C . ILE B 1 304 ? -5.785 -13.148 -19.766 1 97.38 304 ILE B C 1
ATOM 4995 O O . ILE B 1 304 ? -5.398 -14.211 -20.266 1 97.38 304 ILE B O 1
ATOM 4999 N N . GLU B 1 305 ? -5.949 -13 -18.438 1 97.94 305 GLU B N 1
ATOM 5000 C CA . GLU B 1 305 ? -5.719 -14.086 -17.5 1 97.94 305 GLU B CA 1
ATOM 5001 C C . GLU B 1 305 ? -6.613 -15.289 -17.812 1 97.94 305 GLU B C 1
ATOM 5003 O O . GLU B 1 305 ? -6.211 -16.438 -17.609 1 97.94 305 GLU B O 1
ATOM 5008 N N . SER B 1 306 ? -7.84 -15.016 -18.344 1 97.81 306 SER B N 1
ATOM 5009 C CA . SER B 1 306 ? -8.711 -16.125 -18.703 1 97.81 306 SER B CA 1
ATOM 5010 C C . SER B 1 306 ? -8.078 -16.984 -19.797 1 97.81 306 SER B C 1
ATOM 5012 O O . SER B 1 306 ? -8.094 -18.219 -19.719 1 97.81 306 SER B O 1
ATOM 5014 N N . LYS B 1 307 ? -7.465 -16.328 -20.734 1 97.44 307 LYS B N 1
ATOM 5015 C CA . LYS B 1 307 ? -6.812 -17.047 -21.828 1 97.44 307 LYS B CA 1
ATOM 5016 C C . LYS B 1 307 ? -5.523 -17.719 -21.344 1 97.44 307 LYS B C 1
ATOM 5018 O O . LYS B 1 307 ? -5.207 -18.828 -21.781 1 97.44 307 LYS B O 1
ATOM 5023 N N . ILE B 1 308 ? -4.816 -17.047 -20.516 1 97.44 308 ILE B N 1
ATOM 5024 C CA . ILE B 1 308 ? -3.576 -17.594 -19.969 1 97.44 308 ILE B CA 1
ATOM 5025 C C . ILE B 1 308 ? -3.871 -18.875 -19.203 1 97.44 308 ILE B C 1
ATOM 5027 O O . ILE B 1 308 ? -3.221 -19.906 -19.422 1 97.44 308 ILE B O 1
ATOM 5031 N N . ILE B 1 309 ? -4.883 -18.844 -18.344 1 98.31 309 ILE B N 1
ATOM 5032 C CA . ILE B 1 309 ? -5.176 -19.984 -17.469 1 98.31 309 ILE B CA 1
ATOM 5033 C C . ILE B 1 309 ? -5.719 -21.141 -18.297 1 98.31 309 ILE B C 1
ATOM 5035 O O . ILE B 1 309 ? -5.41 -22.312 -18.031 1 98.31 309 ILE B O 1
ATOM 5039 N N . GLU B 1 310 ? -6.523 -20.812 -19.297 1 97.5 310 GLU B N 1
ATOM 5040 C CA . GLU B 1 310 ? -6.988 -21.875 -20.203 1 97.5 310 GLU B CA 1
ATOM 5041 C C . GLU B 1 310 ? -5.816 -22.578 -20.875 1 97.5 310 GLU B C 1
ATOM 5043 O O . GLU B 1 310 ? -5.793 -23.812 -20.953 1 97.5 310 GLU B O 1
ATOM 5048 N N . ASN B 1 311 ? -4.934 -21.828 -21.344 1 96.75 311 ASN B N 1
ATOM 5049 C CA . ASN B 1 311 ? -3.732 -22.359 -21.969 1 96.75 311 ASN B CA 1
ATOM 5050 C C . ASN B 1 311 ? -2.924 -23.203 -20.984 1 96.75 311 ASN B C 1
ATOM 5052 O O . ASN B 1 311 ? -2.527 -24.328 -21.297 1 96.75 311 ASN B O 1
ATOM 5056 N N . LEU B 1 312 ? -2.688 -22.688 -19.797 1 96.81 312 LEU B N 1
ATOM 5057 C CA . LEU B 1 312 ? -1.868 -23.344 -18.781 1 96.81 312 LEU B CA 1
ATOM 5058 C C . LEU B 1 312 ? -2.541 -24.625 -18.297 1 96.81 312 LEU B C 1
ATOM 5060 O O . LEU B 1 312 ? -1.863 -25.609 -17.969 1 96.81 312 LEU B O 1
ATOM 5064 N N . LYS B 1 313 ? -3.871 -24.578 -18.219 1 97.44 313 LYS B N 1
ATOM 5065 C CA . LYS B 1 313 ? -4.59 -25.781 -17.828 1 97.44 313 LYS B CA 1
ATOM 5066 C C . LYS B 1 313 ? -4.324 -26.922 -18.812 1 97.44 313 LYS B C 1
ATOM 5068 O O . LYS B 1 313 ? -4.105 -28.062 -18.391 1 97.44 313 LYS B O 1
ATOM 5073 N N . THR B 1 314 ? -4.383 -26.594 -20.078 1 96.25 314 THR B N 1
ATOM 5074 C CA . THR B 1 314 ? -4.113 -27.594 -21.109 1 96.25 314 THR B CA 1
ATOM 5075 C C . THR B 1 314 ? -2.699 -28.156 -20.953 1 96.25 314 THR B 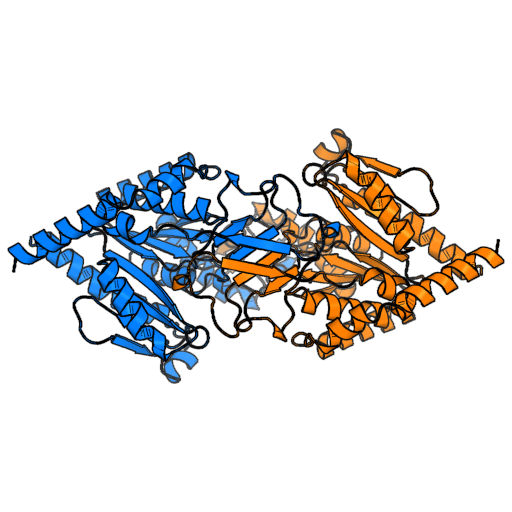C 1
ATOM 5077 O O . THR B 1 314 ? -2.494 -29.375 -21.031 1 96.25 314 THR B O 1
ATOM 5080 N N . ARG B 1 315 ? -1.757 -27.297 -20.75 1 94.12 315 ARG B N 1
ATOM 5081 C CA . ARG B 1 315 ? -0.369 -27.703 -20.562 1 94.12 315 ARG B CA 1
ATOM 50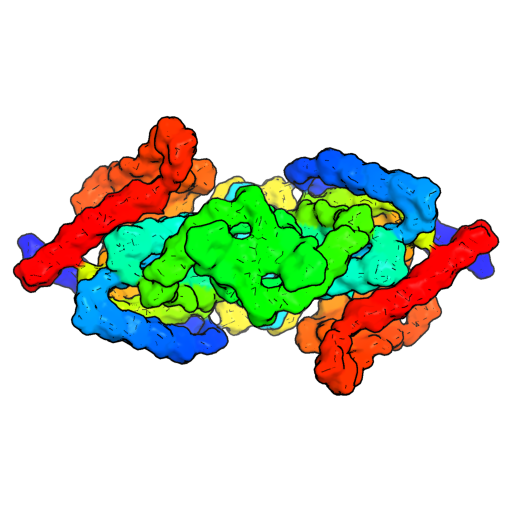82 C C . ARG B 1 315 ? -0.209 -28.578 -19.328 1 94.12 315 ARG B C 1
ATOM 5084 O O . ARG B 1 315 ? 0.521 -29.562 -19.344 1 94.12 315 ARG B O 1
ATOM 5091 N N . HIS B 1 316 ? -0.894 -28.203 -18.281 1 96.19 316 HIS B N 1
ATOM 5092 C CA . HIS B 1 316 ? -0.806 -28.953 -17.031 1 96.19 316 HIS B CA 1
ATOM 5093 C C . HIS B 1 316 ? -1.436 -30.328 -17.156 1 96.19 316 HIS B C 1
ATOM 5095 O O . HIS B 1 316 ? -0.917 -31.312 -16.625 1 96.19 316 HIS B O 1
ATOM 5101 N N . ASP B 1 317 ? -2.543 -30.375 -17.922 1 95.69 317 ASP B N 1
ATOM 5102 C CA . ASP B 1 317 ? -3.168 -31.656 -18.203 1 95.69 317 ASP B CA 1
ATOM 5103 C C . ASP B 1 317 ? -2.193 -32.594 -18.906 1 95.69 317 ASP B C 1
ATOM 5105 O O . ASP B 1 317 ? -2.094 -33.781 -18.547 1 95.69 317 ASP B O 1
ATOM 5109 N N . GLN B 1 318 ? -1.545 -32.062 -19.859 1 93.12 318 GLN B N 1
ATOM 5110 C CA . GLN B 1 318 ? -0.567 -32.844 -20.594 1 93.12 318 GLN B CA 1
ATOM 5111 C C . GLN B 1 318 ? 0.584 -33.281 -19.688 1 93.12 318 GLN B C 1
ATOM 5113 O O . GLN B 1 318 ? 1.044 -34.438 -19.766 1 93.12 318 GLN B O 1
ATOM 5118 N N . TYR B 1 319 ? 1.005 -32.406 -18.875 1 92.81 319 TYR B N 1
ATOM 5119 C CA . TYR B 1 319 ? 2.086 -32.719 -17.938 1 92.81 319 TYR B CA 1
ATOM 5120 C C . TYR B 1 319 ? 1.694 -33.844 -17 1 92.81 319 TYR B C 1
ATOM 5122 O O . TYR B 1 319 ? 2.469 -34.781 -16.797 1 92.81 319 TYR B O 1
ATOM 5130 N N . TYR B 1 320 ? 0.518 -33.719 -16.484 1 93 320 TYR B N 1
ATOM 5131 C CA . TYR B 1 320 ? 0.015 -34.75 -15.57 1 93 320 TYR B CA 1
ATOM 5132 C C . TYR B 1 320 ? -0.101 -36.094 -16.266 1 93 320 TYR B C 1
ATOM 5134 O O . TYR B 1 320 ? 0.269 -37.125 -15.695 1 93 320 TYR B O 1
ATOM 5142 N N . ALA B 1 321 ? -0.597 -36.094 -17.5 1 92.06 321 ALA B N 1
ATOM 5143 C CA . ALA B 1 321 ? -0.777 -37.344 -18.266 1 92.06 321 ALA B CA 1
ATOM 5144 C C . ALA B 1 321 ? 0.561 -38.031 -18.531 1 92.06 321 ALA B C 1
ATOM 5146 O O . ALA B 1 321 ? 0.65 -39.25 -18.5 1 92.06 321 ALA B O 1
ATOM 5147 N N . ASN B 1 322 ? 1.524 -37.25 -18.766 1 87.19 322 ASN B N 1
ATOM 5148 C CA . ASN B 1 322 ? 2.848 -37.781 -19.062 1 87.19 322 ASN B CA 1
ATOM 5149 C C . ASN B 1 322 ? 3.496 -38.406 -17.828 1 87.19 322 ASN B C 1
ATOM 5151 O O . ASN B 1 322 ? 4.379 -39.25 -17.953 1 87.19 322 ASN B O 1
ATOM 5155 N N . HIS B 1 323 ? 3.172 -37.969 -16.688 1 84 323 HIS B N 1
ATOM 5156 C CA . HIS B 1 323 ? 3.75 -38.5 -15.453 1 84 323 HIS B CA 1
ATOM 5157 C C . HIS B 1 323 ? 2.969 -39.688 -14.938 1 84 323 HIS B C 1
ATOM 5159 O O . HIS B 1 323 ? 3.498 -40.5 -14.172 1 84 323 HIS B O 1
ATOM 5165 N N . LYS B 1 324 ? 1.684 -39.719 -15.219 1 71.56 324 LYS B N 1
ATOM 5166 C CA . LYS B 1 324 ? 0.915 -40.906 -14.867 1 71.56 324 LYS B CA 1
ATOM 5167 C C . LYS B 1 324 ? 1.366 -42.125 -15.688 1 71.56 324 LYS B C 1
ATOM 5169 O O . LYS B 1 324 ? 1.335 -43.25 -15.203 1 71.56 324 LYS B O 1
ATOM 5174 N N . THR B 1 325 ? 1.601 -41.938 -17.031 1 56.84 325 THR B N 1
ATOM 5175 C CA . THR B 1 325 ? 1.991 -43 -17.922 1 56.84 325 THR B CA 1
ATOM 5176 C C . THR B 1 325 ? 3.426 -43.438 -17.641 1 56.84 325 THR B C 1
ATOM 5178 O O . THR B 1 325 ? 3.818 -44.562 -17.984 1 56.84 325 THR B O 1
ATOM 5181 N N . GLY B 1 326 ? 4.195 -42.719 -17.047 1 43.03 326 GLY B N 1
ATOM 5182 C CA . GLY B 1 326 ? 5.527 -43.219 -16.781 1 43.03 326 GLY B CA 1
ATOM 5183 C C . GLY B 1 326 ? 5.621 -43.969 -15.469 1 43.03 326 GLY B C 1
ATOM 5184 O O . GLY B 1 326 ? 4.754 -43.844 -14.602 1 43.03 326 GLY B O 1
#

Secondary structure (DSSP, 8-state):
--HHHHHHHHHHHHHHHH-THHHHHHHHSPPPTTHHHHHHHHHHHHHHHHHHT--EEEEEESB-EEESSSS-SEEEEE----HHHHHHHHHHHHTT-EEEEEEETTS--TTGGGGTT--HHHHEEEETTEEEE-HHHHHHHHHHHHHHHHHGGGEEEEEE-BHHHHHHHHHHHHHHGGGGGGGEEEEE-SB--SEE--GGGS-SSPPPGGG-SEEEEEEEPP--HHHIIIII-TTSEEEEEEEESSHHHHHHHHHHHHHHH--SEEEEEETTTTTTEEEEEETT-SS-EEEE--HHHHHTT--HHHHHHHHHHHHHHHHHHHHHH-/--HHHHHHHHHHHHHHHH-THHHHHHHHSPPPTTHHHHHHHHHHHHHHHHHHT--EEEEEESB-EEESSSS-SEEEEE----HHHHHHHHHHHHTT-EEEEEEETTS--TTGGGGTT--HHHHEEEETTEEEE-HHHHHHHHHHHHHHHHHGGGEEEEEE-BHHHHHHHHHHHHHHGGGGGGGEEEEE-SB--SEE--GGGS-SSPPPGGG-SEEEEEEEPP--HHHIIIII-TTSEEEEEEEESSHHHHHHHHHHHHHHH--SEEEEEETTTTTTEEEEEETT-SS-EEEE--HHHHHTT--HHHHHHHHHHHHHHHHHHHHH--

InterPro domains:
  IPR007085 DNA/pantothenate metabolism flavoprotein, C-terminal [PF04127] (55-109)
  IPR007085 DNA/pantothenate metabolism flavoprotein, C-terminal [PF04127] (185-273)
  IPR035929 CoaB-like superfamily [G3DSA:3.40.50.10300] (38-324)
  IPR035929 CoaB-like superfamily [SSF102645] (40-319)

Solvent-accessible surface area (backbone atoms only — not comparable to full-atom values): 33859 Å² total; per-residue (Å²): 120,70,72,62,55,54,49,50,54,51,51,40,44,48,51,38,66,62,51,60,54,51,58,51,49,59,72,60,41,70,80,44,86,65,45,68,61,52,50,50,51,49,39,54,51,36,50,54,29,43,75,70,67,46,40,36,32,40,34,26,19,10,25,17,28,32,57,60,21,68,54,62,45,37,27,40,34,27,66,42,64,11,61,69,28,17,51,34,51,47,46,39,43,74,70,65,29,30,34,40,40,39,26,22,67,94,34,45,41,57,76,52,54,80,49,63,96,62,54,65,69,76,40,39,36,79,49,99,86,45,38,32,46,27,80,91,41,31,65,61,51,38,54,48,43,49,54,45,62,74,43,48,89,40,50,44,80,45,72,27,54,34,42,58,30,41,52,54,49,49,49,51,48,35,42,46,37,42,79,40,29,54,39,20,30,38,40,46,54,38,35,68,55,58,52,36,56,57,63,89,73,38,43,61,54,71,86,65,64,89,78,47,61,48,76,45,75,29,39,65,49,59,74,57,58,37,37,38,42,50,66,34,27,57,51,37,47,37,34,42,62,42,82,32,80,51,75,86,46,32,65,59,53,37,50,48,48,32,71,68,39,66,49,51,37,29,39,24,30,35,78,89,45,48,69,42,32,40,34,37,37,34,76,89,40,94,61,68,44,75,50,68,61,46,71,68,37,52,74,70,64,57,52,49,50,56,56,51,48,55,52,48,49,55,54,46,51,51,51,36,53,56,57,67,76,93,117,70,73,62,54,54,48,50,53,50,52,40,41,48,52,38,68,63,51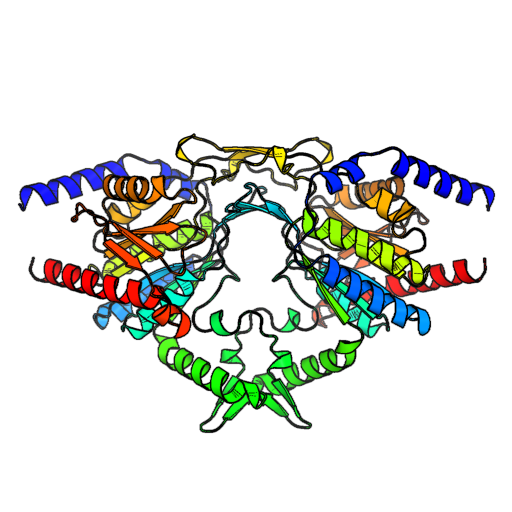,60,55,52,60,50,50,58,72,60,42,71,80,44,87,64,46,67,60,52,51,49,53,48,40,51,51,39,51,56,29,43,75,68,68,46,38,36,33,39,34,26,18,8,25,16,28,32,55,59,22,67,55,62,46,36,28,40,34,26,66,43,64,11,60,69,29,18,52,35,49,47,45,40,44,73,70,65,30,30,34,40,41,39,27,22,67,93,35,44,40,58,76,52,53,78,49,65,96,60,54,66,71,75,38,39,36,78,48,100,88,44,39,32,46,27,79,91,40,30,65,62,51,40,53,50,44,50,55,46,62,74,43,48,90,41,49,45,81,44,73,28,56,34,44,58,31,40,52,53,50,48,49,52,48,36,42,48,37,43,79,40,30,54,40,20,31,39,41,46,54,39,34,68,55,60,51,35,57,56,64,90,74,37,46,62,53,71,85,65,64,89,78,47,62,48,76,45,74,30,38,64,49,57,74,55,60,36,38,39,42,50,66,30,26,55,51,36,48,38,33,42,60,42,81,31,82,50,76,88,46,32,62,59,52,36,52,50,48,32,71,71,40,66,47,50,35,29,38,24,30,36,76,88,44,49,71,42,34,39,35,38,38,33,77,88,40,95,60,67,44,75,48,68,60,48,72,67,38,53,72,70,65,57,56,50,48,55,56,50,47,55,52,48,48,54,53,45,51,51,52,33,53,58,57,66,76,94

Sequence (652 aa):
MLKKVGDIAYLRTEMAQEDPSWKIFFEENPKPAHFDENVKLVQDFCQQAAIKKNRVALITSGGTTVPLEQNTVRFIDNFSAGTRGSASAEYFLEAGYQVIFLHRSKSLEPYFRHLVGRNIFDMIEVLPDSVTVGKKHQAELGKLAEKFQRQRCNLLMISFNTLSDYLWLLRATAQKMQILGPLALLYLAAAVSDFYIPASQMPCHKIQSSGGPLSLSLQLVPKMLAPLVTLWAPNAFIISFKLETNETLLETKSKESLLKYHHHVVIGNLLHSRKVYVALVDSNSPSAEEIRLSNSDVESGIEIESKIIENLKTRHDQYYANHKTGMLKKVGDIAYLRTEMAQEDPSWKIFFEENPKPAHFDENVKLVQDFCQQAAIKKNRVALITSGGTTVPLEQNTVRFIDNFSAGTRGSASAEYFLEAGYQVIFLHRSKSLEPYFRHLVGRNIFDMIEVLPDSVTVGKKHQAELGKLAEKFQRQRCNLLMISFNTLSDYLWLLRATAQKMQILGPLALLYLAAAVSDFYIPASQMPCHKIQSSGGPLSLSLQLVPKMLAPLVTLWAPNAFIISFKLETNETLLETKSKESLLKYHHHVVIGNLLHSRKVYVALVDSNSPSAEEIRLSNSDVESGIEIESKIIENLKTRHDQYYANHKTG

Foldseek 3Di:
DVVVVVVVLVVLLCVVVPDCQQVVQDVQDDEDPCLVVLLVVLLVLLVVCLVVLAFEEEFEFFWAWAAQAPPGPDIDIDGGLRPLRQVLCLLCLVVRHQYEYEYAPPHDHHLCNVCPPPDVVVQWDDDPVDIGGDPVCCVVVVVSVVSCVVCVSSYHYHYDHHLSNRLSNLLSSLQSNQSSFLSYAYHYEYHHDQWYDGNVRHHHDDDDCVVPDDDDDTHGNDDSLSCSCNPRHVRYQYEEEDEDQDPVCQVVVQQVVCVVRVHAWYKYDYDVCRFAKIWIDGPVDPDTDIGGHDPVCVVVVHTSSNVVSVVVVVVSVVSVVVVVVD/DVVVVVVVLVVLQCVVVPDCQQVVQDVQDDEDPCLVVLLVVLLVLLVVCLVVLAFEEEFEFEWAWAAQAPPGPDIDIDGGLRPLRQVLCLLCLVVRHQYEYEYAPPHDHHLCNVCPPPDVVVQWDDDPVDIGGDPVCCVVVVVSVVSCVVCVSSYHYHYDHHLSNRLSNLLSSLQSNQSSFLSYAYHYEYHHDQWYDGNVRHHHDDDDCVVPDDDDDTHGDDDPLSCSCNPRHVRYQYEEEDEDQDPVCQVVVQQVVCVVRVHAWYKYDYDPCRFAKIWIDGPVDPDTDIGGHDPVCVVVVNTSSNVVSVVVVVVSVVSVVVVVVD

Nearest PDB structures (foldseek):
  7edz-assembly1_D  TM=9.345E-01  e=8.704E-38  Homo sapiens
  6aim-assembly1_A  TM=9.159E-01  e=2.130E-35  Saccharomyces cerevisiae S288C
  6ai8-assembly1_A  TM=9.110E-01  e=8.424E-35  Saccharomyces cerevisiae S288C
  1p9o-assembly1_B  TM=9.126E-01  e=1.482E-31  Homo sapiens
  1p9o-assembly1_A  TM=8.968E-01  e=2.690E-29  Homo sapiens

Radius of gyration: 27.3 Å; Cα contacts (8 Å, |Δi|>4): 1187; chains: 2; bounding box: 60×88×62 Å

Organism: NCBI:txid35525

pLDDT: mean 87.61, std 12.69, range [28.62, 98.88]